Protein AF-A0AAN8MQL4-F1 (afdb_monomer_lite)

pLDDT: mean 73.84, std 21.94, range [23.8, 98.5]

Structure (mmCIF, N/CA/C/O backbone):
data_AF-A0AAN8MQL4-F1
#
_entry.id   AF-A0AAN8MQL4-F1
#
loop_
_atom_site.group_PDB
_atom_site.id
_atom_site.type_symbol
_atom_site.label_atom_id
_atom_site.label_alt_id
_atom_site.label_comp_id
_atom_site.label_asym_id
_atom_site.label_entity_id
_atom_site.label_seq_id
_atom_site.pdbx_PDB_ins_code
_atom_site.Cartn_x
_atom_site.Cartn_y
_atom_site.Cartn_z
_atom_site.occupancy
_atom_site.B_iso_or_equiv
_atom_site.auth_seq_id
_atom_site.auth_comp_id
_atom_site.auth_asym_id
_atom_site.auth_atom_id
_atom_site.pdbx_PDB_model_num
ATOM 1 N N . MET A 1 1 ? 73.361 -9.084 11.004 1.00 35.88 1 MET A N 1
ATOM 2 C CA . MET A 1 1 ? 73.027 -7.832 11.707 1.00 35.88 1 MET A CA 1
ATOM 3 C C . MET A 1 1 ? 72.432 -6.901 10.669 1.00 35.88 1 MET A C 1
ATOM 5 O O . MET A 1 1 ? 73.049 -6.743 9.628 1.00 35.88 1 MET A O 1
ATOM 9 N N . ASP A 1 2 ? 71.231 -6.411 10.976 1.00 31.09 2 ASP A N 1
ATOM 10 C CA . ASP A 1 2 ? 70.377 -5.445 10.262 1.00 31.09 2 ASP A CA 1
ATOM 11 C C . ASP A 1 2 ? 69.780 -5.824 8.881 1.00 31.09 2 ASP A C 1
ATOM 13 O O . ASP A 1 2 ? 70.452 -5.699 7.857 1.00 31.09 2 ASP A O 1
ATOM 17 N N . PRO A 1 3 ? 68.496 -6.249 8.812 1.00 29.27 3 PRO A N 1
ATOM 18 C CA . PRO A 1 3 ? 67.722 -6.300 7.578 1.00 29.27 3 PRO A CA 1
ATOM 19 C C . PRO A 1 3 ? 66.801 -5.072 7.477 1.00 29.27 3 PRO A C 1
ATOM 21 O O . PRO A 1 3 ? 65.769 -4.977 8.141 1.00 29.27 3 PRO A O 1
ATOM 24 N N . GLY A 1 4 ? 67.170 -4.126 6.616 1.00 25.61 4 GLY A N 1
ATOM 25 C CA . GLY A 1 4 ? 66.350 -2.966 6.286 1.00 25.61 4 GLY A CA 1
ATOM 26 C C . GLY A 1 4 ? 65.360 -3.231 5.145 1.00 25.61 4 GLY A C 1
ATOM 27 O O . GLY A 1 4 ? 65.741 -3.749 4.100 1.00 25.61 4 GLY A O 1
ATOM 28 N N . ARG A 1 5 ? 64.131 -2.731 5.347 1.00 28.30 5 ARG A N 1
ATOM 29 C CA . ARG A 1 5 ? 63.099 -2.347 4.359 1.00 28.30 5 ARG A CA 1
ATOM 30 C C . ARG A 1 5 ? 62.321 -3.457 3.636 1.00 28.30 5 ARG A C 1
ATOM 32 O O . ARG A 1 5 ? 62.565 -3.755 2.474 1.00 28.30 5 ARG A O 1
ATOM 39 N N . PHE A 1 6 ? 61.238 -3.894 4.282 1.00 27.28 6 PHE A N 1
ATOM 40 C CA . PHE A 1 6 ? 59.987 -4.224 3.591 1.00 27.28 6 PHE A CA 1
ATOM 41 C C . PHE A 1 6 ? 59.123 -2.960 3.492 1.00 27.28 6 PHE A C 1
ATOM 43 O O . PHE A 1 6 ? 58.825 -2.323 4.502 1.00 27.28 6 PHE A O 1
ATOM 50 N N . VAL A 1 7 ? 58.750 -2.587 2.269 1.00 29.81 7 VAL A N 1
ATOM 51 C CA . VAL A 1 7 ? 57.704 -1.600 1.990 1.00 29.81 7 VAL A CA 1
ATOM 52 C C . VAL A 1 7 ? 56.364 -2.322 2.120 1.00 29.81 7 VAL A C 1
ATOM 54 O O . VAL A 1 7 ? 56.112 -3.286 1.403 1.00 29.81 7 VAL A O 1
ATOM 57 N N . GLN A 1 8 ? 55.531 -1.872 3.058 1.00 27.38 8 GLN A N 1
ATOM 58 C CA . GLN A 1 8 ? 54.116 -2.226 3.140 1.00 27.38 8 GLN A CA 1
ATOM 59 C C . GLN A 1 8 ? 53.386 -1.620 1.934 1.00 27.38 8 GLN A C 1
ATOM 61 O O . GLN A 1 8 ? 53.295 -0.398 1.824 1.00 27.38 8 GLN A O 1
ATOM 66 N N . GLN A 1 9 ? 52.847 -2.461 1.054 1.00 28.39 9 GLN A N 1
ATOM 67 C CA . GLN A 1 9 ? 51.678 -2.103 0.256 1.00 28.39 9 GLN A CA 1
ATOM 68 C C . GLN A 1 9 ? 50.460 -2.685 0.966 1.00 28.39 9 GLN A C 1
ATOM 70 O O . GLN A 1 9 ? 50.328 -3.896 1.117 1.00 28.39 9 GLN A O 1
ATOM 75 N N . ALA A 1 10 ? 49.622 -1.786 1.473 1.00 27.98 10 ALA A N 1
ATOM 76 C CA . ALA A 1 10 ? 48.293 -2.097 1.951 1.00 27.98 10 ALA A CA 1
ATOM 77 C C . ALA A 1 10 ? 47.413 -2.409 0.734 1.00 27.98 10 ALA A C 1
ATOM 79 O O . ALA A 1 10 ? 47.028 -1.501 0.000 1.00 27.98 10 ALA A O 1
ATOM 80 N N . GLU A 1 11 ? 47.105 -3.685 0.520 1.00 28.03 11 GLU A N 1
ATOM 81 C CA . GLU A 1 11 ? 45.918 -4.071 -0.235 1.00 28.03 11 GLU A CA 1
ATOM 82 C C . GLU A 1 11 ? 44.731 -3.946 0.720 1.00 28.03 11 GLU A C 1
ATOM 84 O O . GLU A 1 11 ? 44.544 -4.747 1.637 1.00 28.03 11 GLU A O 1
ATOM 89 N N . ALA A 1 12 ? 43.980 -2.859 0.555 1.00 28.02 12 ALA A N 1
ATOM 90 C CA . ALA A 1 12 ? 42.680 -2.700 1.174 1.00 28.02 12 ALA A CA 1
ATOM 91 C C . ALA A 1 12 ? 41.746 -3.759 0.576 1.00 28.02 12 ALA A C 1
ATOM 93 O O . ALA A 1 12 ? 41.445 -3.728 -0.618 1.00 28.02 12 ALA A O 1
ATOM 94 N N . ALA A 1 13 ? 41.315 -4.703 1.410 1.00 27.50 13 ALA A N 1
ATOM 95 C CA . ALA A 1 13 ? 40.183 -5.558 1.099 1.00 27.50 13 ALA A CA 1
ATOM 96 C C . ALA A 1 13 ? 38.958 -4.673 0.779 1.00 27.50 13 ALA A C 1
ATOM 98 O O . ALA A 1 13 ? 38.781 -3.641 1.438 1.00 27.50 13 ALA A O 1
ATOM 99 N N . PRO A 1 14 ? 38.123 -5.034 -0.212 1.00 33.50 14 PRO A N 1
ATOM 100 C CA . PRO A 1 14 ? 36.831 -4.386 -0.382 1.00 33.50 14 PRO A CA 1
ATOM 101 C C . PRO A 1 14 ? 36.049 -4.599 0.915 1.00 33.50 14 PRO A C 1
ATOM 103 O O . PRO A 1 14 ? 35.942 -5.726 1.394 1.00 33.50 14 PRO A O 1
ATOM 106 N N . GLY A 1 15 ? 35.602 -3.504 1.526 1.00 28.28 15 GLY A N 1
ATOM 107 C CA . GLY A 1 15 ? 34.807 -3.563 2.741 1.00 28.28 15 GLY A CA 1
ATOM 108 C C . GLY A 1 15 ? 33.553 -4.387 2.483 1.00 28.28 15 GLY A C 1
ATOM 109 O O . GLY A 1 15 ? 32.729 -4.008 1.653 1.00 28.28 15 GLY A O 1
ATOM 110 N N . ASP A 1 16 ? 33.437 -5.507 3.190 1.00 35.22 16 ASP A N 1
ATOM 111 C CA . ASP A 1 16 ? 32.150 -6.106 3.507 1.00 35.22 16 ASP A CA 1
ATOM 112 C C . ASP A 1 16 ? 31.360 -5.049 4.291 1.00 35.22 16 ASP A C 1
ATOM 114 O O . ASP A 1 16 ? 31.529 -4.894 5.503 1.00 35.22 16 ASP A O 1
ATOM 118 N N . ASP A 1 17 ? 30.522 -4.283 3.591 1.00 34.56 17 ASP A N 1
ATOM 119 C CA . ASP A 1 17 ? 29.369 -3.632 4.205 1.00 34.56 17 ASP A CA 1
ATOM 120 C C . ASP A 1 17 ? 28.418 -4.756 4.629 1.00 34.56 17 ASP A C 1
ATOM 122 O O . ASP A 1 17 ? 27.479 -5.125 3.921 1.00 34.56 17 ASP A O 1
ATOM 126 N N . ASP A 1 18 ? 28.721 -5.339 5.789 1.00 37.00 18 ASP A N 1
ATOM 127 C CA . ASP A 1 18 ? 27.894 -6.278 6.538 1.00 37.00 18 ASP A CA 1
ATOM 128 C C . ASP A 1 18 ? 26.634 -5.542 7.020 1.00 37.00 18 ASP A C 1
ATOM 130 O O . ASP A 1 18 ? 26.455 -5.203 8.190 1.00 37.00 18 ASP A O 1
ATOM 134 N N . ASN A 1 19 ? 25.764 -5.206 6.068 1.00 38.72 19 ASN A N 1
ATOM 135 C CA . ASN A 1 19 ? 24.458 -4.618 6.301 1.00 38.72 19 ASN A CA 1
ATOM 136 C C . ASN A 1 19 ? 23.484 -5.756 6.623 1.00 38.72 19 ASN A C 1
ATOM 138 O O . ASN A 1 19 ? 22.532 -6.023 5.890 1.00 38.72 19 ASN A O 1
ATOM 142 N N . THR A 1 20 ? 23.745 -6.460 7.725 1.00 40.53 20 THR A N 1
ATOM 143 C CA . THR A 1 20 ? 22.784 -7.370 8.352 1.00 40.53 20 THR A CA 1
ATOM 144 C C . THR A 1 20 ? 21.637 -6.532 8.919 1.00 40.53 20 THR A C 1
ATOM 146 O O . THR A 1 20 ? 21.569 -6.223 10.110 1.00 40.53 20 THR A O 1
ATOM 149 N N . GLN A 1 21 ? 20.735 -6.088 8.036 1.00 55.91 21 GLN A N 1
ATOM 150 C CA . GLN A 1 21 ? 19.548 -5.334 8.417 1.00 55.91 21 GLN A CA 1
ATOM 151 C C . GLN A 1 21 ? 18.743 -6.158 9.421 1.00 55.91 21 GLN A C 1
ATOM 153 O O . GLN A 1 21 ? 18.334 -7.290 9.157 1.00 55.91 21 GLN A O 1
ATOM 158 N N . ARG A 1 22 ? 18.539 -5.590 10.614 1.00 71.31 22 ARG A N 1
ATOM 159 C CA . ARG A 1 22 ? 17.717 -6.221 11.646 1.00 71.31 22 ARG A CA 1
ATOM 160 C C . ARG A 1 22 ? 16.316 -6.498 11.086 1.00 71.31 22 ARG A C 1
ATOM 162 O O . ARG A 1 22 ? 15.794 -5.645 10.367 1.00 71.31 22 ARG A O 1
ATOM 169 N N . PRO A 1 23 ? 15.662 -7.602 11.485 1.00 63.88 23 PRO A N 1
ATOM 170 C CA . PRO A 1 23 ? 14.275 -7.835 11.119 1.00 63.88 23 PRO A CA 1
ATOM 171 C C . PRO A 1 23 ? 13.423 -6.645 11.591 1.00 63.88 23 PRO A C 1
ATOM 173 O O . PRO A 1 23 ? 13.552 -6.230 12.758 1.00 63.88 23 PRO A O 1
ATOM 176 N N . PRO A 1 24 ? 12.593 -6.063 10.717 1.00 71.94 24 PRO A N 1
ATOM 177 C CA . PRO A 1 24 ? 11.790 -4.926 11.109 1.00 71.94 24 PRO A CA 1
ATOM 178 C C . PRO A 1 24 ? 10.672 -5.313 12.089 1.00 71.94 24 PRO A C 1
ATOM 180 O O . PRO A 1 24 ? 10.224 -6.461 12.183 1.00 71.94 24 PRO A O 1
ATOM 183 N N . LYS A 1 25 ? 10.311 -4.345 12.928 1.00 83.44 25 LYS A N 1
ATOM 184 C CA . LYS A 1 25 ? 9.539 -4.505 14.163 1.00 83.44 25 LYS A CA 1
ATOM 185 C C . LYS A 1 25 ? 8.197 -3.800 14.067 1.00 83.44 25 LYS A C 1
ATOM 187 O O . LYS A 1 25 ? 8.049 -2.826 13.336 1.00 83.44 25 LYS A O 1
ATOM 192 N N . ASN A 1 26 ? 7.263 -4.239 14.913 1.00 85.75 26 ASN A N 1
ATOM 193 C CA . ASN A 1 26 ? 6.017 -3.515 15.139 1.00 85.75 26 ASN A CA 1
ATOM 194 C C . ASN A 1 26 ? 5.863 -3.045 16.558 1.00 85.75 26 ASN A C 1
ATOM 196 O O . ASN A 1 26 ? 6.113 -3.777 17.519 1.00 85.75 26 ASN A O 1
ATOM 200 N N . TYR A 1 27 ? 5.320 -1.847 16.656 1.00 94.00 27 TYR A N 1
ATOM 201 C CA . TYR A 1 27 ? 4.940 -1.232 17.903 1.00 94.00 27 TYR A CA 1
ATOM 202 C C . TYR A 1 27 ? 3.437 -0.986 17.874 1.00 94.00 27 TYR A C 1
ATOM 204 O O . TYR A 1 27 ? 2.936 -0.273 17.010 1.00 94.00 27 TYR A O 1
ATOM 212 N N . HIS A 1 28 ? 2.710 -1.570 18.822 1.00 95.62 28 HIS A N 1
ATOM 213 C CA . HIS A 1 28 ? 1.267 -1.380 18.943 1.00 95.62 28 HIS A CA 1
ATOM 214 C C . HIS A 1 28 ? 0.949 -0.633 20.232 1.00 95.62 28 HIS A C 1
ATOM 216 O O . HIS A 1 28 ? 1.371 -1.054 21.309 1.00 95.62 28 HIS A O 1
ATOM 222 N N . LEU A 1 29 ? 0.161 0.433 20.120 1.00 97.94 29 LEU A N 1
ATOM 223 C CA . LEU A 1 29 ? -0.434 1.149 21.237 1.00 97.94 29 LEU A CA 1
ATOM 224 C C . LEU A 1 29 ? -1.955 1.111 21.105 1.00 97.94 29 LEU A C 1
ATOM 226 O O . LEU A 1 29 ? -2.514 1.548 20.101 1.00 97.94 29 LEU A O 1
ATOM 230 N N . VAL A 1 30 ? -2.631 0.637 22.149 1.00 98.06 30 VAL A N 1
ATOM 231 C CA . VAL A 1 30 ? -4.092 0.738 22.271 1.00 98.06 30 VAL A CA 1
ATOM 232 C C . VAL A 1 30 ? -4.396 1.587 23.487 1.00 98.06 30 VAL A C 1
ATOM 234 O O . VAL A 1 30 ? -3.955 1.260 24.588 1.00 98.06 30 VAL A O 1
ATOM 237 N N . LEU A 1 31 ? -5.138 2.674 23.294 1.00 98.38 31 LEU A N 1
ATOM 238 C CA . LEU A 1 31 ? -5.420 3.650 24.334 1.00 98.38 31 LEU A CA 1
ATOM 239 C C . LEU A 1 31 ? -6.923 3.891 24.489 1.00 98.38 31 LEU A C 1
ATOM 241 O O . LEU A 1 31 ? -7.606 4.256 23.534 1.00 98.38 31 LEU A O 1
ATOM 245 N N . CYS A 1 32 ? -7.432 3.742 25.713 1.00 98.31 32 CYS A N 1
ATOM 246 C CA . CYS A 1 32 ? -8.769 4.192 26.103 1.00 98.31 32 CYS A CA 1
ATOM 247 C C . CYS A 1 32 ? -8.666 5.482 26.923 1.00 98.31 32 CYS A C 1
ATOM 249 O O . CYS A 1 32 ? -8.303 5.441 28.099 1.00 98.31 32 CYS A O 1
ATOM 251 N N . GLY A 1 33 ? -8.983 6.613 26.286 1.00 97.31 33 GLY A N 1
ATOM 252 C CA . GLY A 1 33 ? -8.984 7.948 26.895 1.00 97.31 33 GLY A CA 1
ATOM 253 C C . GLY A 1 33 ? -10.311 8.323 27.560 1.00 97.31 33 GLY A C 1
ATOM 254 O O . GLY A 1 33 ? -10.375 9.297 28.304 1.00 97.31 33 GLY A O 1
ATOM 255 N N . ALA A 1 34 ? -11.371 7.552 27.314 1.00 95.94 34 ALA A N 1
ATOM 256 C CA . ALA A 1 34 ? -12.659 7.716 27.979 1.00 95.94 34 ALA A CA 1
ATOM 257 C C . ALA A 1 34 ? -12.634 7.102 29.393 1.00 95.94 34 ALA A C 1
ATOM 259 O O . ALA A 1 34 ? -12.009 6.058 29.602 1.00 95.94 34 ALA A O 1
ATOM 260 N N . PHE A 1 35 ? -13.305 7.731 30.364 1.00 95.38 35 PHE A N 1
ATOM 261 C CA . PHE A 1 35 ? -13.219 7.336 31.780 1.00 95.38 35 PHE A CA 1
ATOM 262 C C . PHE A 1 35 ? -14.498 7.549 32.610 1.00 95.38 35 PHE A C 1
ATOM 264 O O . PHE A 1 35 ? -14.520 7.151 33.774 1.00 95.38 35 PHE A O 1
ATOM 271 N N . ASP A 1 36 ? -15.576 8.123 32.056 1.00 92.88 36 ASP A N 1
ATOM 272 C CA . ASP A 1 36 ? -16.854 8.255 32.772 1.00 92.88 36 ASP A CA 1
ATOM 273 C C . ASP A 1 36 ? -17.535 6.879 32.851 1.00 92.88 36 ASP A C 1
ATOM 275 O O . ASP A 1 36 ? -18.113 6.394 31.875 1.00 92.88 36 ASP A O 1
ATOM 279 N N . VAL A 1 37 ? -17.501 6.243 34.026 1.00 90.50 37 VAL A N 1
ATOM 280 C CA . VAL A 1 37 ? -18.056 4.892 34.244 1.00 90.50 37 VAL A CA 1
ATOM 281 C C . VAL A 1 37 ? -19.525 4.756 33.846 1.00 90.50 37 VAL A C 1
ATOM 283 O O . VAL A 1 37 ? -19.961 3.665 33.474 1.00 90.50 37 VAL A O 1
ATOM 286 N N . THR A 1 38 ? -20.289 5.852 33.884 1.00 84.69 38 THR A N 1
ATOM 287 C CA . THR A 1 38 ? -21.727 5.844 33.593 1.00 84.69 38 THR A CA 1
ATOM 288 C C . THR A 1 38 ? -22.027 5.961 32.100 1.00 84.69 38 THR A C 1
ATOM 290 O O . THR A 1 38 ? -23.043 5.442 31.633 1.00 84.69 38 THR A O 1
ATOM 293 N N . LYS A 1 39 ? -21.148 6.611 31.328 1.00 86.06 39 LYS A N 1
ATOM 294 C CA . LYS A 1 39 ? -21.386 6.930 29.906 1.00 86.06 39 LYS A CA 1
ATOM 295 C C . LYS A 1 39 ? -20.477 6.177 28.945 1.00 86.06 39 LYS A C 1
ATOM 297 O O . LYS A 1 39 ? -20.878 5.928 27.803 1.00 86.06 39 LYS A O 1
ATOM 302 N N . ASP A 1 40 ? -19.305 5.761 29.411 1.00 90.69 40 ASP A N 1
ATOM 303 C CA . ASP A 1 40 ? -18.198 5.327 28.557 1.00 90.69 40 ASP A CA 1
ATOM 304 C C . ASP A 1 40 ? -17.976 3.810 28.589 1.00 90.69 40 ASP A C 1
ATOM 306 O O . ASP A 1 40 ? -17.034 3.297 27.990 1.00 90.69 40 ASP A O 1
ATOM 310 N N . GLY A 1 41 ? -18.883 3.051 29.216 1.00 85.88 41 GLY A N 1
ATOM 311 C CA . GLY A 1 41 ? -18.791 1.588 29.327 1.00 85.88 41 GLY A CA 1
ATOM 312 C C . GLY A 1 41 ? -18.693 0.825 27.991 1.00 85.88 41 GLY A C 1
ATOM 313 O O . GLY A 1 41 ? -18.314 -0.342 27.972 1.00 85.88 41 GLY A O 1
ATOM 314 N N . TRP A 1 42 ? -19.004 1.461 26.860 1.00 88.38 42 TRP A N 1
ATOM 315 C CA . TRP A 1 42 ? -18.826 0.885 25.523 1.00 88.38 42 TRP A CA 1
ATOM 316 C C . TRP A 1 42 ? -17.436 1.157 24.924 1.00 88.38 42 TRP A C 1
ATOM 318 O O . TRP A 1 42 ? -16.969 0.343 24.133 1.00 88.38 42 TRP A O 1
ATOM 328 N N . PHE A 1 43 ? -16.743 2.231 25.324 1.00 94.38 43 PHE A N 1
ATOM 329 C CA . PHE A 1 43 ? -15.348 2.466 24.927 1.00 94.38 43 PHE A CA 1
ATOM 330 C C . PHE A 1 43 ? -14.410 1.446 25.560 1.00 94.38 43 PHE A C 1
ATOM 332 O O . PHE A 1 43 ? -13.514 0.932 24.895 1.00 94.38 43 PHE A O 1
ATOM 339 N N . ILE A 1 44 ? -14.652 1.080 26.822 1.00 93.62 44 ILE A N 1
ATOM 340 C CA . ILE A 1 44 ? -13.886 -0.002 27.441 1.00 93.62 44 ILE A CA 1
ATOM 341 C C . ILE A 1 44 ? -14.178 -1.351 26.765 1.00 93.62 44 ILE A C 1
ATOM 343 O O . ILE A 1 44 ? -13.292 -2.193 26.661 1.00 93.62 44 ILE A O 1
ATOM 347 N N . GLY A 1 45 ? -15.385 -1.544 26.224 1.00 91.62 45 GLY A N 1
ATOM 348 C CA . GLY A 1 45 ? -15.699 -2.681 25.361 1.00 91.62 45 GLY A CA 1
ATOM 349 C C . GLY A 1 45 ? -14.884 -2.685 24.064 1.00 91.62 45 GLY A C 1
ATOM 350 O O . GLY A 1 45 ? -14.295 -3.716 23.738 1.00 91.62 45 GLY A O 1
ATOM 351 N N . ASP A 1 46 ? -14.788 -1.545 23.369 1.00 94.94 46 ASP A N 1
ATOM 352 C CA . ASP A 1 46 ? -13.908 -1.367 22.199 1.00 94.94 46 ASP A CA 1
ATOM 353 C C . ASP A 1 46 ? -12.451 -1.710 22.541 1.00 94.94 46 ASP A C 1
ATOM 355 O O . ASP A 1 46 ? -11.829 -2.526 21.861 1.00 94.94 46 ASP A O 1
ATOM 359 N N . PHE A 1 47 ? -11.933 -1.148 23.637 1.00 96.00 47 PHE A N 1
ATOM 360 C CA . PHE A 1 47 ? -10.563 -1.358 24.109 1.00 96.00 47 PHE A CA 1
ATOM 361 C C . PHE A 1 47 ? -10.264 -2.840 24.321 1.00 96.00 47 PHE A C 1
ATOM 363 O O . PHE A 1 47 ? -9.298 -3.385 23.784 1.00 96.00 47 PHE A O 1
ATOM 370 N N . MET A 1 48 ? -11.146 -3.510 25.059 1.00 91.88 48 MET A N 1
ATOM 371 C CA . MET A 1 48 ? -11.049 -4.931 25.357 1.00 91.88 48 MET A CA 1
ATOM 372 C C . MET A 1 48 ? -11.125 -5.794 24.091 1.00 91.88 48 MET A C 1
ATOM 374 O O . MET A 1 48 ? -10.373 -6.763 23.966 1.00 91.88 48 MET A O 1
ATOM 378 N N . GLY A 1 49 ? -12.002 -5.443 23.145 1.00 89.62 49 GLY A N 1
ATOM 379 C CA . GLY A 1 49 ? -12.140 -6.136 21.865 1.00 89.62 49 GLY A CA 1
ATOM 380 C C . GLY A 1 49 ? -10.863 -6.075 21.034 1.00 89.62 49 GLY A C 1
ATOM 381 O O . GLY A 1 49 ? -10.344 -7.110 20.621 1.00 89.62 49 GLY A O 1
ATOM 382 N N . ILE A 1 50 ? -10.312 -4.875 20.860 1.00 91.75 50 ILE A N 1
ATOM 383 C CA . ILE A 1 50 ? -9.088 -4.653 20.088 1.00 91.75 50 ILE A CA 1
ATOM 384 C C . ILE A 1 50 ? -7.881 -5.359 20.726 1.00 91.75 50 ILE A C 1
ATOM 386 O O . ILE A 1 50 ? -7.169 -6.097 20.043 1.00 91.75 50 ILE A O 1
ATOM 390 N N . CYS A 1 51 ? -7.680 -5.204 22.041 1.00 91.38 51 CYS A N 1
ATOM 391 C CA . CYS A 1 51 ? -6.585 -5.874 22.753 1.00 91.38 51 CYS A CA 1
ATOM 392 C C . CYS A 1 51 ? -6.676 -7.402 22.639 1.00 91.38 51 CYS A C 1
ATOM 394 O O . CYS A 1 51 ? -5.660 -8.088 22.552 1.00 91.38 51 CYS A O 1
ATOM 396 N N . SER A 1 52 ? -7.895 -7.946 22.653 1.00 85.44 52 SER A N 1
ATOM 397 C CA . SER A 1 52 ? -8.110 -9.388 22.518 1.00 85.44 52 SER A CA 1
ATOM 398 C C . SER A 1 52 ? -7.787 -9.875 21.112 1.00 85.44 52 SER A C 1
ATOM 400 O O . SER A 1 52 ? -7.154 -10.914 20.979 1.00 85.44 52 SER A O 1
ATOM 402 N N . ILE A 1 53 ? -8.136 -9.109 20.074 1.00 84.00 53 ILE A N 1
ATOM 403 C CA . ILE A 1 53 ? -7.792 -9.448 18.687 1.00 84.00 53 ILE A CA 1
ATOM 404 C C . ILE A 1 53 ? -6.277 -9.468 18.496 1.00 84.00 53 ILE A C 1
ATOM 406 O O . ILE A 1 53 ? -5.771 -10.428 17.923 1.00 84.00 53 ILE A O 1
ATOM 410 N N . LEU A 1 54 ? -5.553 -8.466 19.005 1.00 84.06 54 LEU A N 1
ATOM 411 C CA . LEU A 1 54 ? -4.088 -8.466 18.952 1.00 84.06 54 LEU A CA 1
ATOM 412 C C . LEU A 1 54 ? -3.509 -9.740 19.576 1.00 84.06 54 LEU A C 1
ATOM 414 O O . LEU A 1 54 ? -2.774 -10.480 18.927 1.00 84.06 54 LEU A O 1
ATOM 418 N N . LYS A 1 55 ? -3.930 -10.058 20.802 1.00 80.88 55 LYS A N 1
ATOM 419 C CA . LYS A 1 55 ? -3.451 -11.243 21.522 1.00 80.88 55 LYS A CA 1
ATOM 420 C C . LYS A 1 55 ? -3.817 -12.561 20.857 1.00 80.88 55 LYS A C 1
ATOM 422 O O . LYS A 1 55 ? -2.995 -13.470 20.847 1.00 80.88 55 LYS A O 1
ATOM 427 N N . GLU A 1 56 ? -5.032 -12.683 20.326 1.00 75.50 56 GLU A N 1
ATOM 428 C CA . GLU A 1 56 ? -5.473 -13.873 19.585 1.00 75.50 56 GLU A CA 1
ATOM 429 C C . GLU A 1 56 ? -4.615 -14.117 18.336 1.00 75.50 56 GLU A C 1
ATOM 431 O O . GLU A 1 56 ? -4.475 -15.262 17.920 1.00 75.50 56 GLU A O 1
ATOM 436 N N . ASN A 1 57 ? -4.015 -13.066 17.767 1.00 69.88 57 ASN A N 1
ATOM 437 C CA . ASN A 1 57 ? -3.079 -13.160 16.645 1.00 69.88 57 ASN A CA 1
ATOM 438 C C . ASN A 1 57 ? -1.605 -13.223 17.098 1.00 69.88 57 ASN A C 1
ATOM 440 O O . ASN A 1 57 ? -0.715 -13.102 16.266 1.00 69.88 57 ASN A O 1
ATOM 444 N N . GLY A 1 58 ? -1.329 -13.405 18.396 1.00 73.31 58 GLY A N 1
ATOM 445 C CA . GLY A 1 58 ? 0.037 -13.478 18.931 1.00 73.31 58 GLY A CA 1
ATOM 446 C C . GLY A 1 58 ? 0.772 -12.136 18.995 1.00 73.31 58 GLY A C 1
ATOM 447 O O . GLY A 1 58 ? 1.972 -12.112 19.249 1.00 73.31 58 GLY A O 1
ATOM 448 N N . ILE A 1 59 ? 0.068 -11.020 18.797 1.00 79.75 59 ILE A N 1
ATOM 449 C CA . ILE A 1 59 ? 0.661 -9.686 18.707 1.00 79.75 59 ILE A CA 1
ATOM 450 C C . ILE A 1 59 ? 0.659 -9.025 20.088 1.00 79.75 59 ILE A C 1
ATOM 452 O O . ILE A 1 59 ? -0.381 -8.887 20.744 1.00 79.75 59 ILE A O 1
ATOM 456 N N . GLY A 1 60 ? 1.847 -8.617 20.535 1.00 81.75 60 GLY A N 1
ATOM 457 C CA . GLY A 1 60 ? 2.031 -7.819 21.744 1.00 81.75 60 GLY A CA 1
ATOM 458 C C . GLY A 1 60 ? 1.689 -6.343 21.529 1.00 81.75 60 GLY A C 1
ATOM 459 O O . GLY A 1 60 ? 1.555 -5.868 20.406 1.00 81.75 60 GLY A O 1
ATOM 460 N N . GLY A 1 61 ? 1.563 -5.593 22.617 1.00 90.31 61 GLY A N 1
ATOM 461 C CA . GLY A 1 61 ? 1.357 -4.153 22.538 1.00 90.31 61 GLY A CA 1
ATOM 462 C C . GLY A 1 61 ? 1.341 -3.495 23.906 1.00 90.31 61 GLY A C 1
ATOM 463 O O . GLY A 1 61 ? 1.160 -4.152 24.934 1.00 90.31 61 GLY A O 1
ATOM 464 N N . ASP A 1 62 ? 1.516 -2.183 23.895 1.00 96.56 62 ASP A N 1
ATOM 465 C CA . ASP A 1 62 ? 1.311 -1.333 25.050 1.00 96.56 62 ASP A CA 1
ATOM 466 C C . ASP A 1 62 ? -0.178 -0.983 25.132 1.00 96.56 62 ASP A C 1
ATOM 468 O O . ASP A 1 62 ? -0.752 -0.354 24.243 1.00 96.56 62 ASP A O 1
ATOM 472 N N . PHE A 1 63 ? -0.840 -1.436 26.195 1.00 97.44 63 PHE A N 1
ATOM 473 C CA . PHE A 1 63 ? -2.276 -1.233 26.389 1.00 97.44 63 PHE A CA 1
ATOM 474 C C . PHE A 1 63 ? -2.492 -0.271 27.553 1.00 97.44 63 PHE A C 1
ATOM 476 O O . PHE A 1 63 ? -2.195 -0.611 28.701 1.00 97.44 63 PHE A O 1
ATOM 483 N N . LEU A 1 64 ? -2.998 0.928 27.265 1.00 97.88 64 LEU A N 1
ATOM 484 C CA . LEU A 1 64 ? -3.194 2.004 28.237 1.00 97.88 64 LEU A CA 1
ATOM 485 C C . LEU A 1 64 ? -4.681 2.330 28.382 1.00 97.88 64 LEU A C 1
ATOM 487 O O . LEU A 1 64 ? -5.401 2.470 27.397 1.00 97.88 64 LEU A O 1
ATOM 491 N N . SER A 1 65 ? -5.159 2.486 29.610 1.00 97.62 65 SER A N 1
ATOM 492 C CA . SER A 1 65 ? -6.541 2.904 29.857 1.00 97.62 65 SER A CA 1
ATOM 493 C C . SER A 1 65 ? -6.622 3.781 31.094 1.00 97.62 65 SER A C 1
ATOM 495 O O . SER A 1 65 ? -6.024 3.450 32.116 1.00 97.62 65 SER A O 1
ATOM 497 N N . CYS A 1 66 ? -7.389 4.866 31.021 1.00 97.31 66 CYS A N 1
ATOM 498 C CA . CYS A 1 66 ? -7.779 5.642 32.200 1.00 97.31 66 CYS A CA 1
ATOM 499 C C . CYS A 1 66 ? -9.185 5.305 32.701 1.00 97.31 66 CYS A C 1
ATOM 501 O O . CYS A 1 66 ? -9.695 5.972 33.596 1.00 97.31 66 CYS A O 1
ATOM 503 N N . PHE A 1 67 ? -9.826 4.277 32.140 1.00 96.25 67 PHE A N 1
ATOM 504 C CA . PHE A 1 67 ? -11.155 3.854 32.562 1.00 96.25 67 PHE A CA 1
ATOM 505 C C . PHE A 1 67 ? -11.077 3.083 33.896 1.00 96.25 67 PHE A C 1
ATOM 507 O O . PHE A 1 67 ? -10.400 2.048 33.958 1.00 96.25 67 PHE A O 1
ATOM 514 N N . PRO A 1 68 ? -11.757 3.535 34.966 1.00 94.62 68 PRO A N 1
ATOM 515 C CA . PRO A 1 68 ? -11.625 2.933 36.290 1.00 94.62 68 PRO A CA 1
ATOM 516 C C . PRO A 1 68 ? -12.516 1.684 36.413 1.00 94.62 68 PRO A C 1
ATOM 518 O O . PRO A 1 68 ? -13.687 1.761 36.784 1.00 94.62 68 PRO A O 1
ATOM 521 N N . LEU A 1 69 ? -11.961 0.511 36.079 1.00 92.44 69 LEU A N 1
ATOM 522 C CA . LEU A 1 69 ? -12.701 -0.761 36.067 1.00 92.44 69 LEU A CA 1
ATOM 523 C C . LEU A 1 69 ? -13.276 -1.156 37.430 1.00 92.44 69 LEU A C 1
ATOM 525 O O . LEU A 1 69 ? -14.416 -1.614 37.476 1.00 92.44 69 LEU A O 1
ATOM 529 N N . ASP A 1 70 ? -12.525 -0.954 38.514 1.00 91.56 70 ASP A N 1
ATOM 530 C CA . ASP A 1 70 ? -12.999 -1.245 39.871 1.00 91.56 70 ASP A CA 1
ATOM 531 C C . ASP A 1 70 ? -14.286 -0.475 40.174 1.00 91.56 70 ASP A C 1
ATOM 533 O O . ASP A 1 70 ? -15.299 -1.059 40.562 1.00 91.56 70 ASP A O 1
ATOM 537 N N . GLN A 1 71 ? -14.269 0.833 39.901 1.00 93.06 71 GLN A N 1
ATOM 538 C CA . GLN A 1 71 ? -15.430 1.695 40.072 1.00 93.06 71 GLN A CA 1
ATOM 539 C C . GLN A 1 71 ? -16.570 1.282 39.136 1.00 93.06 71 GLN A C 1
ATOM 541 O O . GLN A 1 71 ? -17.721 1.245 39.549 1.00 93.06 71 GLN A O 1
ATOM 546 N N . TYR A 1 72 ? -16.278 0.914 37.887 1.00 91.62 72 TYR A N 1
ATOM 547 C CA . TYR A 1 72 ? -17.307 0.442 36.964 1.00 91.62 72 TYR A CA 1
ATOM 548 C C . TYR A 1 72 ? -18.029 -0.808 37.479 1.00 91.62 72 TYR A C 1
ATOM 550 O O . TYR A 1 72 ? -19.259 -0.844 37.447 1.00 91.62 72 TYR A O 1
ATOM 558 N N . PHE A 1 73 ? -17.308 -1.825 37.960 1.00 90.75 73 PHE A N 1
ATOM 559 C CA . PHE A 1 73 ? -17.930 -3.046 38.484 1.00 90.75 73 PHE A CA 1
ATOM 560 C C . PHE A 1 73 ? -18.732 -2.785 39.769 1.00 90.75 73 PHE A C 1
ATOM 562 O O . PHE A 1 73 ? -19.777 -3.404 39.968 1.00 90.75 73 PHE A O 1
ATOM 569 N N . GLN A 1 74 ? -18.299 -1.829 40.595 1.00 89.94 74 GLN A N 1
ATOM 570 C CA . GLN A 1 74 ? -19.015 -1.411 41.803 1.00 89.94 74 GLN A CA 1
ATOM 571 C C . GLN A 1 74 ? -20.280 -0.594 41.483 1.00 89.94 74 GLN A C 1
ATOM 573 O O . GLN A 1 74 ? -21.365 -0.930 41.958 1.00 89.94 74 GLN A O 1
ATOM 578 N N . ASP A 1 75 ? -20.161 0.435 40.642 1.00 87.81 75 ASP A N 1
ATOM 579 C CA . ASP A 1 75 ? -21.201 1.451 40.439 1.00 87.81 75 ASP A CA 1
ATOM 580 C C . ASP A 1 75 ? -22.260 1.030 39.411 1.00 87.81 75 ASP A C 1
ATOM 582 O O . ASP A 1 75 ? -23.429 1.398 39.524 1.00 87.81 75 ASP A O 1
ATOM 586 N N . SER A 1 76 ? -21.882 0.258 38.384 1.00 82.56 76 SER A N 1
ATOM 587 C CA . SER A 1 76 ? -22.811 -0.107 37.300 1.00 82.56 76 SER A CA 1
ATOM 588 C C . SER A 1 76 ? -23.697 -1.318 37.624 1.00 82.56 76 SER A C 1
ATOM 590 O O . SER A 1 76 ? -24.662 -1.596 36.904 1.00 82.56 76 SER A O 1
ATOM 592 N N . GLY A 1 77 ? -23.359 -2.089 38.667 1.00 79.81 77 GLY A N 1
ATOM 593 C CA . GLY A 1 77 ? -24.000 -3.375 38.976 1.00 79.81 77 GLY A CA 1
ATOM 594 C C . GLY A 1 77 ? -23.827 -4.419 37.865 1.00 79.81 77 GLY A C 1
ATOM 595 O O . GLY A 1 77 ? -24.628 -5.346 37.726 1.00 79.81 77 GLY A O 1
ATOM 596 N N . HIS A 1 78 ? -22.844 -4.228 36.986 1.00 83.88 78 HIS A N 1
ATOM 597 C CA . HIS A 1 78 ? -22.538 -5.132 35.891 1.00 83.88 78 HIS A CA 1
ATOM 598 C C . HIS A 1 78 ? -21.426 -6.089 36.304 1.00 83.88 78 HIS A C 1
ATOM 600 O O . HIS A 1 78 ? -20.443 -5.664 36.876 1.00 83.88 78 HIS A O 1
ATOM 606 N N . ASP A 1 79 ? -21.545 -7.370 35.966 1.00 84.75 79 ASP A N 1
ATOM 607 C CA . ASP A 1 79 ? -20.545 -8.407 36.270 1.00 84.75 79 ASP A CA 1
ATOM 608 C C . ASP A 1 79 ? -19.531 -8.629 35.132 1.00 84.75 79 ASP A C 1
ATOM 610 O O . ASP A 1 79 ? -18.632 -9.470 35.222 1.00 84.75 79 ASP A O 1
ATOM 614 N N . SER A 1 80 ? -19.728 -7.949 33.999 1.00 86.81 80 SER A N 1
ATOM 615 C CA . SER A 1 80 ? -19.003 -8.215 32.761 1.00 86.81 80 SER A CA 1
ATOM 616 C C . SER A 1 80 ? -19.080 -7.079 31.739 1.00 86.81 80 SER A C 1
ATOM 618 O O . SER A 1 80 ? -20.123 -6.443 31.554 1.00 86.81 80 SER A O 1
ATOM 620 N N . ILE A 1 81 ? -17.974 -6.915 31.013 1.00 87.50 81 ILE A N 1
ATOM 621 C CA . ILE A 1 81 ? -17.781 -6.088 29.818 1.00 87.50 81 ILE A CA 1
ATOM 622 C C . ILE A 1 81 ? -17.803 -7.011 28.601 1.00 87.50 81 ILE A C 1
ATOM 624 O O . ILE A 1 81 ? -17.238 -8.105 28.624 1.00 87.50 81 ILE A O 1
ATOM 628 N N . LYS A 1 82 ? -18.484 -6.597 27.533 1.00 84.38 82 LYS A N 1
ATOM 629 C CA . LYS A 1 82 ? -18.720 -7.429 26.347 1.00 84.38 82 LYS A CA 1
ATOM 630 C C . LYS A 1 82 ? -18.429 -6.642 25.080 1.00 84.38 82 LYS A C 1
ATOM 632 O O . LYS A 1 82 ? -18.869 -5.507 24.975 1.00 84.38 82 LYS A O 1
ATOM 637 N N . PHE A 1 83 ? -17.798 -7.291 24.110 1.00 86.88 83 PHE A N 1
ATOM 638 C CA . PHE A 1 83 ? -17.547 -6.780 22.760 1.00 86.88 83 PHE A CA 1
ATOM 639 C C . PHE A 1 83 ? -18.109 -7.771 21.734 1.00 86.88 83 PHE A C 1
ATOM 641 O O . PHE A 1 83 ? -17.981 -8.979 21.942 1.00 86.88 83 PHE A O 1
ATOM 648 N N . GLY A 1 84 ? -18.729 -7.325 20.638 1.00 77.69 84 GLY A N 1
ATOM 649 C CA . GLY A 1 84 ? -19.171 -8.234 19.571 1.00 77.69 84 GLY A CA 1
ATOM 650 C C . GLY A 1 84 ? -20.680 -8.411 19.382 1.00 77.69 84 GLY A C 1
ATOM 651 O O . GLY A 1 84 ? -21.511 -7.842 20.095 1.00 77.69 84 GLY A O 1
ATOM 652 N N . THR A 1 85 ? -21.004 -9.276 18.411 1.00 65.50 85 THR A N 1
ATOM 653 C CA . THR A 1 85 ? -22.313 -9.473 17.762 1.00 65.50 85 THR A CA 1
ATOM 654 C C . THR A 1 85 ? -23.543 -9.573 18.671 1.00 65.50 85 THR A C 1
ATOM 656 O O . THR A 1 85 ? -23.518 -10.061 19.803 1.00 65.50 85 THR A O 1
ATOM 659 N N . PHE A 1 86 ? -24.666 -9.147 18.083 1.00 58.94 86 PHE A N 1
ATOM 660 C CA . PHE A 1 86 ? -26.002 -9.042 18.679 1.00 58.94 86 PHE A CA 1
ATOM 661 C C . PHE A 1 86 ? -26.933 -10.214 18.312 1.00 58.94 86 PHE A C 1
ATOM 663 O O . PHE A 1 86 ? -28.124 -10.168 18.609 1.00 58.94 86 PHE A O 1
ATOM 670 N N . THR A 1 87 ? -26.424 -11.254 17.645 1.00 46.16 87 THR A N 1
ATOM 671 C CA . THR A 1 87 ? -27.225 -12.360 17.097 1.00 46.16 87 THR A CA 1
ATOM 672 C C . THR A 1 87 ? -27.082 -13.638 17.929 1.00 46.16 87 THR A C 1
ATOM 674 O O . THR A 1 87 ? -25.988 -14.184 18.026 1.00 46.16 87 THR A O 1
ATOM 677 N N . GLY A 1 88 ? -28.197 -14.145 18.469 1.00 45.34 88 GLY A N 1
ATOM 678 C CA . GLY A 1 88 ? -28.294 -15.469 19.106 1.00 45.34 88 GLY A CA 1
ATOM 679 C C . GLY A 1 88 ? -28.191 -15.484 20.640 1.00 45.34 88 GLY A C 1
ATOM 680 O O . GLY A 1 88 ? -27.727 -14.533 21.263 1.00 45.34 88 GLY A O 1
ATOM 681 N N . LYS A 1 89 ? -28.646 -16.589 21.258 1.00 38.56 89 LYS A N 1
ATOM 682 C CA . LYS A 1 89 ? -28.696 -16.800 22.725 1.00 38.56 89 LYS A CA 1
ATOM 683 C C . LYS A 1 89 ? -27.307 -16.899 23.406 1.00 38.56 89 LYS A C 1
ATOM 685 O O . LYS A 1 89 ? -27.240 -16.885 24.629 1.00 38.56 89 LYS A O 1
ATOM 690 N N . SER A 1 90 ? -26.212 -16.936 22.644 1.00 45.56 90 SER A N 1
ATOM 691 C CA . SER A 1 90 ? -24.804 -16.925 23.092 1.00 45.56 90 SER A CA 1
ATOM 692 C C . SER A 1 90 ? -23.921 -16.544 21.891 1.00 45.56 90 SER A C 1
ATOM 694 O O . SER A 1 90 ? -24.150 -17.078 20.817 1.00 45.56 90 SER A O 1
ATOM 696 N N . GLY A 1 91 ? -22.914 -15.680 21.923 1.00 59.47 91 GLY A N 1
ATOM 697 C CA . GLY A 1 91 ? -22.319 -14.890 22.983 1.00 59.47 91 GLY A CA 1
ATOM 698 C C . GLY A 1 91 ? -21.594 -13.691 22.360 1.00 59.47 91 GLY A C 1
ATOM 699 O O . GLY A 1 91 ? -21.521 -13.544 21.140 1.00 59.47 91 GLY A O 1
ATOM 700 N N . ALA A 1 92 ? -21.113 -12.789 23.210 1.00 68.38 92 ALA A N 1
ATOM 701 C CA . ALA A 1 92 ? -20.232 -11.717 22.770 1.00 68.38 92 ALA A CA 1
ATOM 702 C C . ALA A 1 92 ? -18.966 -12.318 22.127 1.00 68.38 92 ALA A C 1
ATOM 704 O O . ALA A 1 92 ? -18.524 -13.387 22.544 1.00 68.38 92 ALA A O 1
ATOM 705 N N . MET A 1 93 ? -18.386 -11.630 21.140 1.00 72.50 93 MET A N 1
ATOM 706 C CA . MET A 1 93 ? -17.101 -12.011 20.536 1.00 72.50 93 MET A CA 1
ATOM 707 C C . MET A 1 93 ? -16.007 -12.087 21.601 1.00 72.50 93 MET A C 1
ATOM 709 O O . MET A 1 93 ? -15.156 -12.966 21.553 1.00 72.50 93 MET A O 1
ATOM 713 N N . PHE A 1 94 ? -16.086 -11.199 22.591 1.00 79.12 94 PHE A N 1
ATOM 714 C CA . PHE A 1 94 ? -15.247 -11.218 23.773 1.00 79.12 94 PHE A CA 1
ATOM 715 C C . PHE A 1 94 ? -16.058 -10.836 25.017 1.00 79.12 94 PHE A C 1
ATOM 717 O O . PHE A 1 94 ? -16.952 -9.986 24.957 1.00 79.12 94 PHE A O 1
ATOM 724 N N . THR A 1 95 ? -15.759 -11.476 26.150 1.00 83.56 95 THR A N 1
ATOM 725 C CA . THR A 1 95 ? -16.337 -11.153 27.462 1.00 83.56 95 THR A CA 1
ATOM 726 C C . THR A 1 95 ? -15.225 -11.073 28.502 1.00 83.56 95 THR A C 1
ATOM 728 O O . THR A 1 95 ? -14.501 -12.048 28.699 1.00 83.56 95 THR A O 1
ATOM 731 N N . TYR A 1 96 ? -15.140 -9.937 29.192 1.00 83.88 96 TYR A N 1
ATOM 732 C CA . TYR A 1 96 ? -14.273 -9.723 30.347 1.00 83.88 96 TYR A CA 1
ATOM 733 C C . TYR A 1 96 ? -15.126 -9.574 31.602 1.00 83.88 96 TYR A C 1
ATOM 735 O O . TYR A 1 96 ? -15.960 -8.681 31.690 1.00 83.88 96 TYR A O 1
ATOM 743 N N . THR A 1 97 ? -14.964 -10.481 32.553 1.00 85.88 97 THR A N 1
ATOM 744 C CA . THR A 1 97 ? -15.788 -10.561 33.767 1.00 85.88 97 THR A CA 1
ATOM 745 C C . THR A 1 97 ? -15.106 -9.889 34.952 1.00 85.88 97 THR A C 1
ATOM 747 O O . THR A 1 97 ? -13.879 -9.870 35.028 1.00 85.88 97 THR A O 1
ATOM 750 N N . GLN A 1 98 ? -15.895 -9.428 35.920 1.00 87.25 98 GLN A N 1
ATOM 751 C CA . GLN A 1 98 ? -15.402 -8.926 37.203 1.00 87.25 98 GLN A CA 1
ATOM 752 C C . GLN A 1 98 ? -14.484 -9.950 37.881 1.00 87.25 98 GLN A C 1
ATOM 754 O O . GLN A 1 98 ? -13.375 -9.631 38.287 1.00 87.25 98 GLN A O 1
ATOM 759 N N . ARG A 1 99 ? -14.874 -11.230 37.882 1.00 81.62 99 ARG A N 1
ATOM 760 C CA . ARG A 1 99 ? -14.034 -12.307 38.422 1.00 81.62 99 ARG A CA 1
ATOM 761 C C . ARG A 1 99 ? -12.674 -12.402 37.723 1.00 81.62 99 ARG A C 1
ATOM 763 O O . ARG A 1 99 ? -11.675 -12.697 38.367 1.00 81.62 99 ARG A O 1
ATOM 770 N N . GLN A 1 100 ? -12.607 -12.203 36.404 1.00 82.38 100 GLN A N 1
ATOM 771 C CA . GLN A 1 100 ? -11.320 -12.177 35.698 1.00 82.38 100 GLN A CA 1
ATOM 772 C C . GLN A 1 100 ? -10.485 -10.958 36.083 1.00 82.38 100 GLN A C 1
ATOM 774 O O . GLN A 1 100 ? -9.266 -11.080 36.101 1.00 82.38 100 GLN A O 1
ATOM 779 N N . HIS A 1 101 ? -11.122 -9.825 36.372 1.00 85.50 101 HIS A N 1
ATOM 780 C CA . HIS A 1 101 ? -10.457 -8.624 36.864 1.00 85.50 101 HIS A CA 1
ATOM 781 C C . HIS A 1 101 ? -9.845 -8.836 38.250 1.00 85.50 101 HIS A C 1
ATOM 783 O O . HIS A 1 101 ? -8.666 -8.573 38.441 1.00 85.50 101 HIS A O 1
ATOM 789 N N . GLU A 1 102 ? -10.611 -9.418 39.170 1.00 82.44 102 GLU A N 1
ATOM 790 C CA . GLU A 1 102 ? -10.181 -9.685 40.546 1.00 82.44 102 GLU A CA 1
ATOM 791 C C . GLU A 1 102 ? -9.087 -10.763 40.630 1.00 82.44 102 GLU A C 1
ATOM 793 O O . GLU A 1 102 ? -8.210 -10.707 41.487 1.00 82.44 102 GLU A O 1
ATOM 798 N N . MET A 1 103 ? -9.135 -11.766 39.747 1.00 75.94 103 MET A N 1
ATOM 799 C CA . MET A 1 103 ? -8.271 -12.951 39.835 1.00 75.94 103 MET A CA 1
ATOM 800 C C . MET A 1 103 ? -7.008 -12.885 38.971 1.00 75.94 103 MET A C 1
ATOM 802 O O . MET A 1 103 ? -6.158 -13.770 39.085 1.00 75.94 103 MET A O 1
ATOM 806 N N . ARG A 1 104 ? -6.891 -11.928 38.044 1.00 76.44 104 ARG A N 1
ATOM 807 C CA . ARG A 1 104 ? -5.769 -11.865 37.093 1.00 76.44 104 ARG A CA 1
ATOM 808 C C . ARG A 1 104 ? -5.053 -10.536 37.211 1.00 76.44 104 ARG A C 1
ATOM 810 O O . ARG A 1 104 ? -5.688 -9.498 37.343 1.00 76.44 104 ARG A O 1
ATOM 817 N N . MET A 1 105 ? -3.731 -10.564 37.043 1.00 73.81 105 MET A N 1
ATOM 818 C CA . MET A 1 105 ? -2.997 -9.326 36.801 1.00 73.81 105 MET A CA 1
ATOM 819 C C . MET A 1 105 ? -3.573 -8.633 35.556 1.00 73.81 105 MET A C 1
ATOM 821 O O . MET A 1 105 ? -3.755 -9.303 34.526 1.00 73.81 105 MET A O 1
ATOM 825 N N . PRO A 1 106 ? -3.879 -7.325 35.628 1.00 79.44 106 PRO A N 1
ATOM 826 C CA . PRO A 1 106 ? -4.325 -6.569 34.473 1.00 79.44 106 PRO A CA 1
ATOM 827 C C . PRO A 1 106 ? -3.311 -6.708 33.346 1.00 79.44 106 PRO A C 1
ATOM 829 O O . PRO A 1 106 ? -2.109 -6.546 33.531 1.00 79.44 106 PRO A O 1
ATOM 832 N N . PHE A 1 107 ? -3.805 -7.022 32.156 1.00 84.38 107 PHE A N 1
ATOM 833 C CA . PHE A 1 107 ? -2.957 -7.117 30.974 1.00 84.38 107 PHE A CA 1
ATOM 834 C C . PHE A 1 107 ? -2.697 -5.764 30.310 1.00 84.38 107 PHE A C 1
ATOM 836 O O . PHE A 1 107 ? -2.080 -5.709 29.253 1.00 84.38 107 PHE A O 1
ATOM 843 N N . TYR A 1 108 ? -3.251 -4.708 30.888 1.00 92.62 108 TYR A N 1
ATOM 844 C CA . TYR A 1 108 ? -3.126 -3.330 30.467 1.00 92.62 108 TYR A CA 1
ATOM 845 C C . TYR A 1 108 ? -2.692 -2.509 31.681 1.00 92.62 108 TYR A C 1
ATOM 847 O O . TYR A 1 108 ? -2.894 -2.922 32.826 1.00 92.62 108 TYR A O 1
ATOM 855 N N . ARG A 1 109 ? -2.120 -1.335 31.437 1.00 95.44 109 ARG A N 1
ATOM 856 C CA . ARG A 1 109 ? -1.735 -0.400 32.489 1.00 95.44 109 ARG A CA 1
ATOM 857 C C . ARG A 1 109 ? -2.842 0.626 32.692 1.00 95.44 109 ARG A C 1
ATOM 859 O O . ARG A 1 109 ? -3.217 1.331 31.753 1.00 95.44 109 ARG A O 1
ATOM 866 N N . TYR A 1 110 ? -3.346 0.716 33.921 1.00 95.88 110 TYR A N 1
ATOM 867 C CA . TYR A 1 110 ? -4.186 1.839 34.319 1.00 95.88 110 TYR A CA 1
ATOM 868 C C . TYR A 1 110 ? -3.327 3.100 34.462 1.00 95.88 110 TYR A C 1
ATOM 870 O O . TYR A 1 110 ? -2.270 3.064 35.096 1.00 95.88 110 TYR A O 1
ATOM 878 N N . VAL A 1 111 ? -3.779 4.203 33.875 1.00 97.31 111 VAL A N 1
ATOM 879 C CA . VAL A 1 111 ? -3.141 5.522 33.961 1.00 97.31 111 VAL A CA 1
ATOM 880 C C . VAL A 1 111 ? -4.188 6.516 34.441 1.00 97.31 111 VAL A C 1
ATOM 882 O O . VAL A 1 111 ? -5.329 6.457 33.992 1.00 97.31 111 VAL A O 1
ATOM 885 N N . SER A 1 112 ? -3.843 7.426 35.353 1.00 97.38 112 SER A N 1
ATOM 886 C CA . SER A 1 112 ? -4.827 8.413 35.808 1.00 97.38 112 SER A CA 1
ATOM 887 C C . SER A 1 112 ? -5.287 9.317 34.647 1.00 97.38 112 SER A C 1
ATOM 889 O O . SER A 1 112 ? -4.502 9.580 33.727 1.00 97.38 112 SER A O 1
ATOM 891 N N . PRO A 1 113 ? -6.530 9.837 34.687 1.00 97.75 113 PRO A N 1
ATOM 892 C CA . PRO A 1 113 ? -7.045 10.730 33.647 1.00 97.75 113 PRO A CA 1
ATOM 893 C C . PRO A 1 113 ? -6.185 11.979 33.388 1.00 97.75 113 PRO A C 1
ATOM 895 O O . PRO A 1 113 ? -6.181 12.483 32.271 1.00 97.75 113 PRO A O 1
ATOM 898 N N . ASP A 1 114 ? -5.438 12.466 34.381 1.00 98.06 114 ASP A N 1
ATOM 899 C CA . ASP A 1 114 ? -4.557 13.635 34.224 1.00 98.06 114 ASP A CA 1
ATOM 900 C C . ASP A 1 114 ? -3.227 13.310 33.525 1.00 98.06 114 ASP A C 1
ATOM 902 O O . ASP A 1 114 ? -2.590 14.196 32.963 1.00 98.06 114 ASP A O 1
ATOM 906 N N . MET A 1 115 ? -2.784 12.049 33.560 1.00 97.94 115 MET A N 1
ATOM 907 C CA . MET A 1 115 ? -1.469 11.645 33.042 1.00 97.94 115 MET A CA 1
ATOM 908 C C . MET A 1 115 ? -1.539 10.955 31.679 1.00 97.94 115 MET A C 1
ATOM 910 O O . MET A 1 115 ? -0.535 10.896 30.972 1.00 97.94 115 MET A O 1
ATOM 914 N N . ILE A 1 116 ? -2.702 10.428 31.286 1.00 98.25 116 ILE A N 1
ATOM 915 C CA . ILE A 1 116 ? -2.812 9.542 30.120 1.00 98.25 116 ILE A CA 1
ATOM 916 C C . ILE A 1 116 ? -2.418 10.204 28.790 1.00 98.25 116 ILE A C 1
ATOM 918 O O . ILE A 1 116 ? -1.818 9.540 27.945 1.00 98.25 116 ILE A O 1
ATOM 922 N N . LEU A 1 117 ? -2.672 11.505 28.613 1.00 98.31 117 LEU A N 1
ATOM 923 C CA . LEU A 1 117 ? -2.207 12.231 27.427 1.00 98.31 117 LEU A CA 1
ATOM 924 C C . LEU A 1 117 ? -0.674 12.351 27.401 1.00 98.31 117 LEU A C 1
ATOM 926 O O . LEU A 1 117 ? -0.053 12.119 26.366 1.00 98.31 117 LEU A O 1
ATOM 930 N N . GLY A 1 118 ? -0.057 12.660 28.544 1.00 98.06 118 GLY A N 1
ATOM 931 C CA . GLY A 1 118 ? 1.402 12.707 28.668 1.00 98.06 118 GLY A CA 1
ATOM 932 C C . GLY A 1 118 ? 2.044 11.345 28.402 1.00 98.06 118 GLY A C 1
ATOM 933 O O . GLY A 1 118 ? 3.063 11.264 27.720 1.00 98.06 118 GLY A O 1
ATOM 934 N N . ASP A 1 119 ? 1.410 10.265 28.859 1.00 98.00 119 ASP A N 1
ATOM 935 C CA . ASP A 1 119 ? 1.867 8.900 28.602 1.00 98.00 119 ASP A CA 1
ATOM 936 C C . ASP A 1 119 ? 1.737 8.493 27.128 1.00 98.00 119 ASP A C 1
ATOM 938 O O . ASP A 1 119 ? 2.618 7.793 26.626 1.00 98.00 119 ASP A O 1
ATOM 942 N N . LEU A 1 120 ? 0.689 8.946 26.428 1.00 98.25 120 LEU A N 1
ATOM 943 C CA . LEU A 1 120 ? 0.532 8.771 24.980 1.00 98.25 120 LEU A CA 1
ATOM 944 C C . LEU A 1 120 ? 1.672 9.454 24.216 1.00 98.25 120 LEU A C 1
ATOM 946 O O . LEU A 1 120 ? 2.393 8.794 23.470 1.00 98.25 120 LEU A O 1
ATOM 950 N N . LEU A 1 121 ? 1.861 10.758 24.424 1.00 98.38 121 LEU A N 1
ATOM 951 C CA . LEU A 1 121 ? 2.889 11.530 23.716 1.00 98.38 121 LEU A CA 1
ATOM 952 C C . LEU A 1 121 ? 4.297 11.049 24.084 1.00 98.38 121 LEU A C 1
ATOM 954 O O . LEU A 1 121 ? 5.160 10.891 23.224 1.00 98.38 121 LEU A O 1
ATOM 958 N N . GLY A 1 122 ? 4.515 10.723 25.358 1.00 98.12 122 GLY A N 1
ATOM 959 C CA . GLY A 1 122 ? 5.758 10.129 25.830 1.00 98.12 122 GLY A CA 1
ATOM 960 C C . GLY A 1 122 ? 6.025 8.751 25.224 1.00 98.12 122 GLY A C 1
ATOM 961 O O . GLY A 1 122 ? 7.182 8.414 24.985 1.00 98.12 122 GLY A O 1
ATOM 962 N N . TRP A 1 123 ? 4.990 7.946 24.964 1.00 98.44 123 TRP A N 1
ATOM 963 C CA . TRP A 1 123 ? 5.140 6.682 24.245 1.00 98.44 123 TRP A CA 1
ATOM 964 C C . TRP A 1 123 ? 5.548 6.913 22.791 1.00 98.44 123 TRP A C 1
ATOM 966 O O . TRP A 1 123 ? 6.521 6.303 22.355 1.00 98.44 123 TRP A O 1
ATOM 976 N N . ILE A 1 124 ? 4.878 7.832 22.088 1.00 98.50 124 ILE A N 1
ATOM 977 C CA . ILE A 1 124 ? 5.186 8.180 20.691 1.00 98.50 124 ILE A CA 1
ATOM 978 C C . ILE A 1 124 ? 6.645 8.634 20.565 1.00 98.50 124 ILE A C 1
ATOM 980 O O . ILE A 1 124 ? 7.400 8.020 19.823 1.00 98.50 124 ILE A O 1
ATOM 984 N N . ASN A 1 125 ? 7.077 9.595 21.383 1.00 98.06 125 ASN A N 1
ATOM 985 C CA . ASN A 1 125 ? 8.455 10.107 21.407 1.00 98.06 125 ASN A CA 1
ATOM 986 C C . ASN A 1 125 ? 9.508 9.050 21.810 1.00 98.06 125 ASN A C 1
ATOM 988 O O . ASN A 1 125 ? 10.679 9.136 21.445 1.00 98.06 125 ASN A O 1
ATOM 992 N N . ARG A 1 126 ? 9.144 8.029 22.599 1.00 98.12 126 ARG A N 1
ATOM 993 C CA . ARG A 1 126 ? 10.058 6.896 22.835 1.00 98.12 126 ARG A CA 1
ATOM 994 C C . ARG A 1 126 ? 10.146 6.005 21.604 1.00 98.12 126 ARG A C 1
ATOM 996 O O . ARG A 1 126 ? 11.245 5.623 21.220 1.00 98.12 126 ARG A O 1
ATOM 1003 N N . LYS A 1 127 ? 9.008 5.681 20.984 1.00 97.88 127 LYS A N 1
ATOM 1004 C CA . LYS A 1 127 ? 8.977 4.809 19.807 1.00 97.88 127 LYS A CA 1
ATOM 1005 C C . LYS A 1 127 ? 9.563 5.464 18.566 1.00 97.88 127 LYS A C 1
ATOM 1007 O O . LYS A 1 127 ? 10.201 4.746 17.811 1.00 97.88 127 LYS A O 1
ATOM 1012 N N . SER A 1 128 ? 9.470 6.782 18.404 1.00 97.06 128 SER A N 1
ATOM 1013 C CA . SER A 1 128 ? 10.148 7.515 17.324 1.00 97.06 128 SER A CA 1
ATOM 1014 C C . SER A 1 128 ? 11.665 7.339 17.357 1.00 97.06 128 SER A C 1
ATOM 1016 O O . SER A 1 128 ? 12.296 7.239 16.312 1.00 97.06 128 SER A O 1
ATOM 1018 N N . LYS A 1 129 ? 12.242 7.195 18.555 1.00 96.56 129 LYS A N 1
ATOM 1019 C CA . LYS A 1 129 ? 13.680 6.952 18.760 1.00 96.56 129 LYS A CA 1
ATOM 1020 C C . LYS A 1 129 ? 14.084 5.485 18.624 1.00 96.56 129 LYS A C 1
ATOM 1022 O O . LYS A 1 129 ? 15.254 5.196 18.393 1.00 96.56 129 LYS A O 1
ATOM 1027 N N . GLU A 1 130 ? 13.151 4.560 18.835 1.00 95.19 130 GLU A N 1
ATOM 1028 C CA . GLU A 1 130 ? 13.398 3.117 18.717 1.00 95.19 130 GLU A CA 1
ATOM 1029 C C . GLU A 1 130 ? 13.188 2.604 17.285 1.00 95.19 130 GLU A C 1
ATOM 1031 O O . GLU A 1 130 ? 13.928 1.726 16.829 1.00 95.19 130 GLU A O 1
ATOM 1036 N N . ALA A 1 131 ? 12.169 3.128 16.601 1.00 92.12 131 ALA A N 1
ATOM 1037 C CA . ALA A 1 131 ? 11.767 2.699 15.273 1.00 92.12 131 ALA A CA 1
ATOM 1038 C C . ALA A 1 131 ? 12.810 3.092 14.218 1.00 92.12 131 ALA A C 1
ATOM 1040 O O . ALA A 1 131 ? 13.490 4.111 14.329 1.00 92.12 131 ALA A O 1
ATOM 1041 N N . GLN A 1 132 ? 12.953 2.251 13.202 1.00 87.12 132 GLN A N 1
ATOM 1042 C CA . GLN A 1 132 ? 13.845 2.447 12.060 1.00 87.12 132 GLN A CA 1
ATOM 1043 C C . GLN A 1 132 ? 13.053 2.276 10.759 1.00 87.12 132 GLN A C 1
ATOM 1045 O O . GLN A 1 132 ? 11.994 1.646 10.795 1.00 87.12 132 GLN A O 1
ATOM 1050 N N . PRO A 1 133 ? 13.547 2.796 9.621 1.00 82.50 133 PRO A N 1
ATOM 1051 C CA . PRO A 1 133 ? 12.894 2.596 8.329 1.00 82.50 133 PRO A CA 1
ATOM 1052 C C . PRO A 1 133 ? 12.565 1.115 8.085 1.00 82.50 133 PRO A C 1
ATOM 1054 O O . PRO A 1 133 ? 13.395 0.241 8.344 1.00 82.50 133 PRO A O 1
ATOM 1057 N N . GLY A 1 134 ? 11.341 0.837 7.637 1.00 71.88 134 GLY A N 1
ATOM 1058 C CA . GLY A 1 134 ? 10.788 -0.512 7.509 1.00 71.88 134 GLY A CA 1
ATOM 1059 C C . GLY A 1 134 ? 10.030 -1.033 8.732 1.00 71.88 134 GLY A C 1
ATOM 1060 O O . GLY A 1 134 ? 9.345 -2.041 8.612 1.00 71.88 134 GLY A O 1
ATOM 1061 N N . ASP A 1 135 ? 10.102 -0.380 9.895 1.00 83.56 135 ASP A N 1
ATOM 1062 C CA . ASP A 1 135 ? 9.241 -0.715 11.035 1.00 83.56 135 ASP A CA 1
ATOM 1063 C C . ASP A 1 135 ? 7.808 -0.175 10.847 1.00 83.56 135 ASP A C 1
ATOM 1065 O O . ASP A 1 135 ? 7.572 0.796 10.122 1.00 83.56 135 ASP A O 1
ATOM 1069 N N . ALA A 1 136 ? 6.852 -0.753 11.586 1.00 88.62 136 ALA A N 1
ATOM 1070 C CA . ALA A 1 136 ? 5.485 -0.240 11.691 1.00 88.62 136 ALA A CA 1
ATOM 1071 C C . ALA A 1 136 ? 5.121 0.192 13.116 1.00 88.62 136 ALA A C 1
ATOM 1073 O O . ALA A 1 136 ? 5.458 -0.446 14.117 1.00 88.62 136 ALA A O 1
ATOM 1074 N N . VAL A 1 137 ? 4.332 1.255 13.212 1.00 94.38 137 VAL A N 1
ATOM 1075 C CA . VAL A 1 137 ? 3.789 1.781 14.462 1.00 94.38 137 VAL A CA 1
ATOM 1076 C C . VAL A 1 137 ? 2.287 1.923 14.304 1.00 94.38 137 VAL A C 1
ATOM 1078 O O . VAL A 1 137 ? 1.814 2.677 13.466 1.00 94.38 137 VAL A O 1
ATOM 1081 N N . SER A 1 138 ? 1.513 1.197 15.106 1.00 96.25 138 SER A N 1
ATOM 1082 C CA . SER A 1 138 ? 0.051 1.249 15.079 1.00 96.25 138 SER A CA 1
ATOM 1083 C C . SER A 1 138 ? -0.497 1.823 16.378 1.00 96.25 138 SER A C 1
ATOM 1085 O O . SER A 1 138 ? -0.279 1.259 17.449 1.00 96.25 138 SER A O 1
ATOM 1087 N N . ILE A 1 139 ? -1.231 2.928 16.283 1.00 98.12 139 ILE A N 1
ATOM 1088 C CA . ILE A 1 139 ? -1.786 3.676 17.412 1.00 98.12 139 ILE A CA 1
ATOM 1089 C C . ILE A 1 139 ? -3.309 3.697 17.290 1.00 98.12 139 ILE A C 1
ATOM 1091 O O . ILE A 1 139 ? -3.865 4.238 16.335 1.00 98.12 139 ILE A O 1
ATOM 1095 N N . TRP A 1 140 ? -4.012 3.149 18.275 1.00 98.06 140 TRP A N 1
ATOM 1096 C CA . TRP A 1 140 ? -5.474 3.175 18.313 1.00 98.06 140 TRP A CA 1
ATOM 1097 C C . TRP A 1 140 ? -5.970 3.934 19.532 1.00 98.06 140 TRP A C 1
ATOM 1099 O O . TRP A 1 140 ? -5.668 3.565 20.667 1.00 98.06 140 TRP A O 1
ATOM 1109 N N . ILE A 1 141 ? -6.759 4.980 19.296 1.00 98.25 141 ILE A N 1
ATOM 1110 C CA . ILE A 1 141 ? -7.252 5.884 20.335 1.00 98.25 141 ILE A CA 1
ATOM 1111 C C . ILE A 1 141 ? -8.778 5.817 20.398 1.00 98.25 141 ILE A C 1
ATOM 1113 O O . ILE A 1 141 ? -9.488 6.085 19.425 1.00 98.25 141 ILE A O 1
ATOM 1117 N N . LEU A 1 142 ? -9.285 5.468 21.578 1.00 97.94 142 LEU A N 1
ATOM 1118 C CA . LEU A 1 142 ? -10.703 5.297 21.877 1.00 97.94 142 LEU A CA 1
ATOM 1119 C C . LEU A 1 142 ? -11.137 6.386 22.857 1.00 97.94 142 LEU A C 1
ATOM 1121 O O . LEU A 1 142 ? -10.691 6.403 24.007 1.00 97.94 142 LEU A O 1
ATOM 1125 N N . SER A 1 143 ? -11.947 7.332 22.388 1.00 97.00 143 SER A N 1
ATOM 1126 C CA . SER A 1 143 ? -12.165 8.596 23.090 1.00 97.00 143 SER A CA 1
ATOM 1127 C C . SER A 1 143 ? -13.416 9.324 22.600 1.00 97.00 143 SER A C 1
ATOM 1129 O O . SER A 1 143 ? -13.872 9.146 21.476 1.00 97.00 143 SER A O 1
ATOM 1131 N N . HIS A 1 144 ? -13.936 10.258 23.394 1.00 96.69 144 HIS A N 1
ATOM 1132 C CA . HIS A 1 144 ? -14.813 11.289 22.834 1.00 96.69 144 HIS A CA 1
ATOM 1133 C C . HIS A 1 144 ? -14.019 12.256 21.953 1.00 96.69 144 HIS A C 1
ATOM 1135 O O . HIS A 1 144 ? -12.800 12.376 22.077 1.00 96.69 144 HIS A O 1
ATOM 1141 N N . GLY A 1 145 ? -14.708 12.966 21.067 1.00 95.75 145 GLY A N 1
ATOM 1142 C CA . GLY A 1 145 ? -14.075 13.952 20.200 1.00 95.75 145 GLY A CA 1
ATOM 1143 C C . GLY A 1 145 ? -15.009 15.100 19.865 1.00 95.75 145 GLY A C 1
ATOM 1144 O O . GLY A 1 145 ? -16.233 14.993 19.978 1.00 95.75 145 GLY A O 1
ATOM 1145 N N . SER A 1 146 ? -14.422 16.225 19.481 1.00 93.62 146 SER A N 1
ATOM 1146 C CA . SER A 1 146 ? -15.157 17.384 18.992 1.00 93.62 146 SER A CA 1
ATOM 1147 C C . SER A 1 146 ? -14.307 18.175 18.010 1.00 93.62 146 SER A C 1
ATOM 1149 O O . SER A 1 146 ? -13.083 18.185 18.108 1.00 93.62 146 SER A O 1
ATOM 1151 N N . ARG A 1 147 ? -14.966 18.904 17.107 1.00 90.44 147 ARG A N 1
ATOM 1152 C CA . ARG A 1 147 ? -14.278 19.693 16.081 1.00 90.44 147 ARG A CA 1
ATOM 1153 C C . ARG A 1 147 ? -13.342 20.757 16.666 1.00 90.44 147 ARG A C 1
ATOM 1155 O O . ARG A 1 147 ? -12.292 21.008 16.098 1.00 90.44 147 ARG A O 1
ATOM 1162 N N . SER A 1 148 ? -13.716 21.389 17.781 1.00 88.88 148 SER A N 1
ATOM 1163 C CA . SER A 1 148 ? -12.954 22.504 18.365 1.00 88.88 148 SER A CA 1
ATOM 1164 C C . SER A 1 148 ? -11.926 22.095 19.417 1.00 88.88 148 SER A C 1
ATOM 1166 O O . SER A 1 148 ? -11.023 22.877 19.691 1.00 88.88 148 SER A O 1
ATOM 1168 N N . LYS A 1 149 ? -12.065 20.914 20.033 1.00 89.69 149 LYS A N 1
ATOM 1169 C CA . LYS A 1 149 ? -11.177 20.465 21.120 1.00 89.69 149 LYS A CA 1
ATOM 1170 C C . LYS A 1 149 ? -10.356 19.221 20.782 1.00 89.69 149 LYS A C 1
ATOM 1172 O O . LYS A 1 149 ? -9.639 18.746 21.646 1.00 89.69 149 LYS A O 1
ATOM 1177 N N . GLY A 1 150 ? -10.477 18.654 19.582 1.00 95.12 150 GLY A N 1
ATOM 1178 C CA . GLY A 1 150 ? -9.795 17.400 19.262 1.00 95.12 150 GLY A CA 1
ATOM 1179 C C . GLY A 1 150 ? -10.364 16.207 20.038 1.00 95.12 150 GLY A C 1
ATOM 1180 O O . GLY A 1 150 ? -11.581 16.123 20.247 1.00 95.12 150 GLY A O 1
ATOM 1181 N N . LEU A 1 151 ? -9.494 15.278 20.445 1.00 97.56 151 LEU A N 1
ATOM 1182 C CA . LEU A 1 151 ? -9.863 14.083 21.217 1.00 97.56 151 LEU A CA 1
ATOM 1183 C C . LEU A 1 151 ? -9.754 14.347 22.719 1.00 97.56 151 LEU A C 1
ATOM 1185 O O . LEU A 1 151 ? -8.736 14.846 23.186 1.00 97.56 151 LEU A O 1
ATOM 1189 N N . GLN A 1 152 ? -10.771 13.964 23.487 1.00 97.62 152 GLN A N 1
ATOM 1190 C CA . GLN A 1 152 ? -10.769 14.075 24.948 1.00 97.62 152 GLN A CA 1
ATOM 1191 C C . GLN A 1 152 ? -10.063 12.870 25.595 1.00 97.62 152 GLN A C 1
ATOM 1193 O O . GLN A 1 152 ? -10.681 11.838 25.855 1.00 97.62 152 GLN A O 1
ATOM 1198 N N . ILE A 1 153 ? -8.773 13.013 25.888 1.00 97.69 153 ILE A N 1
ATOM 1199 C CA . ILE A 1 153 ? -7.930 11.963 26.465 1.00 97.69 153 ILE A CA 1
ATOM 1200 C C . ILE A 1 153 ? -7.784 12.200 27.968 1.00 97.69 153 ILE A C 1
ATOM 1202 O O . ILE A 1 153 ? -7.006 13.049 28.406 1.00 97.69 153 ILE A O 1
ATOM 1206 N N . GLY A 1 154 ? -8.565 11.465 28.763 1.00 96.81 154 GLY A N 1
ATOM 1207 C CA . GLY A 1 154 ? -8.698 11.723 30.191 1.00 96.81 154 GLY A CA 1
ATOM 1208 C C . GLY A 1 154 ? -9.244 13.131 30.434 1.00 96.81 154 GLY A C 1
ATOM 1209 O O . GLY A 1 154 ? -10.221 13.545 29.807 1.00 96.81 154 GLY A O 1
ATOM 1210 N N . ASN A 1 155 ? -8.593 13.900 31.302 1.00 97.12 155 ASN A N 1
ATOM 1211 C CA . ASN A 1 155 ? -8.982 15.286 31.586 1.00 97.12 155 ASN A CA 1
ATOM 1212 C C . ASN A 1 155 ? -8.439 16.303 30.567 1.00 97.12 155 ASN A C 1
ATOM 1214 O O . ASN A 1 155 ? -8.757 17.490 30.651 1.00 97.12 155 ASN A O 1
ATOM 1218 N N . SER A 1 156 ? -7.652 15.859 29.586 1.00 97.31 156 SER A N 1
ATOM 1219 C CA . SER A 1 156 ? -6.993 16.723 28.606 1.00 97.31 156 SER A CA 1
ATOM 1220 C C . SER A 1 156 ? -7.535 16.529 27.189 1.00 97.31 156 SER A C 1
ATOM 1222 O O . SER A 1 156 ? -8.306 15.615 26.904 1.00 97.31 156 SER A O 1
ATOM 1224 N N . ALA A 1 157 ? -7.128 17.422 26.293 1.00 97.25 157 ALA A N 1
ATOM 1225 C CA . ALA A 1 157 ? -7.470 17.395 24.881 1.00 97.25 157 ALA A CA 1
ATOM 1226 C C . ALA A 1 157 ? -6.204 17.151 24.052 1.00 97.25 157 ALA A C 1
ATOM 1228 O O . ALA A 1 157 ? -5.214 17.848 24.252 1.00 97.25 157 ALA A O 1
ATOM 1229 N N . LEU A 1 158 ? -6.242 16.184 23.136 1.00 98.19 158 LEU A N 1
ATOM 1230 C CA . LEU A 1 158 ? -5.230 16.007 22.096 1.00 98.19 158 LEU A CA 1
ATOM 1231 C C . LEU A 1 158 ? -5.701 16.733 20.837 1.00 98.19 158 LEU A C 1
ATOM 1233 O O . LEU A 1 158 ? -6.745 16.368 20.284 1.00 98.19 158 LEU A O 1
ATOM 1237 N N . LEU A 1 159 ? -4.949 17.734 20.380 1.00 97.94 159 LEU A N 1
ATOM 1238 C CA . LEU A 1 159 ? -5.243 18.425 19.127 1.00 97.94 159 LEU A CA 1
ATOM 1239 C C . LEU A 1 159 ? -4.589 17.705 17.936 1.00 97.94 159 LEU A C 1
ATOM 1241 O O . LEU A 1 159 ? -3.572 17.032 18.112 1.00 97.94 159 LEU A O 1
ATOM 1245 N N . PRO A 1 160 ? -5.133 17.860 16.713 1.00 97.69 160 PRO A N 1
ATOM 1246 C CA . PRO A 1 160 ? -4.540 17.274 15.509 1.00 97.69 160 PRO A CA 1
ATOM 1247 C C . PRO A 1 160 ? -3.079 17.681 15.297 1.00 97.69 160 PRO A C 1
ATOM 1249 O O . PRO A 1 160 ? -2.248 16.822 15.030 1.00 97.69 160 PRO A O 1
ATOM 1252 N N . VAL A 1 161 ? -2.763 18.961 15.510 1.00 97.12 161 VAL A N 1
ATOM 1253 C CA . VAL A 1 161 ? -1.403 19.511 15.371 1.00 97.12 161 VAL A CA 1
ATOM 1254 C C . VAL A 1 161 ? -0.408 18.911 16.364 1.00 97.12 161 VAL A C 1
ATOM 1256 O O . VAL A 1 161 ? 0.744 18.692 16.014 1.00 97.12 161 VAL A O 1
ATOM 1259 N N . ASP A 1 162 ? -0.846 18.596 17.586 1.00 97.62 162 ASP A N 1
ATOM 1260 C CA . ASP A 1 162 ? 0.035 18.011 18.601 1.00 97.62 162 ASP A CA 1
ATOM 1261 C C . ASP A 1 162 ? 0.396 16.569 18.232 1.00 97.62 162 ASP A C 1
ATOM 1263 O O . ASP A 1 162 ? 1.528 16.129 18.432 1.00 97.62 162 ASP A O 1
ATOM 1267 N N . LEU A 1 163 ? -0.577 15.825 17.694 1.00 97.75 163 LEU A N 1
ATOM 1268 C CA . LEU A 1 163 ? -0.347 14.457 17.249 1.00 97.75 163 LEU A CA 1
ATOM 1269 C C . LEU A 1 163 ? 0.511 14.421 15.985 1.00 97.75 163 LEU A C 1
ATOM 1271 O O . LEU A 1 163 ? 1.438 13.621 15.933 1.00 97.75 163 LEU A O 1
ATOM 1275 N N . GLU A 1 164 ? 0.219 15.286 15.010 1.00 97.69 164 GLU A N 1
ATOM 1276 C CA . GLU A 1 164 ? 1.000 15.421 13.778 1.00 97.69 164 GLU A CA 1
ATOM 1277 C C . GLU A 1 164 ? 2.465 15.720 14.104 1.00 97.69 164 GLU A C 1
ATOM 1279 O O . GLU A 1 164 ? 3.336 14.955 13.685 1.00 97.69 164 GLU A O 1
ATOM 1284 N N . ALA A 1 165 ? 2.730 16.709 14.964 1.00 97.69 165 ALA A N 1
ATOM 1285 C CA . ALA A 1 165 ? 4.081 17.043 15.401 1.00 97.69 165 ALA A CA 1
ATOM 1286 C C . ALA A 1 165 ? 4.773 15.863 16.103 1.00 97.69 165 ALA A C 1
ATOM 1288 O O . ALA A 1 165 ? 5.920 15.545 15.793 1.00 97.69 165 ALA A O 1
ATOM 1289 N N . ALA A 1 166 ? 4.076 15.168 17.011 1.00 97.81 166 ALA A N 1
ATOM 1290 C CA . ALA A 1 166 ? 4.640 14.020 17.722 1.00 97.81 166 ALA A CA 1
ATOM 1291 C C . ALA A 1 166 ? 4.976 12.850 16.781 1.00 97.81 166 ALA A C 1
ATOM 1293 O O . ALA A 1 166 ? 5.997 12.188 16.955 1.00 97.81 166 ALA A O 1
ATOM 1294 N N . THR A 1 167 ? 4.140 12.583 15.774 1.00 97.50 167 THR A N 1
ATOM 1295 C CA . THR A 1 167 ? 4.419 11.546 14.768 1.00 97.50 167 THR A CA 1
ATOM 1296 C C . THR A 1 167 ? 5.406 12.000 13.691 1.00 97.50 167 THR A C 1
ATOM 1298 O O . THR A 1 167 ? 5.983 11.160 13.008 1.00 97.50 167 THR A O 1
ATOM 1301 N N . GLY A 1 168 ? 5.654 13.303 13.557 1.00 96.06 168 GLY A N 1
ATOM 1302 C CA . GLY A 1 168 ? 6.687 13.846 12.671 1.00 96.06 168 GLY A CA 1
ATOM 1303 C C . GLY A 1 168 ? 8.109 13.515 13.121 1.00 96.06 168 GLY A C 1
ATOM 1304 O O . GLY A 1 168 ? 9.041 13.629 12.334 1.00 96.06 168 GLY A O 1
ATOM 1305 N N . GLU A 1 169 ? 8.287 13.060 14.365 1.00 96.69 169 GLU A N 1
ATOM 1306 C CA . GLU A 1 169 ? 9.585 12.618 14.882 1.00 96.69 169 GLU A CA 1
ATOM 1307 C C . GLU A 1 169 ? 10.017 11.233 14.373 1.00 96.69 169 GLU A C 1
ATOM 1309 O O . GLU A 1 169 ? 11.177 10.858 14.552 1.00 96.69 169 GLU A O 1
ATOM 1314 N N . PHE A 1 170 ? 9.111 10.440 13.789 1.00 95.19 170 PHE A N 1
ATOM 1315 C CA . PHE A 1 170 ? 9.488 9.161 13.185 1.00 95.19 170 PHE A CA 1
ATOM 1316 C C . PHE A 1 170 ? 10.351 9.391 11.942 1.00 95.19 170 PHE A C 1
ATOM 1318 O O . PHE A 1 170 ? 10.063 10.268 11.131 1.00 95.19 170 PHE A O 1
ATOM 1325 N N . LEU A 1 171 ? 11.390 8.567 11.780 1.00 87.31 171 LEU A N 1
ATOM 1326 C CA . LEU A 1 171 ? 12.229 8.581 10.583 1.00 87.31 171 LEU A CA 1
ATOM 1327 C C . LEU A 1 171 ? 11.403 8.271 9.327 1.00 87.31 171 LEU A C 1
ATOM 1329 O O . LEU A 1 171 ? 10.431 7.512 9.380 1.00 87.31 171 LEU A O 1
ATOM 1333 N N . ASP A 1 172 ? 11.832 8.828 8.195 1.00 82.00 172 ASP A N 1
ATOM 1334 C CA . ASP A 1 172 ? 11.233 8.514 6.901 1.00 82.00 172 ASP A CA 1
ATOM 1335 C C . ASP A 1 172 ? 11.312 7.005 6.615 1.00 82.00 172 ASP A C 1
ATOM 1337 O O . ASP A 1 172 ? 12.295 6.332 6.934 1.00 82.00 172 ASP A O 1
ATOM 1341 N N . GLY A 1 173 ? 10.234 6.462 6.056 1.00 73.56 173 GLY A N 1
ATOM 1342 C CA . GLY A 1 173 ? 10.054 5.031 5.838 1.00 73.56 173 GLY A CA 1
ATOM 1343 C C . GLY A 1 173 ? 9.600 4.198 7.041 1.00 73.56 173 GLY A C 1
ATOM 1344 O O . GLY A 1 173 ? 9.534 2.975 6.930 1.00 73.56 173 GLY A O 1
ATOM 1345 N N . VAL A 1 174 ? 9.266 4.813 8.179 1.00 83.75 174 VAL A N 1
ATOM 1346 C CA . VAL A 1 174 ? 8.476 4.151 9.234 1.00 83.75 174 VAL A CA 1
ATOM 1347 C C . VAL A 1 174 ? 6.988 4.278 8.902 1.00 83.75 174 VAL A C 1
ATOM 1349 O O . VAL A 1 174 ? 6.468 5.392 8.806 1.00 83.75 174 VAL A O 1
ATOM 1352 N N . GLN A 1 175 ? 6.279 3.151 8.796 1.00 87.69 175 GLN A N 1
ATOM 1353 C CA . GLN A 1 175 ? 4.830 3.147 8.578 1.00 87.69 175 GLN A CA 1
ATOM 1354 C C . GLN A 1 175 ? 4.094 3.479 9.879 1.00 87.69 175 GLN A C 1
ATOM 1356 O O . GLN A 1 175 ? 4.178 2.727 10.851 1.00 87.69 175 GLN A O 1
ATOM 1361 N N . VAL A 1 176 ? 3.306 4.556 9.898 1.00 93.88 176 VAL A N 1
ATOM 1362 C CA . VAL A 1 176 ? 2.498 4.944 11.064 1.00 93.88 176 VAL A CA 1
ATOM 1363 C C . VAL A 1 176 ? 1.009 4.793 10.752 1.00 93.88 176 VAL A C 1
ATOM 1365 O O . VAL A 1 176 ? 0.416 5.565 9.998 1.00 93.88 176 VAL A O 1
ATOM 1368 N N . ASN A 1 177 ? 0.385 3.795 11.374 1.00 96.06 177 ASN A N 1
ATOM 1369 C CA . ASN A 1 177 ? -1.043 3.521 11.282 1.00 96.06 177 ASN A CA 1
ATOM 1370 C C . ASN A 1 177 ? -1.771 4.105 12.495 1.00 96.06 177 ASN A C 1
ATOM 1372 O O . ASN A 1 177 ? -1.434 3.805 13.639 1.00 96.06 177 ASN A O 1
ATOM 1376 N N . MET A 1 178 ? -2.824 4.877 12.273 1.00 97.56 178 MET A N 1
ATOM 1377 C CA . MET A 1 178 ? -3.621 5.497 13.324 1.00 97.56 178 MET A CA 1
ATOM 1378 C C . MET A 1 178 ? -5.099 5.178 13.133 1.00 97.56 178 MET A C 1
ATOM 1380 O O . MET A 1 178 ? -5.621 5.272 12.027 1.00 97.56 178 MET A O 1
ATOM 1384 N N . ALA A 1 179 ? -5.795 4.819 14.212 1.00 97.75 179 ALA A N 1
ATOM 1385 C CA . ALA A 1 179 ? -7.249 4.675 14.189 1.00 97.75 179 ALA A CA 1
ATOM 1386 C C . ALA A 1 179 ? -7.908 5.394 15.367 1.00 97.75 179 ALA A C 1
ATOM 1388 O O . ALA A 1 179 ? -7.508 5.225 16.522 1.00 97.75 179 ALA A O 1
ATOM 1389 N N . PHE A 1 180 ? -8.961 6.153 15.076 1.00 97.69 180 PHE A N 1
ATOM 1390 C CA . PHE A 1 180 ? -9.657 6.996 16.040 1.00 97.69 180 PHE A CA 1
ATOM 1391 C C . PHE A 1 180 ? -11.133 6.609 16.135 1.00 97.69 180 PHE A C 1
ATOM 1393 O O . PHE A 1 180 ? -11.915 6.837 15.210 1.00 97.69 180 PHE A O 1
ATOM 1400 N N . SER A 1 181 ? -11.548 6.086 17.291 1.00 96.44 181 SER A N 1
ATOM 1401 C CA . SER A 1 181 ? -12.969 5.955 17.628 1.00 96.44 181 SER A CA 1
ATOM 1402 C C . SER A 1 181 ? -13.409 7.199 18.381 1.00 96.44 181 SER A C 1
ATOM 1404 O O . SER A 1 181 ? -13.282 7.236 19.599 1.00 96.44 181 SER A O 1
ATOM 1406 N N . ALA A 1 182 ? -13.870 8.224 17.656 1.00 96.62 182 ALA A N 1
ATOM 1407 C CA . ALA A 1 182 ? -14.363 9.473 18.236 1.00 96.62 182 ALA A CA 1
ATOM 1408 C C . ALA A 1 182 ? -15.281 10.250 17.278 1.00 96.62 182 ALA A C 1
ATOM 1410 O O . ALA A 1 182 ? -15.192 10.109 16.054 1.00 96.62 182 ALA A O 1
ATOM 1411 N N . CYS A 1 183 ? -16.149 11.101 17.833 1.00 96.25 183 CYS A N 1
ATOM 1412 C CA . CYS A 1 183 ? -16.902 12.088 17.055 1.00 96.25 183 CYS A CA 1
ATOM 1413 C C . CYS A 1 183 ? -15.948 13.116 16.434 1.00 96.25 183 CYS A C 1
ATOM 1415 O O . CYS A 1 183 ? -14.989 13.530 17.080 1.00 96.25 183 CYS A O 1
ATOM 1417 N N . GLN A 1 184 ? -16.250 13.562 15.214 1.00 96.31 184 GLN A N 1
ATOM 1418 C CA . GLN A 1 184 ? -15.489 14.574 14.478 1.00 96.31 184 GLN A CA 1
ATOM 1419 C C . GLN A 1 184 ? -14.006 14.196 14.312 1.00 96.31 184 GLN A C 1
ATOM 1421 O O . GLN A 1 184 ? -13.159 15.073 14.211 1.00 96.31 184 GLN A O 1
ATOM 1426 N N . SER A 1 185 ? -13.681 12.900 14.279 1.00 97.50 185 SER A N 1
ATOM 1427 C CA . SER A 1 185 ? -12.298 12.409 14.194 1.00 97.50 185 SER A CA 1
ATOM 1428 C C . SER A 1 185 ? -11.634 12.691 12.844 1.00 97.50 185 SER A C 1
ATOM 1430 O O . SER A 1 185 ? -10.410 12.692 12.776 1.00 97.50 185 SER A O 1
ATOM 1432 N N . HIS A 1 186 ? -12.402 12.977 11.785 1.00 97.31 186 HIS A N 1
ATOM 1433 C CA . HIS A 1 186 ? -11.863 13.328 10.460 1.00 97.31 186 HIS A CA 1
ATOM 1434 C C . HIS A 1 186 ? -10.822 14.457 10.473 1.00 97.31 186 HIS A C 1
ATOM 1436 O O . HIS A 1 186 ? -9.898 14.399 9.677 1.00 97.31 186 HIS A O 1
ATOM 1442 N N . ILE A 1 187 ? -10.893 15.398 11.423 1.00 97.19 187 ILE A N 1
ATOM 1443 C CA . ILE A 1 187 ? -9.912 16.490 11.554 1.00 97.19 187 ILE A CA 1
ATOM 1444 C C . ILE A 1 187 ? -8.464 15.989 11.714 1.00 97.19 187 ILE A C 1
ATOM 1446 O O . ILE A 1 187 ? -7.526 16.721 11.420 1.00 97.19 187 ILE A O 1
ATOM 1450 N N . PHE A 1 188 ? -8.272 14.748 12.180 1.00 97.50 188 PHE A N 1
ATOM 1451 C CA . PHE A 1 188 ? -6.959 14.105 12.227 1.00 97.50 188 PHE A CA 1
ATOM 1452 C C . PHE A 1 188 ? -6.534 13.576 10.855 1.00 97.50 188 PHE A C 1
ATOM 1454 O O . PHE A 1 188 ? -5.377 13.702 10.495 1.00 97.50 188 PHE A O 1
ATOM 1461 N N . ALA A 1 189 ? -7.447 13.031 10.051 1.00 96.81 189 ALA A N 1
ATOM 1462 C CA . ALA A 1 189 ? -7.126 12.687 8.666 1.00 96.81 189 ALA A CA 1
ATOM 1463 C C . ALA A 1 189 ? -6.816 13.948 7.840 1.00 96.81 189 ALA A C 1
ATOM 1465 O O . ALA A 1 189 ? -5.933 13.917 6.992 1.00 96.81 189 ALA A O 1
ATOM 1466 N N . ASP A 1 190 ? -7.510 15.056 8.115 1.00 96.19 190 ASP A N 1
ATOM 1467 C CA . ASP A 1 190 ? -7.307 16.326 7.415 1.00 96.19 190 ASP A CA 1
ATOM 1468 C C . ASP A 1 190 ? -5.921 16.920 7.685 1.00 96.19 190 ASP A C 1
ATOM 1470 O O . ASP A 1 190 ? -5.233 17.264 6.729 1.00 96.19 190 ASP A O 1
ATOM 1474 N N . ILE A 1 191 ? -5.466 16.957 8.947 1.00 96.62 191 ILE A N 1
ATOM 1475 C CA . ILE A 1 191 ? -4.128 17.492 9.254 1.00 96.62 191 ILE A CA 1
ATOM 1476 C C . ILE A 1 191 ? -3.012 16.663 8.605 1.00 96.62 191 ILE A C 1
ATOM 1478 O O . ILE A 1 191 ? -2.035 17.227 8.131 1.00 96.62 191 ILE A O 1
ATOM 1482 N N . PHE A 1 192 ? -3.160 15.334 8.535 1.00 94.06 192 PHE A N 1
ATOM 1483 C CA . PHE A 1 192 ? -2.165 14.482 7.879 1.00 94.06 192 PHE A CA 1
ATOM 1484 C C . PHE A 1 192 ? -2.216 14.588 6.354 1.00 94.06 192 PHE A C 1
ATOM 1486 O O . PHE A 1 192 ? -1.183 14.431 5.719 1.00 94.06 192 PHE A O 1
ATOM 1493 N N . ARG A 1 193 ? -3.374 14.921 5.771 1.00 91.62 193 ARG A N 1
ATOM 1494 C CA . ARG A 1 193 ? -3.490 15.215 4.336 1.00 91.62 193 ARG A CA 1
ATOM 1495 C C . ARG A 1 193 ? -2.752 16.494 3.937 1.00 91.62 193 ARG A C 1
ATOM 1497 O O . ARG A 1 193 ? -2.303 16.603 2.806 1.00 91.62 193 ARG A O 1
ATOM 1504 N N . GLU A 1 194 ? -2.661 17.455 4.851 1.00 89.81 194 GLU A N 1
ATOM 1505 C CA . GLU A 1 194 ? -1.935 18.719 4.664 1.00 89.81 194 GLU A CA 1
ATOM 1506 C C . GLU A 1 194 ? -0.462 18.633 5.105 1.00 89.81 194 GLU A C 1
ATOM 1508 O O . GLU A 1 194 ? 0.302 19.577 4.908 1.00 89.81 194 GLU A O 1
ATOM 1513 N N . SER A 1 195 ? -0.061 17.519 5.720 1.00 90.19 195 SER A N 1
ATOM 1514 C CA . SER A 1 195 ? 1.294 17.299 6.221 1.00 90.19 195 SER A CA 1
ATOM 1515 C C . SER A 1 195 ? 2.213 16.783 5.112 1.00 90.19 195 SER A C 1
ATOM 1517 O O . SER A 1 195 ? 1.785 16.067 4.213 1.00 90.19 195 SER A O 1
ATOM 1519 N N . SER A 1 196 ? 3.507 17.094 5.209 1.00 86.88 196 SER A N 1
ATOM 1520 C CA . SER A 1 196 ? 4.547 16.511 4.350 1.00 86.88 196 SER A CA 1
ATOM 1521 C C . SER A 1 196 ? 5.021 15.134 4.832 1.00 86.88 196 SER A C 1
ATOM 1523 O O . SER A 1 196 ? 6.003 14.604 4.317 1.00 86.88 196 SER A O 1
ATOM 1525 N N . GLN A 1 197 ? 4.413 14.591 5.890 1.00 86.12 197 GLN A N 1
ATOM 1526 C CA . GLN A 1 197 ? 4.765 13.280 6.421 1.00 86.12 197 GLN A CA 1
ATOM 1527 C C . GLN A 1 197 ? 4.264 12.164 5.506 1.00 86.12 197 GLN A C 1
ATOM 1529 O O . GLN A 1 197 ? 3.078 12.100 5.188 1.00 86.12 197 GLN A O 1
ATOM 1534 N N . THR A 1 198 ? 5.156 11.237 5.178 1.00 82.69 198 THR A N 1
ATOM 1535 C CA . THR A 1 198 ? 4.871 10.079 4.329 1.00 82.69 198 THR A CA 1
ATOM 1536 C C . THR A 1 198 ? 4.522 8.828 5.144 1.00 82.69 198 THR A C 1
ATOM 1538 O O . THR A 1 198 ? 4.705 8.798 6.363 1.00 82.69 198 THR A O 1
ATOM 1541 N N . PHE A 1 199 ? 4.023 7.765 4.510 1.00 82.88 199 PHE A N 1
ATOM 1542 C CA . PHE A 1 199 ? 3.750 6.461 5.144 1.00 82.88 199 PHE A CA 1
ATOM 1543 C C . PHE A 1 199 ? 2.788 6.559 6.335 1.00 82.88 199 PHE A C 1
ATOM 1545 O O . PHE A 1 199 ? 3.025 6.036 7.431 1.00 82.88 199 PHE A O 1
ATOM 1552 N N . ARG A 1 200 ? 1.695 7.297 6.137 1.00 91.38 200 ARG A N 1
ATOM 1553 C CA . ARG A 1 200 ? 0.650 7.525 7.137 1.00 91.38 200 ARG A CA 1
ATOM 1554 C C . ARG A 1 200 ? -0.630 6.848 6.688 1.00 91.38 200 ARG A C 1
ATOM 1556 O O . ARG A 1 200 ? -1.128 7.115 5.603 1.00 91.38 200 ARG A O 1
ATOM 1563 N N . TYR A 1 201 ? -1.203 6.007 7.542 1.00 94.62 201 TYR A N 1
ATOM 1564 C CA . TYR A 1 201 ? -2.536 5.454 7.312 1.00 94.62 201 TYR A CA 1
ATOM 1565 C C . TYR A 1 201 ? -3.453 5.786 8.477 1.00 94.62 201 TYR A C 1
ATOM 1567 O O . TYR A 1 201 ? -3.254 5.315 9.593 1.00 94.62 201 TYR A O 1
ATOM 1575 N N . VAL A 1 202 ? -4.461 6.612 8.223 1.00 97.06 202 VAL A N 1
ATOM 1576 C CA . VAL A 1 202 ? -5.330 7.195 9.240 1.00 97.06 202 VAL A CA 1
ATOM 1577 C C . VAL A 1 202 ? -6.770 6.767 9.012 1.00 97.06 202 VAL A C 1
ATOM 1579 O O . VAL A 1 202 ? -7.337 6.986 7.946 1.00 97.06 202 VAL A O 1
ATOM 1582 N N . GLN A 1 203 ? -7.383 6.197 10.046 1.00 97.81 203 GLN A N 1
ATOM 1583 C CA . GLN A 1 203 ? -8.759 5.713 10.031 1.00 97.81 203 GLN A CA 1
ATOM 1584 C C . GLN A 1 203 ? -9.587 6.460 11.076 1.00 97.81 203 GLN A C 1
ATOM 1586 O O . GLN A 1 203 ? -9.373 6.328 12.282 1.00 97.81 203 GLN A O 1
ATOM 1591 N N . CYS A 1 204 ? -10.577 7.219 10.632 1.00 98.00 204 CYS A N 1
ATOM 1592 C CA . CYS A 1 204 ? -11.426 8.029 11.495 1.00 98.00 204 CYS A CA 1
ATOM 1593 C C . CYS A 1 204 ? -12.852 7.486 11.508 1.00 98.00 204 CYS A C 1
ATOM 1595 O O . CYS A 1 204 ? -13.458 7.258 10.463 1.00 98.00 204 CYS A O 1
ATOM 1597 N N . ALA A 1 205 ? -13.429 7.337 12.701 1.00 96.62 205 ALA A N 1
ATOM 1598 C CA . ALA A 1 205 ? -14.773 6.793 12.850 1.00 96.62 205 ALA A CA 1
ATOM 1599 C C . ALA A 1 205 ? -15.880 7.640 12.210 1.00 96.62 205 ALA A C 1
ATOM 1601 O O . ALA A 1 205 ? -16.927 7.086 11.871 1.00 96.62 205 ALA A O 1
ATOM 1602 N N . SER A 1 206 ? -15.704 8.965 12.114 1.00 94.00 206 SER A N 1
ATOM 1603 C CA . SER A 1 206 ? -16.734 9.840 11.545 1.00 94.00 206 SER A CA 1
ATOM 1604 C C . SER A 1 206 ? -16.231 11.236 11.155 1.00 94.00 206 SER A C 1
ATOM 1606 O O . SER A 1 206 ? -15.498 11.877 11.919 1.00 94.00 206 SER A O 1
ATOM 1608 N N . SER A 1 207 ? -16.737 11.759 10.034 1.00 92.69 207 SER A N 1
ATOM 1609 C CA . SER A 1 207 ? -16.761 13.197 9.714 1.00 92.69 207 SER A CA 1
ATOM 1610 C C . SER A 1 207 ? -17.724 13.994 10.612 1.00 92.69 207 SER A C 1
ATOM 1612 O O . SER A 1 207 ? -17.556 15.190 10.832 1.00 92.69 207 SER A O 1
ATOM 1614 N N . GLY A 1 208 ? -18.708 13.317 11.212 1.00 91.75 208 GLY A N 1
ATOM 1615 C CA . GLY A 1 208 ? -19.743 13.890 12.068 1.00 91.75 208 GLY A CA 1
ATOM 1616 C C . GLY A 1 208 ? -19.773 13.269 13.465 1.00 91.75 208 GLY A C 1
ATOM 1617 O O . GLY A 1 208 ? -18.797 13.287 14.214 1.00 91.75 208 GLY A O 1
ATOM 1618 N N . PHE A 1 209 ? -20.923 12.717 13.845 1.00 91.38 209 PHE A N 1
ATOM 1619 C CA . PHE A 1 209 ? -21.057 11.936 15.077 1.00 91.38 209 PHE A CA 1
ATOM 1620 C C . PHE A 1 209 ? -20.599 10.493 14.857 1.00 91.38 209 PHE A C 1
ATOM 1622 O O . PHE A 1 209 ? -20.882 9.903 13.815 1.00 91.38 209 PHE A O 1
ATOM 1629 N N . SER A 1 210 ? -19.907 9.924 15.843 1.00 91.06 210 SER A N 1
ATOM 1630 C CA . SER A 1 210 ? -19.621 8.489 15.913 1.00 91.06 210 SER A CA 1
ATOM 1631 C C . SER A 1 210 ? -20.617 7.820 16.857 1.00 91.06 210 SER A C 1
ATOM 1633 O O . SER A 1 210 ? -21.025 8.410 17.861 1.00 91.06 210 SER A O 1
ATOM 1635 N N . TRP A 1 211 ? -21.027 6.592 16.536 1.00 88.62 211 TRP A N 1
ATOM 1636 C CA . TRP A 1 211 ? -22.133 5.929 17.220 1.00 88.62 211 TRP A CA 1
ATOM 1637 C C . TRP A 1 211 ? -21.729 4.603 17.856 1.00 88.62 211 TRP A C 1
ATOM 1639 O O . TRP A 1 211 ? -21.169 3.699 17.225 1.00 88.62 211 TRP A O 1
ATOM 1649 N N . ALA A 1 212 ? -22.130 4.456 19.115 1.00 87.81 212 ALA A N 1
ATOM 1650 C CA . ALA A 1 212 ? -22.235 3.163 19.762 1.00 87.81 212 ALA A CA 1
ATOM 1651 C C . ALA A 1 212 ? -23.341 2.310 19.120 1.00 87.81 212 ALA A C 1
ATOM 1653 O O . ALA A 1 212 ? -24.302 2.824 18.541 1.00 87.81 212 ALA A O 1
ATOM 1654 N N . HIS A 1 213 ? -23.250 0.988 19.252 1.00 81.62 213 HIS A N 1
ATOM 1655 C CA . HIS A 1 213 ? -24.392 0.135 18.932 1.00 81.62 213 HIS A CA 1
ATOM 1656 C C . HIS A 1 213 ? -25.601 0.436 19.833 1.00 81.62 213 HIS A C 1
ATOM 1658 O O . HIS A 1 213 ? -25.477 1.004 20.922 1.00 81.62 213 HIS A O 1
ATOM 1664 N N . HIS A 1 214 ? -26.788 0.020 19.378 1.00 75.44 214 HIS A N 1
ATOM 1665 C CA . HIS A 1 214 ? -28.002 0.129 20.178 1.00 75.44 214 HIS A CA 1
ATOM 1666 C C . HIS A 1 214 ? -27.844 -0.580 21.522 1.00 75.44 214 HIS A C 1
ATOM 1668 O O . HIS A 1 214 ? -27.126 -1.574 21.666 1.00 75.44 214 HIS A O 1
ATOM 1674 N N . VAL A 1 215 ? -28.556 -0.041 22.503 1.00 70.69 215 VAL A N 1
ATOM 1675 C CA . VAL A 1 215 ? -28.640 -0.617 23.834 1.00 70.69 215 VAL A CA 1
ATOM 1676 C C . VAL A 1 215 ? -29.221 -2.032 23.725 1.00 70.69 215 VAL A C 1
ATOM 1678 O O . VAL A 1 215 ? -30.222 -2.262 23.050 1.00 70.69 215 VAL A O 1
ATOM 1681 N N . THR A 1 216 ? -28.561 -2.996 24.356 1.00 66.88 216 THR A N 1
ATOM 1682 C CA . THR A 1 216 ? -29.002 -4.397 24.391 1.00 66.88 216 THR A CA 1
ATOM 1683 C C . THR A 1 216 ? -30.137 -4.607 25.394 1.00 66.88 216 THR A C 1
ATOM 1685 O O . THR A 1 216 ? -30.396 -3.748 26.230 1.00 66.88 216 THR A O 1
ATOM 1688 N N . GLY A 1 217 ? -30.772 -5.787 25.389 1.00 57.56 217 GLY A N 1
ATOM 1689 C CA . GLY A 1 217 ? -31.792 -6.149 26.387 1.00 57.56 217 GLY A CA 1
ATOM 1690 C C . GLY A 1 217 ? -31.312 -6.078 27.847 1.00 57.56 217 GLY A C 1
ATOM 1691 O O . GLY A 1 217 ? -32.133 -5.980 28.749 1.00 57.56 217 GLY A O 1
ATOM 1692 N N . THR A 1 218 ? -29.995 -6.057 28.090 1.00 59.50 218 THR A N 1
ATOM 1693 C CA . THR A 1 218 ? -29.406 -5.813 29.418 1.00 59.50 218 THR A CA 1
ATOM 1694 C C . THR A 1 218 ? -29.176 -4.326 29.712 1.00 59.50 218 THR A C 1
ATOM 1696 O O . THR A 1 218 ? -28.383 -4.005 30.588 1.00 59.50 218 THR A O 1
ATOM 1699 N N . GLN A 1 219 ? -29.790 -3.422 28.943 1.00 64.19 219 GLN A N 1
ATOM 1700 C CA . GLN A 1 219 ? -29.627 -1.965 29.020 1.00 64.19 219 GLN A CA 1
ATOM 1701 C C . GLN A 1 219 ? -28.178 -1.463 28.842 1.00 64.19 219 GLN A C 1
ATOM 1703 O O . GLN A 1 219 ? -27.840 -0.345 29.217 1.00 64.19 219 GLN A O 1
ATOM 1708 N N . ARG A 1 220 ? -27.311 -2.265 28.204 1.00 71.19 220 ARG A N 1
ATOM 1709 C CA . ARG A 1 220 ? -25.893 -1.932 27.970 1.00 71.19 220 ARG A CA 1
ATOM 1710 C C . ARG A 1 220 ? -25.599 -1.683 26.501 1.00 71.19 220 ARG A C 1
ATOM 1712 O O . ARG A 1 220 ? -26.064 -2.444 25.646 1.00 71.19 220 ARG A O 1
ATOM 1719 N N . ARG A 1 221 ? -24.750 -0.695 26.220 1.00 81.00 221 ARG A N 1
ATOM 1720 C CA . ARG A 1 221 ? -24.018 -0.583 24.950 1.00 81.00 221 ARG A CA 1
ATOM 1721 C C . ARG A 1 221 ? -22.713 -1.359 25.088 1.00 81.00 221 ARG A C 1
ATOM 1723 O O . ARG A 1 221 ? -22.024 -1.206 26.088 1.00 81.00 221 ARG A O 1
ATOM 1730 N N . ARG A 1 222 ? -22.415 -2.224 24.120 1.00 82.44 222 ARG A N 1
ATOM 1731 C CA . ARG A 1 222 ? -21.243 -3.111 24.178 1.00 82.44 222 ARG A CA 1
ATOM 1732 C C . ARG A 1 222 ? -19.989 -2.450 23.626 1.00 82.44 222 ARG A C 1
ATOM 1734 O O . ARG A 1 222 ? -18.939 -2.547 24.236 1.00 82.44 222 ARG A O 1
ATOM 1741 N N . ASN A 1 223 ? -20.117 -1.787 22.484 1.00 90.12 223 ASN A N 1
ATOM 1742 C CA . ASN A 1 223 ? -18.991 -1.290 21.705 1.00 90.12 223 ASN A CA 1
ATOM 1743 C C . ASN A 1 223 ? -19.486 -0.314 20.619 1.00 90.12 223 ASN A C 1
ATOM 1745 O O . ASN A 1 223 ? -20.703 -0.186 20.394 1.00 90.12 223 ASN A O 1
ATOM 1749 N N . SER A 1 224 ? -18.562 0.375 19.953 1.00 91.88 224 SER A N 1
ATOM 1750 C CA . SER A 1 224 ? -18.859 1.239 18.811 1.00 91.88 224 SER A CA 1
ATOM 1751 C C . SER A 1 224 ? -19.061 0.455 17.525 1.00 91.88 224 SER A C 1
ATOM 1753 O O . SER A 1 224 ? -18.519 -0.638 17.341 1.00 91.88 224 SER A O 1
ATOM 1755 N N . ARG A 1 225 ? -19.868 1.021 16.620 1.00 90.12 225 ARG A N 1
ATOM 1756 C CA . ARG A 1 225 ? -20.107 0.429 15.297 1.00 90.12 225 ARG A CA 1
ATOM 1757 C C . ARG A 1 225 ? -18.836 0.399 14.460 1.00 90.12 225 ARG A C 1
ATOM 1759 O O . ARG A 1 225 ? -18.558 -0.605 13.813 1.00 90.12 225 ARG A O 1
ATOM 1766 N N . PHE A 1 226 ? -18.065 1.483 14.517 1.00 93.94 226 PHE A N 1
ATOM 1767 C CA . PHE A 1 226 ? -16.802 1.611 13.802 1.00 93.94 226 PHE A CA 1
ATOM 1768 C C . PHE A 1 226 ? -15.794 0.550 14.254 1.00 93.94 226 PHE A C 1
ATOM 1770 O O . PHE A 1 226 ? -15.339 -0.239 13.429 1.00 93.94 226 PHE A O 1
ATOM 1777 N N . ILE A 1 227 ? -15.525 0.438 15.561 1.00 93.88 227 ILE A N 1
ATOM 1778 C CA . ILE A 1 227 ? -14.571 -0.559 16.062 1.00 93.88 227 ILE A CA 1
ATOM 1779 C C . ILE A 1 227 ? -15.087 -1.984 15.856 1.00 93.88 227 ILE A C 1
ATOM 1781 O O . ILE A 1 227 ? -14.288 -2.860 15.540 1.00 93.88 227 ILE A O 1
ATOM 1785 N N . GLN A 1 228 ? -16.399 -2.241 15.943 1.00 89.12 228 GLN A N 1
ATOM 1786 C CA . GLN A 1 228 ? -16.944 -3.556 15.580 1.00 89.12 228 GLN A CA 1
ATOM 1787 C C . GLN A 1 228 ? -16.629 -3.928 14.134 1.00 89.12 228 GLN A C 1
ATOM 1789 O O . GLN A 1 228 ? -16.238 -5.063 13.858 1.00 89.12 228 GLN A O 1
ATOM 1794 N N . ALA A 1 229 ? -16.871 -2.997 13.211 1.00 89.81 229 ALA A N 1
ATOM 1795 C CA . ALA A 1 229 ? -16.658 -3.216 11.794 1.00 89.81 229 ALA A CA 1
ATOM 1796 C C . ALA A 1 229 ? -15.170 -3.422 11.506 1.00 89.81 229 ALA A C 1
ATOM 1798 O O . ALA A 1 229 ? -14.807 -4.408 10.870 1.00 89.81 229 ALA A O 1
ATOM 1799 N N . MET A 1 230 ? -14.313 -2.568 12.065 1.00 91.19 230 MET A N 1
ATOM 1800 C CA . MET A 1 230 ? -12.861 -2.686 11.965 1.00 91.19 230 MET A CA 1
ATOM 1801 C C . MET A 1 230 ? -12.374 -4.038 12.510 1.00 91.19 230 MET A C 1
ATOM 1803 O O . MET A 1 230 ? -11.702 -4.785 11.806 1.00 91.19 230 MET A O 1
ATOM 1807 N N . ALA A 1 231 ? -12.801 -4.423 13.713 1.00 86.94 231 ALA A N 1
ATOM 1808 C CA . ALA A 1 231 ? -12.481 -5.708 14.333 1.00 86.94 231 ALA A CA 1
ATOM 1809 C C . ALA A 1 231 ? -12.932 -6.921 13.505 1.00 86.94 231 ALA A C 1
ATOM 1811 O O . ALA A 1 231 ? -12.184 -7.889 13.354 1.00 86.94 231 ALA A O 1
ATOM 1812 N N . ASN A 1 232 ? -14.153 -6.896 12.967 1.00 83.62 232 ASN A N 1
ATOM 1813 C CA . ASN A 1 232 ? -14.669 -7.978 12.124 1.00 83.62 232 ASN A CA 1
ATOM 1814 C C . ASN A 1 232 ? -13.882 -8.081 10.813 1.00 83.62 232 ASN A C 1
ATOM 1816 O O . ASN A 1 232 ? -13.501 -9.177 10.415 1.00 83.62 232 ASN A O 1
ATOM 1820 N N . SER A 1 233 ? -13.602 -6.933 10.192 1.00 85.31 233 SER A N 1
ATOM 1821 C CA . SER A 1 233 ? -12.806 -6.828 8.970 1.00 85.31 233 SER A CA 1
ATOM 1822 C C . SER A 1 233 ? -11.420 -7.439 9.164 1.00 85.31 233 SER A C 1
ATOM 1824 O O . SER A 1 233 ? -10.977 -8.284 8.400 1.00 85.31 233 SER A O 1
ATOM 1826 N N . ILE A 1 234 ? -10.764 -7.086 10.264 1.00 81.50 234 ILE A N 1
ATOM 1827 C CA . ILE A 1 234 ? -9.415 -7.543 10.573 1.00 81.50 234 ILE A CA 1
ATOM 1828 C C . ILE A 1 234 ? -9.374 -9.025 10.978 1.00 81.50 234 ILE A C 1
ATOM 1830 O O . ILE A 1 234 ? -8.477 -9.762 10.577 1.00 81.50 234 ILE A O 1
ATOM 1834 N N . SER A 1 235 ? -10.330 -9.488 11.784 1.00 74.25 235 SER A N 1
ATOM 1835 C CA . SER A 1 235 ? -10.343 -10.874 12.277 1.00 74.25 235 SER A CA 1
ATOM 1836 C C . SER A 1 235 ? -10.854 -11.892 11.253 1.00 74.25 235 SER A C 1
ATOM 1838 O O . SER A 1 235 ? -10.726 -13.092 11.488 1.00 74.25 235 SER A O 1
ATOM 1840 N N .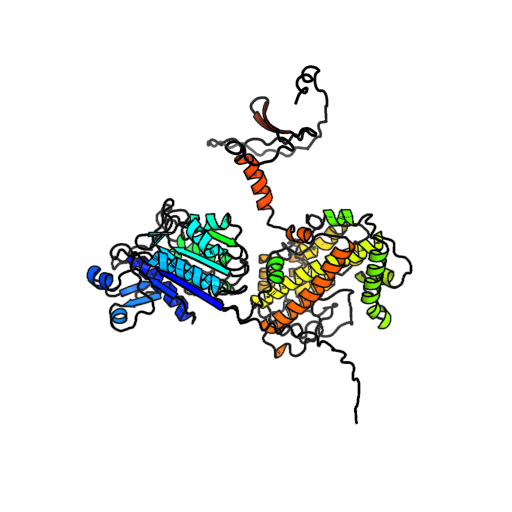 GLY A 1 236 ? -11.472 -11.445 10.156 1.00 67.00 236 GLY A N 1
ATOM 1841 C CA . GLY A 1 236 ? -12.176 -12.303 9.198 1.00 67.00 236 GLY A CA 1
ATOM 1842 C C . GLY A 1 236 ? -13.476 -12.918 9.745 1.00 67.00 236 GLY A C 1
ATOM 1843 O O . GLY A 1 236 ? -14.204 -13.607 9.028 1.00 67.00 236 GLY A O 1
ATOM 1844 N N . LYS A 1 237 ? -13.809 -12.676 11.021 1.00 61.75 237 LYS A N 1
ATOM 1845 C CA . LYS A 1 237 ? -15.009 -13.211 11.673 1.00 61.75 237 LYS A CA 1
ATOM 1846 C C . LYS A 1 237 ? -16.242 -12.449 11.160 1.00 61.75 237 LYS A C 1
ATOM 1848 O O . LYS A 1 237 ? -16.291 -11.224 11.195 1.00 61.75 237 LYS A O 1
ATOM 1853 N N . ASN A 1 238 ? -17.277 -13.187 10.751 1.00 55.84 238 ASN A N 1
ATOM 1854 C CA . ASN A 1 238 ? -18.551 -12.670 10.219 1.00 55.84 238 ASN A CA 1
ATOM 1855 C C . ASN A 1 238 ? -18.495 -11.978 8.840 1.00 55.84 238 ASN A C 1
ATOM 1857 O O . ASN A 1 238 ? -19.459 -11.310 8.470 1.00 55.84 238 ASN A O 1
ATOM 1861 N N . LEU A 1 239 ? -17.463 -12.225 8.026 1.00 59.19 239 LEU A N 1
ATOM 1862 C CA . LEU A 1 239 ? -17.429 -11.814 6.611 1.00 59.19 239 LEU A CA 1
ATOM 1863 C C . LEU A 1 239 ? -18.384 -12.618 5.699 1.00 59.19 239 LEU A C 1
ATOM 1865 O O . LEU A 1 239 ? -18.345 -12.479 4.482 1.00 59.19 239 LEU A O 1
ATOM 1869 N N . ASN A 1 240 ? -19.299 -13.416 6.270 1.00 49.62 240 ASN A N 1
ATOM 1870 C CA . ASN A 1 240 ? -20.300 -14.254 5.585 1.00 49.62 240 ASN A CA 1
ATOM 1871 C C . ASN A 1 240 ? -21.388 -13.460 4.822 1.00 49.62 240 ASN A C 1
ATOM 1873 O O . ASN A 1 240 ? -22.518 -13.920 4.661 1.00 49.62 240 ASN A O 1
ATOM 1877 N N . ILE A 1 241 ? -21.071 -12.259 4.352 1.00 57.22 241 ILE A N 1
ATOM 1878 C CA . ILE A 1 241 ? -21.855 -11.520 3.371 1.00 57.22 241 ILE A CA 1
ATOM 1879 C C . ILE A 1 241 ? -21.307 -11.935 1.997 1.00 57.22 241 ILE A C 1
ATOM 1881 O O . ILE A 1 241 ? -20.119 -11.739 1.763 1.00 57.22 241 ILE A O 1
ATOM 1885 N N . PRO A 1 242 ? -22.127 -12.463 1.068 1.00 49.78 242 PRO A N 1
ATOM 1886 C CA . PRO A 1 242 ? -21.658 -12.952 -0.235 1.00 49.78 242 PRO A CA 1
ATOM 1887 C C . PRO A 1 242 ? -20.777 -11.964 -1.016 1.00 49.78 242 PRO A C 1
ATOM 1889 O O . PRO A 1 242 ? -19.843 -12.384 -1.681 1.00 49.78 242 PRO A O 1
ATOM 1892 N N . ARG A 1 243 ? -21.026 -10.653 -0.872 1.00 57.34 243 ARG A N 1
ATOM 1893 C CA . ARG A 1 243 ? -20.242 -9.569 -1.496 1.00 57.34 243 ARG A CA 1
ATOM 1894 C C . ARG A 1 243 ? -18.792 -9.462 -0.991 1.00 57.34 243 ARG A C 1
ATOM 1896 O O . ARG A 1 243 ? -17.974 -8.850 -1.659 1.00 57.34 243 ARG A O 1
ATOM 1903 N N . TYR A 1 244 ? -18.493 -10.018 0.180 1.00 56.09 244 TYR A N 1
ATOM 1904 C CA . TYR A 1 244 ? -17.201 -9.916 0.866 1.00 56.09 244 TYR A CA 1
ATOM 1905 C C . TYR A 1 244 ? -16.530 -11.289 1.064 1.00 56.09 244 TYR A C 1
ATOM 1907 O O . TYR A 1 244 ? -15.570 -11.402 1.820 1.00 56.09 244 TYR A O 1
ATOM 1915 N N . LYS A 1 245 ? -17.010 -12.334 0.371 1.00 53.72 245 LYS A N 1
ATOM 1916 C CA . LYS A 1 245 ? -16.300 -13.613 0.225 1.00 53.72 245 LYS A CA 1
ATOM 1917 C C . LYS A 1 245 ? -15.231 -13.474 -0.865 1.00 53.72 245 LYS A C 1
ATOM 1919 O O . LYS A 1 245 ? -15.443 -13.907 -1.989 1.00 53.72 245 LYS A O 1
ATOM 1924 N N . SER A 1 246 ? -14.139 -12.795 -0.542 1.00 51.62 246 SER A N 1
ATOM 1925 C CA . SER A 1 246 ? -12.924 -12.751 -1.361 1.00 51.62 246 SER A CA 1
ATOM 1926 C C . SER A 1 246 ? -11.825 -13.491 -0.607 1.00 51.62 246 SER A C 1
ATOM 1928 O O . SER A 1 246 ? -11.699 -13.291 0.603 1.00 51.62 246 SER A O 1
ATOM 1930 N N . ASP A 1 247 ? -11.042 -14.314 -1.306 1.00 53.25 247 ASP A N 1
ATOM 1931 C CA . ASP A 1 247 ? -9.916 -15.053 -0.719 1.00 53.25 247 ASP A CA 1
ATOM 1932 C C . ASP A 1 247 ? -8.776 -14.114 -0.284 1.00 53.25 247 ASP A C 1
ATOM 1934 O O . ASP A 1 247 ? -8.028 -14.426 0.642 1.00 53.25 247 ASP A O 1
ATOM 1938 N N . THR A 1 248 ? -8.710 -12.900 -0.849 1.00 61.00 248 THR A N 1
ATOM 1939 C CA . THR A 1 248 ? -7.787 -11.842 -0.413 1.00 61.00 248 THR A CA 1
ATOM 1940 C C . THR A 1 248 ? -8.526 -10.657 0.208 1.00 61.00 248 THR A C 1
ATOM 1942 O O . THR A 1 248 ? -9.377 -10.035 -0.437 1.00 61.00 248 THR A O 1
ATOM 1945 N N . TRP A 1 249 ? -8.189 -10.329 1.461 1.00 74.81 249 TRP A N 1
ATOM 1946 C CA . TRP A 1 249 ? -8.760 -9.212 2.222 1.00 74.81 249 TRP A CA 1
ATOM 1947 C C . TRP A 1 249 ? -7.790 -8.026 2.259 1.00 74.81 249 TRP A C 1
ATOM 1949 O O . TRP A 1 249 ? -6.850 -8.016 3.057 1.00 74.81 249 TRP A O 1
ATOM 1959 N N . ASN A 1 250 ? -7.999 -7.050 1.372 1.00 78.50 250 ASN A N 1
ATOM 1960 C CA . ASN A 1 250 ? -7.115 -5.894 1.190 1.00 78.50 250 ASN A CA 1
ATOM 1961 C C . ASN A 1 250 ? -7.638 -4.599 1.837 1.00 78.50 250 ASN A C 1
ATOM 1963 O O . ASN A 1 250 ? -8.781 -4.549 2.295 1.00 78.50 250 ASN A O 1
ATOM 1967 N N . ILE A 1 251 ? -6.809 -3.548 1.895 1.00 82.06 251 ILE A N 1
ATOM 1968 C CA . ILE A 1 251 ? -7.169 -2.251 2.501 1.00 82.06 251 ILE A CA 1
ATOM 1969 C C . ILE A 1 251 ? -8.434 -1.661 1.876 1.00 82.06 251 ILE A C 1
ATOM 1971 O O . ILE A 1 251 ? -9.354 -1.319 2.616 1.00 82.06 251 ILE A O 1
ATOM 1975 N N . ALA A 1 252 ? -8.566 -1.663 0.547 1.00 83.31 252 ALA A N 1
ATOM 1976 C CA . ALA A 1 252 ? -9.791 -1.191 -0.104 1.00 83.31 252 ALA A CA 1
ATOM 1977 C C . ALA A 1 252 ? -11.040 -1.970 0.352 1.00 83.31 252 ALA A C 1
ATOM 1979 O O . ALA A 1 252 ? -12.091 -1.385 0.626 1.00 83.31 252 ALA A O 1
ATOM 1980 N N . SER A 1 253 ? -10.946 -3.297 0.463 1.00 84.38 253 SER A N 1
ATOM 1981 C CA . SER A 1 253 ? -12.042 -4.144 0.953 1.00 84.38 253 SER A CA 1
ATOM 1982 C C . SER A 1 253 ? -12.348 -3.861 2.419 1.00 84.38 253 SER A C 1
ATOM 1984 O O . SER A 1 253 ? -13.517 -3.801 2.801 1.00 84.38 253 SER A O 1
ATOM 1986 N N . HIS A 1 254 ? -11.315 -3.633 3.228 1.00 88.69 254 HIS A N 1
ATOM 1987 C CA . HIS A 1 254 ? -11.437 -3.287 4.635 1.00 88.69 254 HIS A CA 1
ATOM 1988 C C . HIS A 1 254 ? -12.160 -1.955 4.844 1.00 88.69 254 HIS A C 1
ATOM 1990 O O . HIS A 1 254 ? -13.130 -1.919 5.604 1.00 88.69 254 HIS A O 1
ATOM 1996 N N . GLU A 1 255 ? -11.753 -0.895 4.146 1.00 92.88 255 GLU A N 1
ATOM 1997 C CA . GLU A 1 255 ? -12.400 0.415 4.228 1.00 92.88 255 GLU A CA 1
ATOM 1998 C C . GLU A 1 255 ? -13.855 0.354 3.763 1.00 92.88 255 GLU A C 1
ATOM 2000 O O . GLU A 1 255 ? -14.765 0.809 4.462 1.00 92.88 255 GLU A O 1
ATOM 2005 N N . ASN A 1 256 ? -14.094 -0.266 2.603 1.00 89.94 256 ASN A N 1
ATOM 2006 C CA . ASN A 1 256 ? -15.433 -0.409 2.045 1.00 89.94 256 ASN A CA 1
ATOM 2007 C C . ASN A 1 256 ? -16.341 -1.224 2.963 1.00 89.94 256 ASN A C 1
ATOM 2009 O O . ASN A 1 256 ? -17.508 -0.875 3.138 1.00 89.94 256 ASN A O 1
ATOM 2013 N N . TYR A 1 257 ? -15.817 -2.285 3.576 1.00 89.69 257 TYR A N 1
ATOM 2014 C CA . TYR A 1 257 ? -16.546 -3.056 4.572 1.00 89.69 257 TYR A CA 1
ATOM 2015 C C . TYR A 1 257 ? -16.885 -2.206 5.800 1.00 89.69 257 TYR A C 1
ATOM 2017 O O . TYR A 1 257 ? -18.013 -2.270 6.281 1.00 89.69 257 TYR A O 1
ATOM 2025 N N . ILE A 1 258 ? -15.961 -1.382 6.306 1.00 92.06 258 ILE A N 1
ATOM 2026 C CA . ILE A 1 258 ? -16.242 -0.505 7.450 1.00 92.06 258 ILE A CA 1
ATOM 2027 C C . ILE A 1 258 ? -17.338 0.507 7.107 1.00 92.06 258 ILE A C 1
ATOM 2029 O O . ILE A 1 258 ? -18.326 0.590 7.842 1.00 92.06 258 ILE A O 1
ATOM 2033 N N . LYS A 1 259 ? -17.212 1.226 5.983 1.00 92.38 259 LYS A N 1
ATOM 2034 C CA . LYS A 1 259 ? -18.223 2.190 5.506 1.00 92.38 259 LYS A CA 1
ATOM 2035 C C . LYS A 1 259 ? -19.599 1.532 5.385 1.00 92.38 259 LYS A C 1
ATOM 2037 O O . LYS A 1 259 ? -20.608 2.049 5.869 1.00 92.38 259 LYS A O 1
ATOM 2042 N N . ASP A 1 260 ? -19.634 0.341 4.802 1.00 88.62 260 ASP A N 1
ATOM 2043 C CA . ASP A 1 260 ? -20.844 -0.450 4.627 1.00 88.62 260 ASP A CA 1
ATOM 2044 C C . ASP A 1 260 ? -21.445 -0.922 5.965 1.00 88.62 260 ASP A C 1
ATOM 2046 O O . ASP A 1 260 ? -22.636 -0.752 6.209 1.00 88.62 260 ASP A O 1
ATOM 2050 N N . GLN A 1 261 ? -20.651 -1.463 6.889 1.00 86.50 261 GLN A N 1
ATOM 2051 C CA . GLN A 1 261 ? -21.172 -1.941 8.174 1.00 86.50 261 GLN A CA 1
ATOM 2052 C C . GLN A 1 261 ? -21.649 -0.814 9.091 1.00 86.50 261 GLN A C 1
ATOM 2054 O O . GLN A 1 261 ? -22.617 -0.998 9.830 1.00 86.50 261 GLN A O 1
ATOM 2059 N N . VAL A 1 262 ? -20.990 0.344 9.055 1.00 87.88 262 VAL A N 1
ATOM 2060 C CA . VAL A 1 262 ? -21.357 1.500 9.883 1.00 87.88 262 VAL A CA 1
ATOM 2061 C C . VAL A 1 262 ? -22.657 2.154 9.389 1.00 87.88 262 VAL A C 1
ATOM 2063 O O . VAL A 1 262 ? -23.453 2.621 10.210 1.00 87.88 262 VAL A O 1
ATOM 2066 N N . SER A 1 263 ? -22.908 2.117 8.075 1.00 83.94 263 SER A N 1
ATOM 2067 C CA . SER A 1 263 ? -24.130 2.628 7.433 1.00 83.94 263 SER A CA 1
ATOM 2068 C C . SER A 1 263 ? -25.286 1.618 7.384 1.00 83.94 263 SER A C 1
ATOM 2070 O O . SER A 1 263 ? -26.453 2.000 7.272 1.00 83.94 263 SER A O 1
ATOM 2072 N N . ARG A 1 264 ? -25.014 0.315 7.507 1.00 76.00 264 ARG A N 1
ATOM 2073 C CA . ARG A 1 264 ? -26.055 -0.720 7.498 1.00 76.00 264 ARG A CA 1
ATOM 2074 C C . ARG A 1 264 ? -26.914 -0.704 8.762 1.00 76.00 264 ARG A C 1
ATOM 2076 O O . ARG A 1 264 ? -26.433 -0.582 9.886 1.00 76.00 264 ARG A O 1
ATOM 2083 N N . LYS A 1 265 ? -28.213 -0.967 8.572 1.00 65.50 265 LYS A N 1
ATOM 2084 C CA . LYS A 1 265 ? -29.207 -1.170 9.648 1.00 65.50 265 LYS A CA 1
ATOM 2085 C C . LYS A 1 265 ? -29.330 0.020 10.610 1.00 65.50 265 LYS A C 1
ATOM 2087 O O . LYS A 1 265 ? -29.628 -0.163 11.791 1.00 65.50 265 LYS A O 1
ATOM 2092 N N . VAL A 1 266 ? -29.126 1.238 10.111 1.00 71.12 266 VAL A N 1
ATOM 2093 C CA . VAL A 1 266 ? -29.482 2.460 10.837 1.00 71.12 266 VAL A CA 1
ATOM 2094 C C . VAL A 1 266 ? -30.922 2.820 10.486 1.00 71.12 266 VAL A C 1
ATOM 2096 O O . VAL A 1 266 ? -31.242 3.000 9.318 1.00 71.12 266 VAL A O 1
ATOM 2099 N N . SER A 1 267 ? -31.803 2.886 11.484 1.00 69.88 267 SER A N 1
ATOM 2100 C CA . SER A 1 267 ? -33.211 3.252 11.275 1.00 69.88 267 SER A CA 1
ATOM 2101 C C . SER A 1 267 ? -33.402 4.738 10.958 1.00 69.88 267 SER A C 1
ATOM 2103 O O . SER A 1 267 ? -34.364 5.094 10.289 1.00 69.88 267 SER A O 1
ATOM 2105 N N . ASP A 1 268 ? -32.498 5.592 11.440 1.00 75.75 268 ASP A N 1
ATOM 2106 C CA . ASP A 1 268 ? -32.480 7.030 11.168 1.00 75.75 268 ASP A CA 1
ATOM 2107 C C . ASP A 1 268 ? -31.242 7.379 10.324 1.00 75.75 268 ASP A C 1
ATOM 2109 O O . ASP A 1 268 ? -30.121 7.228 10.820 1.00 75.75 268 ASP A O 1
ATOM 2113 N N . PRO A 1 269 ? -31.404 7.872 9.082 1.00 77.88 269 PRO A N 1
ATOM 2114 C CA . PRO A 1 269 ? -30.289 8.313 8.247 1.00 77.88 269 PRO A CA 1
ATOM 2115 C C . PRO A 1 269 ? -29.368 9.340 8.921 1.00 77.88 269 PRO A C 1
ATOM 2117 O O . PRO A 1 269 ? -28.175 9.365 8.640 1.00 77.88 269 PRO A O 1
ATOM 2120 N N . LYS A 1 270 ? -29.876 10.150 9.863 1.00 77.88 270 LYS A N 1
ATOM 2121 C CA . LYS A 1 270 ? -29.070 11.132 10.613 1.00 77.88 270 LYS A CA 1
ATOM 2122 C C . LYS A 1 270 ? -28.099 10.493 11.610 1.00 77.88 270 LYS A C 1
ATOM 2124 O O . LYS A 1 270 ? -27.203 11.167 12.111 1.00 77.88 270 LYS A O 1
ATOM 2129 N N . MET A 1 271 ? -28.281 9.209 11.917 1.00 75.62 271 MET A N 1
ATOM 2130 C CA . MET A 1 271 ? -27.392 8.418 12.772 1.00 75.62 271 MET A CA 1
ATOM 2131 C C . MET A 1 271 ? -26.401 7.568 11.964 1.00 75.62 271 MET A C 1
ATOM 2133 O O . MET A 1 271 ? -25.733 6.696 12.524 1.00 75.62 271 MET A O 1
ATOM 2137 N N . ILE A 1 272 ? -26.312 7.773 10.648 1.00 83.12 272 ILE A N 1
ATOM 2138 C CA . ILE A 1 272 ? -25.242 7.188 9.842 1.00 83.12 272 ILE A CA 1
ATOM 2139 C C . ILE A 1 272 ? -23.960 7.955 10.179 1.00 83.12 272 ILE A C 1
ATOM 2141 O O . ILE A 1 272 ? -23.903 9.175 10.046 1.00 83.12 272 ILE A O 1
ATOM 2145 N N . ALA A 1 273 ? -22.954 7.240 10.680 1.00 87.81 273 ALA A N 1
ATOM 2146 C CA . ALA A 1 273 ? -21.598 7.772 10.734 1.00 87.81 273 ALA A CA 1
ATOM 2147 C C . ALA A 1 273 ? -20.940 7.569 9.368 1.00 87.81 273 ALA A C 1
ATOM 2149 O O . ALA A 1 273 ? -21.217 6.577 8.692 1.00 87.81 273 ALA A O 1
ATOM 2150 N N . ASP A 1 274 ? -20.076 8.505 9.001 1.00 92.38 274 ASP A N 1
ATOM 2151 C CA . ASP A 1 274 ? -19.356 8.528 7.732 1.00 92.38 274 ASP A CA 1
ATOM 2152 C C . ASP A 1 274 ? -17.851 8.420 8.017 1.00 92.38 274 ASP A C 1
ATOM 2154 O O . ASP A 1 274 ? -17.216 9.429 8.342 1.00 92.38 274 ASP A O 1
ATOM 2158 N N . PRO A 1 275 ? -17.295 7.193 8.040 1.00 95.88 275 PRO A N 1
ATOM 2159 C CA . PRO A 1 275 ? -15.887 6.977 8.337 1.00 95.88 275 PRO A CA 1
ATOM 2160 C C . PRO A 1 275 ? -14.988 7.598 7.264 1.00 95.88 275 PRO A C 1
ATOM 2162 O O . PRO A 1 275 ? -15.214 7.409 6.068 1.00 95.88 275 PRO A O 1
ATOM 2165 N N . VAL A 1 276 ? -13.937 8.285 7.705 1.00 96.31 276 VAL A N 1
ATOM 2166 C CA . VAL A 1 276 ? -12.975 8.978 6.837 1.00 96.31 276 VAL A CA 1
ATOM 2167 C C . VAL A 1 276 ? -11.634 8.265 6.912 1.00 96.31 276 VAL A C 1
ATOM 2169 O O . VAL A 1 276 ? -11.191 7.904 8.000 1.00 96.31 276 VAL A O 1
ATOM 2172 N N . PHE A 1 277 ? -10.992 8.084 5.763 1.00 95.56 277 PHE A N 1
ATOM 2173 C CA . PHE A 1 277 ? -9.691 7.437 5.645 1.00 95.56 277 PHE A CA 1
ATOM 2174 C C . PHE A 1 277 ? -8.719 8.388 4.949 1.00 95.56 277 PHE A C 1
ATOM 2176 O O . PHE A 1 277 ? -9.113 9.150 4.063 1.00 95.56 277 PHE A O 1
ATOM 2183 N N . PHE A 1 278 ? -7.465 8.367 5.379 1.00 92.75 278 PHE A N 1
ATOM 2184 C CA . PHE A 1 278 ? -6.350 9.009 4.697 1.00 92.75 278 PHE A CA 1
ATOM 2185 C C . PHE A 1 278 ? -5.207 8.007 4.608 1.00 92.75 278 PHE A C 1
ATOM 2187 O O . PHE A 1 278 ? -4.964 7.260 5.556 1.00 92.75 278 PHE A O 1
ATOM 2194 N N . GLN A 1 279 ? -4.529 7.990 3.471 1.00 87.81 279 GLN A N 1
ATOM 2195 C CA . GLN A 1 279 ? -3.431 7.082 3.213 1.00 87.81 279 GLN A CA 1
ATOM 2196 C C . GLN A 1 279 ? -2.367 7.795 2.390 1.00 87.81 279 GLN A C 1
ATOM 2198 O O . GLN A 1 279 ? -2.680 8.448 1.398 1.00 87.81 279 GLN A O 1
ATOM 2203 N N . ASP A 1 280 ? -1.127 7.614 2.806 1.00 78.25 280 ASP A N 1
ATOM 2204 C CA . ASP A 1 280 ? 0.072 7.938 2.058 1.00 78.25 280 ASP A CA 1
ATOM 2205 C C . ASP A 1 280 ? 1.029 6.742 2.159 1.00 78.25 280 ASP A C 1
ATOM 2207 O O . ASP A 1 280 ? 1.157 6.142 3.231 1.00 78.25 280 ASP A O 1
ATOM 2211 N N . GLY A 1 281 ? 1.636 6.340 1.041 1.00 64.00 281 GLY A N 1
ATOM 2212 C CA . GLY A 1 281 ? 2.576 5.211 0.988 1.00 64.00 281 GLY A CA 1
ATOM 2213 C C . GLY A 1 281 ? 1.972 3.813 1.216 1.00 64.00 281 GLY A C 1
ATOM 2214 O O . GLY A 1 281 ? 2.707 2.826 1.224 1.00 64.00 281 GLY A O 1
ATOM 2215 N N . VAL A 1 282 ? 0.647 3.690 1.373 1.00 66.25 282 VAL A N 1
ATOM 2216 C CA . VAL A 1 282 ? -0.054 2.403 1.540 1.00 66.25 282 VAL A CA 1
ATOM 2217 C C . VAL A 1 282 ? -0.786 2.014 0.260 1.00 66.25 282 VAL A C 1
ATOM 2219 O O . VAL A 1 282 ? -1.692 2.713 -0.189 1.00 66.25 282 VAL A O 1
ATOM 2222 N N . ASN A 1 283 ? -0.447 0.850 -0.301 1.00 64.38 283 ASN A N 1
ATOM 2223 C CA . ASN A 1 283 ? -1.156 0.302 -1.454 1.00 64.38 283 ASN A CA 1
ATOM 2224 C C . ASN A 1 283 ? -2.508 -0.299 -1.019 1.00 64.38 283 ASN A C 1
ATOM 2226 O O . ASN A 1 283 ? -2.557 -1.194 -0.172 1.00 64.38 283 ASN A O 1
ATOM 2230 N N . LEU A 1 284 ? -3.600 0.154 -1.640 1.00 67.00 284 LEU A N 1
ATOM 2231 C CA . LEU A 1 284 ? -4.969 -0.315 -1.400 1.00 67.00 284 LEU A CA 1
ATOM 2232 C C . LEU A 1 284 ? -5.186 -1.814 -1.644 1.00 67.00 284 LEU A C 1
ATOM 2234 O O . LEU A 1 284 ? -6.100 -2.405 -1.053 1.00 67.00 284 LEU A O 1
ATOM 2238 N N . THR A 1 285 ? -4.370 -2.433 -2.498 1.00 56.34 285 THR A N 1
ATOM 2239 C CA . THR A 1 285 ? -4.406 -3.876 -2.760 1.00 56.34 285 THR A CA 1
ATOM 2240 C C . THR A 1 285 ? -3.679 -4.686 -1.692 1.00 56.34 285 THR A C 1
ATOM 2242 O O . THR A 1 285 ? -3.927 -5.889 -1.602 1.00 56.34 285 THR A O 1
ATOM 2245 N N . SER A 1 286 ? -2.886 -4.035 -0.829 1.00 60.78 286 SER A N 1
ATOM 2246 C CA . SER A 1 286 ? -2.171 -4.692 0.266 1.00 60.78 286 SER A CA 1
ATOM 2247 C C . SER A 1 286 ? -3.145 -5.405 1.190 1.00 60.78 286 SER A C 1
ATOM 2249 O O . SER A 1 286 ? -4.182 -4.856 1.580 1.00 60.78 286 SER A O 1
ATOM 2251 N N . ILE A 1 287 ? -2.782 -6.613 1.611 1.00 65.94 287 ILE A N 1
ATOM 2252 C CA . ILE A 1 287 ? -3.549 -7.378 2.594 1.00 65.94 287 ILE A CA 1
ATOM 2253 C C . ILE A 1 287 ? -3.689 -6.555 3.886 1.00 65.94 287 ILE A C 1
ATOM 2255 O O . ILE A 1 287 ? -2.715 -6.087 4.465 1.00 65.94 287 ILE A O 1
ATOM 2259 N N . THR A 1 288 ? -4.908 -6.390 4.396 1.00 69.31 288 THR A N 1
ATOM 2260 C CA . THR A 1 288 ? -5.187 -5.505 5.543 1.00 69.31 288 THR A CA 1
ATOM 2261 C C . THR A 1 288 ? -4.378 -5.868 6.781 1.00 69.31 288 THR A C 1
ATOM 2263 O O . THR A 1 288 ? -3.838 -4.999 7.464 1.00 69.31 288 THR A O 1
ATOM 2266 N N . LYS A 1 289 ? -4.272 -7.169 7.076 1.00 65.88 289 LYS A N 1
ATOM 2267 C CA . LYS A 1 289 ? -3.451 -7.654 8.190 1.00 65.88 289 LYS A CA 1
ATOM 2268 C C . LYS A 1 289 ? -1.978 -7.299 7.984 1.00 65.88 289 LYS A C 1
ATOM 2270 O O . LYS A 1 289 ? -1.293 -7.001 8.952 1.00 65.88 289 LYS A O 1
ATOM 2275 N N . HIS A 1 290 ? -1.512 -7.271 6.737 1.00 66.50 290 HIS A N 1
ATOM 2276 C CA . HIS A 1 290 ? -0.142 -6.904 6.402 1.00 66.50 290 HIS A CA 1
ATOM 2277 C C . HIS A 1 290 ? 0.164 -5.419 6.641 1.00 66.50 290 HIS A C 1
ATOM 2279 O O . HIS A 1 290 ? 1.307 -5.061 6.879 1.00 66.50 290 HIS A O 1
ATOM 2285 N N . VAL A 1 291 ? -0.838 -4.547 6.625 1.00 65.38 291 VAL A N 1
ATOM 2286 C CA . VAL A 1 291 ? -0.630 -3.133 6.966 1.00 65.38 291 VAL A CA 1
ATOM 2287 C C . VAL A 1 291 ? -0.784 -2.915 8.469 1.00 65.38 291 VAL A C 1
ATOM 2289 O O . VAL A 1 291 ? 0.001 -2.196 9.073 1.00 65.38 291 VAL A O 1
ATOM 2292 N N . LEU A 1 292 ? -1.783 -3.550 9.094 1.00 71.31 292 LEU A N 1
ATOM 2293 C CA . LEU A 1 292 ? -2.173 -3.242 10.475 1.00 71.31 292 LEU A CA 1
ATOM 2294 C C . LEU A 1 292 ? -1.440 -4.047 11.552 1.00 71.31 292 LEU A C 1
ATOM 2296 O O . LEU A 1 292 ? -1.377 -3.584 12.688 1.00 71.31 292 LEU A O 1
ATOM 2300 N N . PHE A 1 293 ? -0.942 -5.246 11.236 1.00 67.06 293 PHE A N 1
ATOM 2301 C CA . PHE A 1 293 ? -0.449 -6.230 12.214 1.00 67.06 293 PHE A CA 1
ATOM 2302 C C . PHE A 1 293 ? 0.975 -6.753 11.953 1.00 67.06 293 PHE A C 1
ATOM 2304 O O . PHE A 1 293 ? 1.473 -7.557 12.737 1.00 67.06 293 PHE A O 1
ATOM 2311 N N . ARG A 1 294 ? 1.602 -6.400 10.829 1.00 59.62 294 ARG A N 1
ATOM 2312 C CA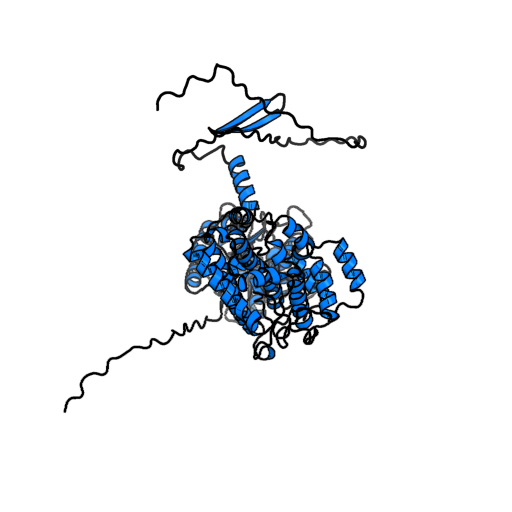 . ARG A 1 294 ? 2.619 -7.255 10.194 1.00 59.62 294 ARG A CA 1
ATOM 2313 C C . ARG A 1 294 ? 4.009 -7.114 10.768 1.00 59.62 294 ARG A C 1
ATOM 2315 O O . ARG A 1 294 ? 4.615 -6.068 10.615 1.00 59.62 294 ARG A O 1
ATOM 2322 N N . GLU A 1 295 ? 4.563 -8.191 11.339 1.00 40.47 295 GLU A N 1
ATOM 2323 C CA . GLU A 1 295 ? 6.018 -8.375 11.508 1.00 40.47 295 GLU A CA 1
ATOM 2324 C C . GLU A 1 295 ? 6.677 -8.235 10.140 1.00 40.47 295 GLU A C 1
ATOM 2326 O O . GLU A 1 295 ? 6.513 -9.082 9.271 1.00 40.47 295 GLU A O 1
ATOM 2331 N N . PHE A 1 296 ? 7.391 -7.137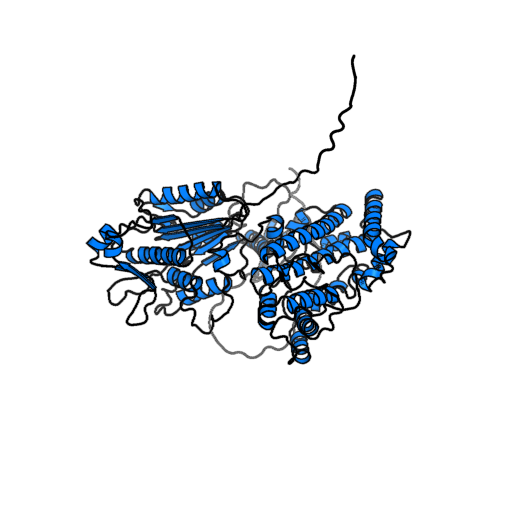 9.929 1.00 39.72 296 PHE A N 1
ATOM 2332 C CA . PHE A 1 296 ? 8.069 -6.826 8.677 1.00 39.72 296 PHE A CA 1
ATOM 2333 C C . PHE A 1 296 ? 9.315 -7.698 8.443 1.00 39.72 296 PHE A C 1
ATOM 2335 O O . PHE A 1 296 ? 10.193 -7.298 7.696 1.00 39.72 296 PHE A O 1
ATOM 2342 N N . LYS A 1 297 ? 9.415 -8.894 9.040 1.00 35.72 297 LYS A N 1
ATOM 2343 C CA . LYS A 1 297 ? 10.602 -9.764 8.948 1.00 35.72 297 LYS A CA 1
ATOM 2344 C C . LYS A 1 297 ? 11.086 -10.022 7.517 1.00 35.72 297 LYS A C 1
ATOM 2346 O O . LYS A 1 297 ? 12.282 -10.213 7.340 1.00 35.72 297 LYS A O 1
ATOM 2351 N N . ASP A 1 298 ? 10.194 -9.923 6.532 1.00 33.69 298 ASP A N 1
ATOM 2352 C CA . ASP A 1 298 ? 10.438 -10.447 5.191 1.00 33.69 298 ASP A CA 1
ATOM 2353 C C . ASP A 1 298 ? 10.243 -9.417 4.057 1.00 33.69 298 ASP A C 1
ATOM 2355 O O . ASP A 1 298 ? 10.177 -9.783 2.886 1.00 33.69 298 ASP A O 1
ATOM 2359 N N . ILE A 1 299 ? 10.140 -8.117 4.366 1.00 38.66 299 ILE A N 1
ATOM 2360 C CA . ILE A 1 299 ? 10.238 -7.064 3.340 1.00 38.66 299 ILE A CA 1
ATOM 2361 C C . ILE A 1 299 ? 11.459 -6.227 3.664 1.00 38.66 299 ILE A C 1
ATOM 2363 O O . ILE A 1 299 ? 11.441 -5.391 4.564 1.00 38.66 299 ILE A O 1
ATOM 2367 N N . SER A 1 300 ? 12.517 -6.430 2.891 1.00 38.88 300 SER A N 1
ATOM 2368 C CA . SER A 1 300 ? 13.633 -5.500 2.839 1.00 38.88 300 SER A CA 1
ATOM 2369 C C . SER A 1 300 ? 13.121 -4.109 2.470 1.00 38.88 300 SER A C 1
ATOM 2371 O O . SER A 1 300 ? 12.715 -3.854 1.328 1.00 38.88 300 SER A O 1
ATOM 2373 N N . TYR A 1 301 ? 13.103 -3.211 3.440 1.00 38.06 301 TYR A N 1
ATOM 2374 C CA . TYR A 1 301 ? 12.747 -1.831 3.192 1.00 38.06 301 TYR A CA 1
ATOM 2375 C C . TYR A 1 301 ? 13.970 -1.119 2.615 1.00 38.06 301 TYR A C 1
ATOM 2377 O O . TYR A 1 301 ? 14.847 -0.663 3.345 1.00 38.06 301 TYR A O 1
ATOM 2385 N N . ASP A 1 302 ? 14.052 -1.057 1.288 1.00 42.97 302 ASP A N 1
ATOM 2386 C CA . ASP A 1 302 ? 14.904 -0.087 0.608 1.00 42.97 302 ASP A CA 1
ATOM 2387 C C . ASP A 1 302 ? 14.028 1.138 0.287 1.00 42.97 302 ASP A C 1
ATOM 2389 O O . ASP A 1 302 ? 13.145 1.028 -0.568 1.00 42.97 302 ASP A O 1
ATOM 2393 N N . PRO A 1 303 ? 14.221 2.299 0.946 1.00 35.72 303 PRO A N 1
ATOM 2394 C CA . PRO A 1 303 ? 13.481 3.526 0.647 1.00 35.72 303 PRO A CA 1
ATOM 2395 C C . PRO A 1 303 ? 13.532 3.898 -0.840 1.00 35.72 303 PRO A C 1
ATOM 2397 O O . PRO A 1 303 ? 12.547 4.399 -1.382 1.00 35.72 303 PRO A O 1
ATOM 2400 N N . LYS A 1 304 ? 14.641 3.581 -1.529 1.00 44.78 304 LYS A N 1
ATOM 2401 C CA . LYS A 1 304 ? 14.756 3.765 -2.980 1.00 44.78 304 LYS A CA 1
ATOM 2402 C C . LYS A 1 304 ? 13.860 2.791 -3.736 1.00 44.78 304 LYS A C 1
ATOM 2404 O O . LYS A 1 304 ? 13.320 3.164 -4.761 1.00 44.78 304 LYS A O 1
ATOM 2409 N N . ALA A 1 305 ? 13.656 1.569 -3.253 1.00 43.75 305 ALA A N 1
ATOM 2410 C CA . ALA A 1 305 ? 12.712 0.631 -3.857 1.00 43.75 305 ALA A CA 1
ATOM 2411 C C . ALA A 1 305 ? 11.249 1.025 -3.586 1.00 43.75 305 ALA A C 1
ATOM 2413 O O . ALA A 1 305 ? 10.412 0.919 -4.476 1.00 43.75 305 ALA A O 1
ATOM 2414 N N . VAL A 1 306 ? 10.931 1.501 -2.379 1.00 38.81 306 VAL A N 1
ATOM 2415 C CA . VAL A 1 306 ? 9.551 1.819 -1.967 1.00 38.81 306 VAL A CA 1
ATOM 2416 C C . VAL A 1 306 ? 9.050 3.127 -2.583 1.00 38.81 306 VAL A C 1
ATOM 2418 O O . VAL A 1 306 ? 7.960 3.135 -3.147 1.00 38.81 306 VAL A O 1
ATOM 2421 N N . SER A 1 307 ? 9.858 4.197 -2.572 1.00 41.62 307 SER A N 1
ATOM 2422 C CA . SER A 1 307 ? 9.546 5.458 -3.271 1.00 41.62 307 SER A CA 1
ATOM 2423 C C . SER A 1 307 ? 9.303 5.234 -4.769 1.00 41.62 307 SER A C 1
ATOM 2425 O O . SER A 1 307 ? 8.420 5.850 -5.360 1.00 41.62 307 SER A O 1
ATOM 2427 N N . ARG A 1 308 ? 10.039 4.299 -5.381 1.00 54.00 308 ARG A N 1
ATOM 2428 C CA . ARG A 1 308 ? 9.895 3.964 -6.802 1.00 54.00 308 ARG A CA 1
ATOM 2429 C C . ARG A 1 308 ? 8.658 3.138 -7.123 1.00 54.00 308 ARG A C 1
ATOM 2431 O O . ARG A 1 308 ? 8.020 3.402 -8.130 1.00 54.00 308 ARG A O 1
ATOM 2438 N N . ARG A 1 309 ? 8.282 2.192 -6.261 1.00 53.50 309 ARG A N 1
ATOM 2439 C CA . ARG A 1 309 ? 7.085 1.345 -6.438 1.00 53.50 309 ARG A CA 1
ATOM 2440 C C . ARG A 1 309 ? 5.759 2.095 -6.334 1.00 53.50 309 ARG A C 1
ATOM 2442 O O . ARG A 1 309 ? 4.726 1.553 -6.715 1.00 53.50 309 ARG A O 1
ATOM 2449 N N . GLY A 1 310 ? 5.778 3.322 -5.814 1.00 46.72 310 GLY A N 1
ATOM 2450 C CA . GLY A 1 310 ? 4.643 4.243 -5.888 1.00 46.72 310 GLY A CA 1
ATOM 2451 C C . GLY A 1 310 ? 4.478 4.907 -7.260 1.00 46.72 310 GLY A C 1
ATOM 2452 O O . GLY A 1 310 ? 3.459 5.549 -7.498 1.00 46.72 310 GLY A O 1
ATOM 2453 N N . ARG A 1 311 ? 5.451 4.764 -8.171 1.00 60.22 311 ARG A N 1
ATOM 2454 C CA . ARG A 1 311 ? 5.446 5.400 -9.492 1.00 60.22 311 ARG A CA 1
ATOM 2455 C C . ARG A 1 311 ? 4.922 4.443 -10.549 1.00 60.22 311 ARG A C 1
ATOM 2457 O O . ARG A 1 311 ? 5.235 3.256 -10.559 1.00 60.22 311 ARG A O 1
ATOM 2464 N N . MET A 1 312 ? 4.178 4.983 -11.505 1.00 62.34 312 MET A N 1
ATOM 2465 C CA . MET A 1 312 ? 3.843 4.248 -12.718 1.00 62.34 312 MET A CA 1
ATOM 2466 C C . MET A 1 312 ? 5.054 4.289 -13.656 1.00 62.34 312 MET A C 1
ATOM 2468 O O . MET A 1 312 ? 5.277 5.272 -14.359 1.00 62.34 312 MET A O 1
ATOM 2472 N N . GLU A 1 313 ? 5.866 3.231 -13.638 1.00 69.12 313 GLU A N 1
ATOM 2473 C CA . GLU A 1 313 ? 7.093 3.164 -14.441 1.00 69.12 313 GLU A CA 1
ATOM 2474 C C . GLU A 1 313 ? 6.827 3.029 -15.945 1.00 69.12 313 GLU A C 1
ATOM 2476 O O . GLU A 1 313 ? 7.704 3.358 -16.741 1.00 69.12 313 GLU A O 1
ATOM 2481 N N . TRP A 1 314 ? 5.629 2.603 -16.356 1.00 79.38 314 TRP A N 1
ATOM 2482 C CA . TRP A 1 314 ? 5.347 2.362 -17.766 1.00 79.38 314 TRP A CA 1
ATOM 2483 C C . TRP A 1 314 ? 5.380 3.674 -18.564 1.00 79.38 314 TRP A C 1
ATOM 2485 O O . TRP A 1 314 ? 4.542 4.551 -18.322 1.00 79.38 314 TRP A O 1
ATOM 2495 N N . PRO A 1 315 ? 6.294 3.819 -19.537 1.00 74.62 315 PRO A N 1
ATOM 2496 C CA . PRO A 1 315 ? 6.449 5.064 -20.271 1.00 74.62 315 PRO A CA 1
ATOM 2497 C C . PRO A 1 315 ? 5.259 5.277 -21.209 1.00 74.62 315 PRO A C 1
ATOM 2499 O O . PRO A 1 315 ? 4.936 4.404 -22.013 1.00 74.62 315 PRO A O 1
ATOM 2502 N N . ALA A 1 316 ? 4.616 6.439 -21.108 1.00 70.94 316 ALA A N 1
ATOM 2503 C CA . ALA A 1 316 ? 3.571 6.878 -22.030 1.00 70.94 316 ALA A CA 1
ATOM 2504 C C . ALA A 1 316 ? 4.078 8.069 -22.866 1.00 70.94 316 ALA A C 1
ATOM 2506 O O . ALA A 1 316 ? 4.857 8.873 -22.348 1.00 70.94 316 ALA A O 1
ATOM 2507 N N . PRO A 1 317 ? 3.661 8.225 -24.134 1.00 64.69 317 PRO A N 1
ATOM 2508 C CA . PRO A 1 317 ? 4.010 9.393 -24.950 1.00 64.69 317 PRO A CA 1
ATOM 2509 C C . PRO A 1 317 ? 3.629 10.727 -24.289 1.00 64.69 317 PRO A C 1
ATOM 2511 O O . PRO A 1 317 ? 4.326 11.728 -24.467 1.00 64.69 317 PRO A O 1
ATOM 2514 N N . GLU A 1 318 ? 2.546 10.727 -23.508 1.00 65.38 318 GLU A N 1
ATOM 2515 C CA . GLU A 1 318 ? 2.029 11.871 -22.753 1.00 65.38 318 GLU A CA 1
ATOM 2516 C C . GLU A 1 318 ? 2.613 11.979 -21.336 1.00 65.38 318 GLU A C 1
ATOM 2518 O O . GLU A 1 318 ? 2.221 12.878 -20.591 1.00 65.38 318 GLU A O 1
ATOM 2523 N N . ASP A 1 319 ? 3.510 11.069 -20.929 1.00 64.94 319 ASP A N 1
ATOM 2524 C CA . ASP A 1 319 ? 4.179 11.147 -19.629 1.00 64.94 319 ASP A CA 1
ATOM 2525 C C . ASP A 1 319 ? 5.029 12.433 -19.597 1.00 64.94 319 ASP A C 1
ATOM 2527 O O . ASP A 1 319 ? 5.990 12.547 -20.361 1.00 64.94 319 ASP A O 1
ATOM 2531 N N . PRO A 1 320 ? 4.720 13.411 -18.726 1.00 57.16 320 PRO A N 1
ATOM 2532 C CA . PRO A 1 320 ? 5.449 14.675 -18.660 1.00 57.16 320 PRO A CA 1
ATOM 2533 C C . PRO A 1 320 ? 6.919 14.508 -18.242 1.00 57.16 320 PRO A C 1
ATOM 2535 O O . PRO A 1 320 ? 7.694 15.447 -18.410 1.00 57.16 320 PRO A O 1
ATOM 2538 N N . ALA A 1 321 ? 7.322 13.336 -17.736 1.00 59.19 321 ALA A N 1
ATOM 2539 C CA . ALA A 1 321 ? 8.717 12.968 -17.489 1.00 59.19 321 ALA A CA 1
ATOM 2540 C C . ALA A 1 321 ? 9.395 12.264 -18.684 1.00 59.19 321 ALA A C 1
ATOM 2542 O O . ALA A 1 321 ? 10.570 11.914 -18.599 1.00 59.19 321 ALA A O 1
ATOM 2543 N N . VAL A 1 322 ? 8.667 12.028 -19.778 1.00 65.12 322 VAL A N 1
ATOM 2544 C CA . VAL A 1 322 ? 9.159 11.413 -21.020 1.00 65.12 322 VAL A CA 1
ATOM 2545 C C . VAL A 1 322 ? 9.043 12.391 -22.188 1.00 65.12 322 VAL A C 1
ATOM 2547 O O . VAL A 1 322 ? 9.976 12.499 -22.979 1.00 65.12 322 VAL A O 1
ATOM 2550 N N . THR A 1 323 ? 7.941 13.138 -22.316 1.00 67.25 323 THR A N 1
ATOM 2551 C CA . THR A 1 323 ? 7.696 14.034 -23.458 1.00 67.25 323 THR A CA 1
ATOM 2552 C C . THR A 1 323 ? 8.770 15.125 -23.623 1.00 67.25 323 THR A C 1
ATOM 2554 O O . THR A 1 323 ? 9.268 15.287 -24.742 1.00 67.25 323 THR A O 1
ATOM 2557 N N . PRO A 1 324 ? 9.194 15.862 -22.572 1.00 66.62 324 PRO A N 1
ATOM 2558 C CA . PRO A 1 324 ? 10.286 16.835 -22.695 1.00 66.62 324 PRO A CA 1
ATOM 2559 C C . PRO A 1 324 ? 11.618 16.197 -23.116 1.00 66.62 324 PRO A C 1
ATOM 2561 O O . PRO A 1 324 ? 12.377 16.776 -23.888 1.00 66.62 324 PRO A O 1
ATOM 2564 N N . GLN A 1 325 ? 11.891 14.985 -22.644 1.00 71.12 325 GLN A N 1
ATOM 2565 C CA . GLN A 1 325 ? 13.107 14.222 -22.905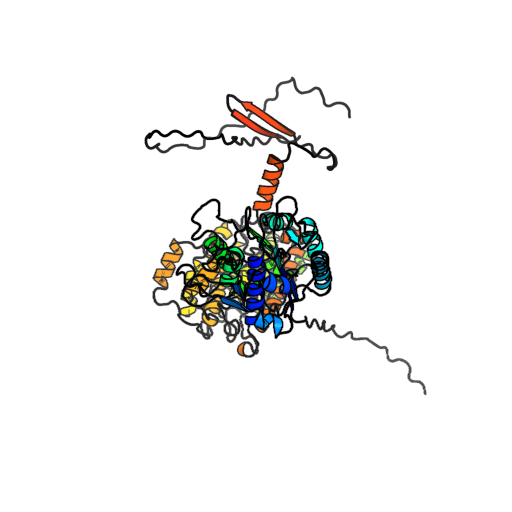 1.00 71.12 325 GLN A CA 1
ATOM 2566 C C . GLN A 1 325 ? 13.106 13.706 -24.344 1.00 71.12 325 GLN A C 1
ATOM 2568 O O . GLN A 1 325 ? 14.116 13.814 -25.032 1.00 71.12 325 GLN A O 1
ATOM 2573 N N . LEU A 1 326 ? 11.956 13.240 -24.843 1.00 68.75 326 LEU A N 1
ATOM 2574 C CA . LEU A 1 326 ? 11.762 12.857 -26.243 1.00 68.75 326 LEU A CA 1
ATOM 2575 C C . LEU A 1 326 ? 12.087 14.007 -27.204 1.00 68.75 326 LEU A C 1
ATOM 2577 O O . LEU A 1 326 ? 12.702 13.781 -28.247 1.00 68.75 326 LEU A O 1
ATOM 2581 N N . GLN A 1 327 ? 11.715 15.238 -26.842 1.00 69.75 327 GLN A N 1
ATOM 2582 C CA . GLN A 1 327 ? 12.072 16.435 -27.609 1.00 69.75 327 GLN A CA 1
ATOM 2583 C C . GLN A 1 327 ? 13.570 16.743 -27.524 1.00 69.75 327 GLN A C 1
ATOM 2585 O O . GLN A 1 327 ? 14.161 17.145 -28.523 1.00 69.75 327 GLN A O 1
ATOM 2590 N N . GLN A 1 328 ? 14.194 16.520 -26.364 1.00 70.31 328 GLN A N 1
ATOM 2591 C CA . GLN A 1 328 ? 15.629 16.739 -26.175 1.00 70.31 328 GLN A CA 1
ATOM 2592 C C . GLN A 1 328 ? 16.492 15.764 -26.983 1.00 70.31 328 GLN A C 1
ATOM 2594 O O . GLN A 1 328 ? 17.538 16.177 -27.459 1.00 70.31 328 GLN A O 1
ATOM 2599 N N . ILE A 1 329 ? 16.065 14.512 -27.196 1.00 77.94 329 ILE A N 1
ATOM 2600 C CA . ILE A 1 329 ? 16.809 13.512 -27.994 1.00 77.94 329 ILE A CA 1
ATOM 2601 C C . ILE A 1 329 ? 17.100 14.017 -29.410 1.00 77.94 329 ILE A C 1
ATOM 2603 O O . ILE A 1 329 ? 18.184 13.769 -29.950 1.00 77.94 329 ILE A O 1
ATOM 2607 N N . GLN A 1 330 ? 16.119 14.680 -30.031 1.00 73.44 330 GLN A N 1
ATOM 2608 C CA . GLN A 1 330 ? 16.234 15.170 -31.398 1.00 73.44 330 GLN A CA 1
ATOM 2609 C C . GLN A 1 330 ? 17.203 16.353 -31.444 1.00 73.44 330 GLN A C 1
ATOM 2611 O O . GLN A 1 330 ? 16.881 17.464 -31.034 1.00 73.44 330 GLN A O 1
ATOM 2616 N N . GLY A 1 331 ? 18.404 16.106 -31.967 1.00 75.00 331 GLY A N 1
ATOM 2617 C CA . GLY A 1 331 ? 19.451 17.125 -32.051 1.00 75.00 331 GLY A CA 1
ATOM 2618 C C . GLY A 1 331 ? 20.280 17.303 -30.776 1.00 75.00 331 GLY A C 1
ATOM 2619 O O . GLY A 1 331 ? 21.063 18.251 -30.716 1.00 75.00 331 GLY A O 1
ATOM 2620 N N . TYR A 1 332 ? 20.167 16.404 -29.789 1.00 85.56 332 TYR A N 1
ATOM 2621 C CA . TYR A 1 332 ? 21.115 16.376 -28.674 1.00 85.56 332 TYR A CA 1
ATOM 2622 C C . TYR A 1 332 ? 22.527 16.082 -29.185 1.00 85.56 332 TYR A C 1
ATOM 2624 O O . TYR A 1 332 ? 22.758 15.073 -29.856 1.00 85.56 332 TYR A O 1
ATOM 2632 N N . GLN A 1 333 ? 23.464 16.963 -28.845 1.00 86.75 333 GLN A N 1
ATOM 2633 C CA . GLN A 1 333 ? 24.881 16.819 -29.156 1.00 86.75 333 GLN A CA 1
ATOM 2634 C C . GLN A 1 333 ? 25.647 16.616 -27.855 1.00 86.75 333 GLN A C 1
ATOM 2636 O O . GLN A 1 333 ? 25.971 17.574 -27.151 1.00 86.75 333 GLN A O 1
ATOM 2641 N N . ALA A 1 334 ? 25.912 15.352 -27.537 1.00 86.00 334 ALA A N 1
ATOM 2642 C CA . ALA A 1 334 ? 26.770 15.003 -26.417 1.00 86.00 334 ALA A CA 1
ATOM 2643 C C . ALA A 1 334 ? 28.204 15.510 -26.669 1.00 86.00 334 ALA A C 1
ATOM 2645 O O . ALA A 1 334 ? 28.677 15.459 -27.812 1.00 86.00 334 ALA A O 1
ATOM 2646 N N . PRO A 1 335 ? 28.935 15.940 -25.624 1.00 91.12 335 PRO A N 1
ATOM 2647 C CA . PRO A 1 335 ? 30.380 16.124 -25.709 1.00 91.12 335 PRO A CA 1
ATOM 2648 C C . PRO A 1 335 ? 31.067 14.878 -26.291 1.00 91.12 335 PRO A C 1
ATOM 2650 O O . PRO A 1 335 ? 30.650 13.748 -26.032 1.00 91.12 335 PRO A O 1
ATOM 2653 N N . GLU A 1 336 ? 32.108 15.066 -27.106 1.00 87.69 336 GLU A N 1
ATOM 2654 C CA . GLU A 1 336 ? 32.735 13.976 -27.868 1.00 87.69 336 GLU A CA 1
ATOM 2655 C C . GLU A 1 336 ? 33.282 12.854 -26.968 1.00 87.69 336 GLU A C 1
ATOM 2657 O O . GLU A 1 336 ? 33.163 11.673 -27.293 1.00 87.69 336 GLU A O 1
ATOM 2662 N N . ASP A 1 337 ? 33.845 13.211 -25.817 1.00 89.38 337 ASP A N 1
ATOM 2663 C CA . ASP A 1 337 ? 34.324 12.284 -24.795 1.00 89.38 337 ASP A CA 1
ATOM 2664 C C . ASP A 1 337 ? 33.183 11.461 -24.180 1.00 89.38 337 ASP A C 1
ATOM 2666 O O . ASP A 1 337 ? 33.284 10.233 -24.120 1.00 89.38 337 ASP A O 1
ATOM 2670 N N . VAL A 1 338 ? 32.070 12.109 -23.818 1.00 88.56 338 VAL A N 1
ATOM 2671 C CA . VAL A 1 338 ? 30.856 11.453 -23.297 1.00 88.56 338 VAL A CA 1
ATOM 2672 C C . VAL A 1 338 ? 30.262 10.512 -24.345 1.00 88.56 338 VAL A C 1
ATOM 2674 O O . VAL A 1 338 ? 29.947 9.356 -24.054 1.00 88.56 338 VAL A O 1
ATOM 2677 N N . ARG A 1 339 ? 30.179 10.966 -25.599 1.00 87.38 339 ARG A N 1
ATOM 2678 C CA . ARG A 1 339 ? 29.705 10.166 -26.733 1.00 87.38 339 ARG A CA 1
ATOM 2679 C C . ARG A 1 339 ? 30.571 8.937 -26.977 1.00 87.38 339 ARG A C 1
ATOM 2681 O O . ARG A 1 339 ? 30.049 7.831 -27.108 1.00 87.38 339 ARG A O 1
ATOM 2688 N N . ASN A 1 340 ? 31.889 9.103 -27.017 1.00 87.25 340 ASN A N 1
ATOM 2689 C CA . ASN A 1 340 ? 32.821 7.999 -27.237 1.00 87.25 340 ASN A CA 1
ATOM 2690 C C . ASN A 1 340 ? 32.799 6.991 -26.078 1.00 87.25 340 ASN A C 1
ATOM 2692 O O . ASN A 1 340 ? 32.868 5.779 -26.316 1.00 87.25 340 ASN A O 1
ATOM 2696 N N . ALA A 1 341 ? 32.653 7.466 -24.838 1.00 88.25 341 ALA A N 1
ATOM 2697 C CA . ALA A 1 341 ? 32.458 6.609 -23.674 1.00 88.25 341 ALA A CA 1
ATOM 2698 C C . ALA A 1 341 ? 31.157 5.799 -23.792 1.00 88.25 341 ALA A C 1
ATOM 2700 O O . ALA A 1 341 ? 31.181 4.578 -23.639 1.00 88.25 341 ALA A O 1
ATOM 2701 N N . ALA A 1 342 ? 30.046 6.438 -24.164 1.00 88.19 342 ALA A N 1
ATOM 2702 C CA . ALA A 1 342 ? 28.764 5.762 -24.332 1.00 88.19 342 ALA A CA 1
ATOM 2703 C C . ALA A 1 342 ? 28.779 4.723 -25.463 1.00 88.19 342 ALA A C 1
ATOM 2705 O O . ALA A 1 342 ? 28.332 3.592 -25.266 1.00 88.19 342 ALA A O 1
ATOM 2706 N N . LEU A 1 343 ? 29.375 5.047 -26.615 1.00 86.06 343 LEU A N 1
ATOM 2707 C CA . LEU A 1 343 ? 29.577 4.090 -27.709 1.00 86.06 343 LEU A CA 1
ATOM 2708 C C . LEU A 1 343 ? 30.440 2.899 -27.276 1.00 86.06 343 LEU A C 1
ATOM 2710 O O . LEU A 1 343 ? 30.164 1.762 -27.661 1.00 86.06 343 LEU A O 1
ATOM 2714 N N . THR A 1 344 ? 31.468 3.141 -26.461 1.00 87.56 344 THR A N 1
ATOM 2715 C CA . THR A 1 344 ? 32.302 2.077 -25.889 1.00 87.56 344 THR A CA 1
ATOM 2716 C C . THR A 1 344 ? 31.484 1.185 -24.959 1.00 87.56 344 THR A C 1
ATOM 2718 O O . THR A 1 344 ? 31.571 -0.038 -25.063 1.00 87.56 344 THR A O 1
ATOM 2721 N N . THR A 1 345 ? 30.641 1.765 -24.103 1.00 87.69 345 THR A N 1
ATOM 2722 C CA . THR A 1 345 ? 29.725 1.023 -23.225 1.00 87.69 345 THR A CA 1
ATOM 2723 C C . THR A 1 345 ? 28.739 0.171 -24.020 1.00 87.69 345 THR A C 1
ATOM 2725 O O . THR A 1 345 ? 28.628 -1.023 -23.747 1.00 87.69 345 THR A O 1
ATOM 2728 N N . LEU A 1 346 ? 28.084 0.731 -25.044 1.00 85.75 346 LEU A N 1
ATOM 2729 C CA . LEU A 1 346 ? 27.169 -0.006 -25.926 1.00 85.75 346 LEU A CA 1
ATOM 2730 C C . LEU A 1 346 ? 27.882 -1.170 -26.630 1.00 85.75 346 LEU A C 1
ATOM 2732 O O . LEU A 1 346 ? 27.405 -2.302 -26.606 1.00 85.75 346 LEU A O 1
ATOM 2736 N N . LYS A 1 347 ? 29.077 -0.926 -27.185 1.00 83.25 347 LYS A N 1
ATOM 2737 C CA . LYS A 1 347 ? 29.902 -1.968 -27.817 1.00 83.25 347 LYS A CA 1
ATOM 2738 C C . LYS A 1 347 ? 30.303 -3.063 -26.835 1.00 83.25 347 LYS A C 1
ATOM 2740 O O . LYS A 1 347 ? 30.241 -4.238 -27.178 1.00 83.25 347 LYS A O 1
ATOM 2745 N N . ASN A 1 348 ? 30.710 -2.697 -25.621 1.00 85.00 348 ASN A N 1
ATOM 2746 C CA . ASN A 1 348 ? 31.085 -3.655 -24.582 1.00 85.00 348 ASN A CA 1
ATOM 2747 C C . ASN A 1 348 ? 29.890 -4.506 -24.139 1.00 85.00 348 ASN A C 1
ATOM 2749 O O . ASN A 1 348 ? 30.048 -5.712 -23.974 1.00 85.00 348 ASN A O 1
ATOM 2753 N N . LYS A 1 349 ? 28.707 -3.900 -23.983 1.00 82.31 349 LYS A N 1
ATOM 2754 C CA . LYS A 1 349 ? 27.471 -4.618 -23.650 1.00 82.31 349 LYS A CA 1
ATOM 2755 C C . LYS A 1 349 ? 27.039 -5.572 -24.767 1.00 82.31 349 LYS A C 1
ATOM 2757 O O . LYS A 1 349 ? 26.547 -6.654 -24.468 1.00 82.31 349 LYS A O 1
ATOM 2762 N N . TYR A 1 350 ? 27.220 -5.194 -26.036 1.00 80.06 350 TYR A N 1
ATOM 2763 C CA . TYR A 1 350 ? 26.808 -6.013 -27.185 1.00 80.06 350 TYR A CA 1
ATOM 2764 C C . TYR A 1 350 ? 27.845 -7.081 -27.570 1.00 80.06 350 TYR A C 1
ATOM 2766 O O . TYR A 1 350 ? 27.505 -8.101 -28.164 1.00 80.06 350 TYR A O 1
ATOM 2774 N N . ARG A 1 351 ? 29.118 -6.897 -27.196 1.00 80.94 351 ARG A N 1
ATOM 2775 C CA . ARG A 1 351 ? 30.228 -7.818 -27.502 1.00 80.94 351 ARG A CA 1
ATOM 2776 C C . ARG A 1 351 ? 29.915 -9.304 -27.255 1.00 80.94 351 ARG A C 1
ATOM 2778 O O . ARG A 1 351 ? 30.233 -10.089 -28.144 1.00 80.94 351 ARG A O 1
ATOM 2785 N N . PRO A 1 352 ? 29.268 -9.720 -26.148 1.00 77.38 352 PRO A N 1
ATOM 2786 C CA . PRO A 1 352 ? 28.945 -11.128 -25.931 1.00 77.38 352 PRO A CA 1
ATOM 2787 C C . PRO A 1 352 ? 28.037 -11.732 -27.010 1.00 77.38 352 PRO A C 1
ATOM 2789 O O . PRO A 1 352 ? 28.127 -12.929 -27.254 1.00 77.38 352 PRO A O 1
ATOM 2792 N N . PHE A 1 353 ? 27.183 -10.944 -27.669 1.00 74.38 353 PHE A N 1
ATOM 2793 C CA . PHE A 1 353 ? 26.335 -11.426 -28.766 1.00 74.38 353 PHE A CA 1
ATOM 2794 C C . PHE A 1 353 ? 27.167 -11.717 -30.019 1.00 74.38 353 PHE A C 1
ATOM 2796 O O . PHE A 1 353 ? 26.988 -12.755 -30.650 1.00 74.38 353 PHE A O 1
ATOM 2803 N N . LEU A 1 354 ? 28.146 -10.851 -30.307 1.00 73.12 354 LEU A N 1
ATOM 2804 C CA . LEU A 1 354 ? 29.091 -11.024 -31.414 1.00 73.12 354 LEU A CA 1
ATOM 2805 C C . LEU A 1 354 ? 30.036 -12.211 -31.186 1.00 73.12 354 LEU A C 1
ATOM 2807 O O . LEU A 1 354 ? 30.293 -12.982 -32.104 1.00 73.12 354 LEU A O 1
ATOM 2811 N N . GLU A 1 355 ? 30.564 -12.357 -29.969 1.00 79.75 355 GLU A N 1
ATOM 2812 C CA . GLU A 1 355 ? 31.549 -13.396 -29.637 1.00 79.75 355 GLU A CA 1
ATOM 2813 C C . GLU A 1 355 ? 30.937 -14.795 -29.512 1.00 79.75 355 GLU A C 1
ATOM 2815 O O . GLU A 1 355 ? 31.624 -15.781 -29.767 1.00 79.75 355 GLU A O 1
ATOM 2820 N N . ASN A 1 356 ? 29.662 -14.894 -29.125 1.00 71.94 356 ASN A N 1
ATOM 2821 C CA . ASN A 1 356 ? 28.965 -16.174 -28.976 1.00 71.94 356 ASN A CA 1
ATOM 2822 C C . ASN A 1 356 ? 28.157 -16.579 -30.221 1.00 71.94 356 ASN A C 1
ATOM 2824 O O . ASN A 1 356 ? 27.361 -17.513 -30.121 1.00 71.94 356 ASN A O 1
ATOM 2828 N N . GLU A 1 357 ? 28.331 -15.880 -31.353 1.00 68.56 357 GLU A N 1
ATOM 2829 C CA . GLU A 1 357 ? 27.580 -16.101 -32.603 1.00 68.56 357 GLU A CA 1
ATOM 2830 C C . GLU A 1 357 ? 26.057 -16.173 -32.369 1.00 68.56 357 GLU A C 1
ATOM 2832 O O . GLU A 1 357 ? 25.348 -16.990 -32.957 1.00 68.56 357 GLU A O 1
ATOM 2837 N N . ILE A 1 358 ? 25.545 -15.341 -31.456 1.00 72.94 358 ILE A N 1
ATOM 2838 C CA . ILE A 1 358 ? 24.113 -15.274 -31.164 1.00 72.94 358 ILE A CA 1
ATOM 2839 C C . ILE A 1 358 ? 23.482 -14.382 -32.228 1.00 72.94 358 ILE A C 1
ATOM 2841 O O . ILE A 1 358 ? 23.823 -13.203 -32.319 1.00 72.94 358 ILE A O 1
ATOM 2845 N N . GLU A 1 359 ? 22.563 -14.937 -33.019 1.00 69.94 359 GLU A N 1
ATOM 2846 C CA . GLU A 1 359 ? 21.822 -14.150 -34.003 1.00 69.94 359 GLU A CA 1
ATOM 2847 C C . GLU A 1 359 ? 21.026 -13.029 -33.300 1.00 69.94 359 GLU A C 1
ATOM 2849 O O . GLU A 1 359 ? 20.295 -13.308 -32.341 1.00 69.94 359 GLU A O 1
ATOM 2854 N N . PRO A 1 360 ? 21.161 -11.766 -33.747 1.00 70.44 360 PRO A N 1
ATOM 2855 C CA . PRO A 1 360 ? 20.384 -10.658 -33.213 1.00 70.44 360 PRO A CA 1
ATOM 2856 C C . PRO A 1 360 ? 18.897 -10.880 -33.457 1.00 70.44 360 PRO A C 1
ATOM 2858 O O . PRO A 1 360 ? 18.468 -11.239 -34.556 1.00 70.44 360 PRO A O 1
ATOM 2861 N N . HIS A 1 361 ? 18.089 -10.586 -32.443 1.00 78.62 361 HIS A N 1
ATOM 2862 C CA . HIS A 1 361 ? 16.646 -10.526 -32.618 1.00 78.62 361 HIS A CA 1
ATOM 2863 C C . HIS A 1 361 ? 16.213 -9.285 -33.393 1.00 78.62 361 HIS A C 1
ATOM 2865 O O . HIS A 1 361 ? 16.942 -8.300 -33.467 1.00 78.62 361 HIS A O 1
ATOM 2871 N N . ASN A 1 362 ? 14.988 -9.317 -33.932 1.00 77.56 362 ASN A N 1
ATOM 2872 C CA . ASN A 1 362 ? 14.384 -8.203 -34.674 1.00 77.56 362 ASN A CA 1
ATOM 2873 C C . ASN A 1 362 ? 14.531 -6.856 -33.938 1.00 77.56 362 ASN A C 1
ATOM 2875 O O . ASN A 1 362 ? 15.020 -5.896 -34.525 1.00 77.56 362 ASN A O 1
ATOM 2879 N N . CYS A 1 363 ? 14.247 -6.817 -32.631 1.00 79.00 363 CYS A N 1
ATOM 2880 C CA . CYS A 1 363 ? 14.424 -5.620 -31.803 1.00 79.00 363 CYS A CA 1
ATOM 2881 C C . CYS A 1 363 ? 15.886 -5.192 -31.579 1.00 79.00 363 CYS A C 1
ATOM 2883 O O . CYS A 1 363 ? 16.125 -4.091 -31.087 1.00 79.00 363 CYS A O 1
ATOM 2885 N N . ASP A 1 364 ? 16.865 -6.050 -31.863 1.00 83.56 364 ASP A N 1
ATOM 2886 C CA . ASP A 1 364 ? 18.279 -5.843 -31.541 1.00 83.56 364 ASP A CA 1
ATOM 2887 C C . ASP A 1 364 ? 19.152 -5.559 -32.770 1.00 83.56 364 ASP A C 1
ATOM 2889 O O . ASP A 1 364 ? 20.305 -5.167 -32.606 1.00 83.56 364 ASP A O 1
ATOM 2893 N N . TRP A 1 365 ? 18.615 -5.657 -33.992 1.00 80.44 365 TRP A N 1
ATOM 2894 C CA . TRP A 1 365 ? 19.351 -5.321 -35.222 1.00 80.44 365 TRP A CA 1
ATOM 2895 C C . TRP A 1 365 ? 19.897 -3.897 -35.223 1.00 80.44 365 TRP A C 1
ATOM 2897 O O . TRP A 1 365 ? 21.025 -3.659 -35.659 1.00 80.44 365 TRP A O 1
ATOM 2907 N N . ASP A 1 366 ? 19.124 -2.935 -34.719 1.00 79.69 366 ASP A N 1
ATOM 2908 C CA . ASP A 1 366 ? 19.607 -1.560 -34.620 1.00 79.69 366 ASP A CA 1
ATOM 2909 C C . ASP A 1 366 ? 20.757 -1.447 -33.599 1.00 79.69 366 ASP A C 1
ATOM 2911 O O . ASP A 1 366 ? 21.705 -0.699 -33.846 1.00 79.69 366 ASP A O 1
ATOM 2915 N N . PHE A 1 367 ? 20.760 -2.253 -32.525 1.00 81.19 367 PHE A N 1
ATOM 2916 C CA . PHE A 1 367 ? 21.888 -2.350 -31.585 1.00 81.19 367 PHE A CA 1
ATOM 2917 C C . PHE A 1 367 ? 23.110 -3.057 -32.187 1.00 81.19 367 PHE A C 1
ATOM 2919 O O . PHE A 1 367 ? 24.245 -2.618 -31.986 1.00 81.19 367 PHE A O 1
ATOM 2926 N N . GLU A 1 368 ? 22.912 -4.112 -32.974 1.00 78.25 368 GLU A N 1
ATOM 2927 C CA . GLU A 1 368 ? 23.995 -4.775 -33.703 1.00 78.25 368 GLU A CA 1
ATOM 2928 C C . GLU A 1 368 ? 24.671 -3.808 -34.675 1.00 78.25 368 GLU A C 1
ATOM 2930 O O . GLU A 1 368 ? 25.904 -3.714 -34.737 1.00 78.25 368 GLU A O 1
ATOM 2935 N N . ARG A 1 369 ? 23.861 -3.024 -35.396 1.00 73.94 369 ARG A N 1
ATOM 2936 C CA . ARG A 1 369 ? 24.349 -1.974 -36.286 1.00 73.94 369 ARG A CA 1
ATOM 2937 C C . ARG A 1 369 ? 25.167 -0.932 -35.508 1.00 73.94 369 ARG A C 1
ATOM 2939 O O . ARG A 1 369 ? 26.142 -0.419 -36.069 1.00 73.94 369 ARG A O 1
ATOM 2946 N N . CYS A 1 370 ? 24.856 -0.651 -34.228 1.00 69.06 370 CYS A N 1
ATOM 2947 C CA . CYS A 1 370 ? 25.734 0.128 -33.320 1.00 69.06 370 CYS A CA 1
ATOM 2948 C C . CYS A 1 370 ? 27.086 -0.519 -33.157 1.00 69.06 370 CYS A C 1
ATOM 2950 O O . CYS A 1 370 ? 28.129 0.126 -33.283 1.00 69.06 370 CYS A O 1
ATOM 2952 N N . ALA A 1 371 ? 27.049 -1.787 -32.774 1.00 68.50 371 ALA A N 1
ATOM 2953 C CA . ALA A 1 371 ? 28.209 -2.467 -32.253 1.00 68.50 371 ALA A CA 1
ATOM 2954 C C . ALA A 1 371 ? 29.247 -2.723 -33.348 1.00 68.50 371 ALA A C 1
ATOM 2956 O O . ALA A 1 371 ? 30.450 -2.663 -33.088 1.00 68.50 371 ALA A O 1
ATOM 2957 N N . THR A 1 372 ? 28.778 -2.954 -34.573 1.00 71.38 372 THR A N 1
ATOM 2958 C CA . THR A 1 372 ? 29.595 -3.399 -35.704 1.00 71.38 372 THR A CA 1
ATOM 2959 C C . THR A 1 372 ? 30.022 -2.280 -36.652 1.00 71.38 372 THR A C 1
ATOM 2961 O O . THR A 1 372 ? 31.000 -2.446 -37.383 1.00 71.38 372 THR A O 1
ATOM 2964 N N . SER A 1 373 ? 29.358 -1.119 -36.637 1.00 67.31 373 SER A N 1
ATOM 2965 C CA . SER A 1 373 ? 29.725 -0.006 -37.520 1.00 67.31 373 SER A CA 1
ATOM 2966 C C . SER A 1 373 ? 30.722 0.974 -36.879 1.00 67.31 373 SER A C 1
ATOM 2968 O O . SER A 1 373 ? 30.807 1.158 -35.660 1.00 67.31 373 SER A O 1
ATOM 2970 N N . ALA A 1 374 ? 31.531 1.611 -37.731 1.00 58.28 374 ALA A N 1
ATOM 2971 C CA . ALA A 1 374 ? 32.570 2.551 -37.307 1.00 58.28 374 ALA A CA 1
ATOM 2972 C C . ALA A 1 374 ? 32.044 3.975 -37.039 1.00 58.28 374 ALA A C 1
ATOM 2974 O O . ALA A 1 374 ? 32.763 4.780 -36.453 1.00 58.28 374 ALA A O 1
ATOM 2975 N N . SER A 1 375 ? 30.815 4.302 -37.449 1.00 58.56 375 SER A N 1
ATOM 2976 C CA . SER A 1 375 ? 30.300 5.675 -37.412 1.00 58.56 375 SER A CA 1
ATOM 2977 C C . SER A 1 375 ? 28.795 5.712 -37.155 1.00 58.56 375 SER A C 1
ATOM 2979 O O . SER A 1 375 ? 28.000 5.632 -38.090 1.00 58.56 375 SER A O 1
ATOM 2981 N N . TRP A 1 376 ? 28.407 5.856 -35.892 1.00 70.06 376 TRP A N 1
ATOM 2982 C CA . TRP A 1 376 ? 27.038 6.220 -35.527 1.00 70.06 376 TRP A CA 1
ATOM 2983 C C . TRP A 1 376 ? 26.885 7.729 -35.528 1.00 70.06 376 TRP A C 1
ATOM 2985 O O . TRP A 1 376 ? 27.759 8.429 -35.016 1.00 70.06 376 TRP A O 1
ATOM 2995 N N . GLY A 1 377 ? 25.794 8.240 -36.097 1.00 77.25 377 GLY A N 1
ATOM 2996 C CA . GLY A 1 377 ? 25.436 9.639 -35.902 1.00 77.25 377 GLY A CA 1
ATOM 2997 C C . GLY A 1 377 ? 25.067 9.901 -34.440 1.00 77.25 377 GLY A C 1
ATOM 2998 O O . GLY A 1 377 ? 24.767 8.974 -33.681 1.00 77.25 377 GLY A O 1
ATOM 2999 N N . ASP A 1 378 ? 25.062 11.169 -34.036 1.00 80.38 378 ASP A N 1
ATOM 3000 C CA . ASP A 1 378 ? 24.592 11.558 -32.698 1.00 80.38 378 ASP A CA 1
ATOM 3001 C C . ASP A 1 378 ? 23.149 11.096 -32.485 1.00 80.38 378 ASP A C 1
ATOM 3003 O O . ASP A 1 378 ? 22.832 10.487 -31.470 1.00 80.38 378 ASP A O 1
ATOM 3007 N N . GLN A 1 379 ? 22.302 11.262 -33.504 1.00 84.19 379 GLN A N 1
ATOM 3008 C CA . GLN A 1 379 ? 20.900 10.859 -33.451 1.00 84.19 379 GLN A CA 1
ATOM 3009 C C . GLN A 1 379 ? 20.716 9.358 -33.201 1.00 84.19 379 GLN A C 1
ATOM 3011 O O . GLN A 1 379 ? 19.870 8.984 -32.389 1.00 84.19 379 GLN A O 1
ATOM 3016 N N . ASP A 1 380 ? 21.499 8.505 -33.863 1.00 84.31 380 ASP A N 1
ATOM 3017 C CA . ASP A 1 380 ? 21.404 7.057 -33.675 1.00 84.31 380 ASP A CA 1
ATOM 3018 C C . ASP A 1 380 ? 21.824 6.691 -32.246 1.00 84.31 380 ASP A C 1
ATOM 3020 O O . ASP A 1 380 ? 21.111 5.973 -31.547 1.00 84.31 380 ASP A O 1
ATOM 3024 N N . THR A 1 381 ? 22.932 7.274 -31.772 1.00 86.31 381 THR A N 1
ATOM 3025 C CA . THR A 1 381 ? 23.455 7.067 -30.411 1.00 86.31 381 THR A CA 1
ATOM 3026 C C . THR A 1 381 ? 22.427 7.485 -29.360 1.00 86.31 381 THR A C 1
ATOM 3028 O O . THR A 1 381 ? 22.150 6.727 -28.429 1.00 86.31 381 THR A O 1
ATOM 3031 N N . ASN A 1 382 ? 21.791 8.644 -29.552 1.00 88.38 382 ASN A N 1
ATOM 3032 C CA . ASN A 1 382 ? 20.732 9.133 -28.676 1.00 88.38 382 ASN A CA 1
ATOM 3033 C C . ASN A 1 382 ? 19.534 8.168 -28.667 1.00 88.38 382 ASN A C 1
ATOM 3035 O O . ASN A 1 382 ? 19.023 7.840 -27.598 1.00 88.38 382 ASN A O 1
ATOM 3039 N N . CYS A 1 383 ? 19.107 7.667 -29.834 1.00 87.00 383 CYS A N 1
ATOM 3040 C CA . CYS A 1 383 ? 17.990 6.723 -29.926 1.00 87.00 383 CYS A CA 1
ATOM 3041 C C . CYS A 1 383 ? 18.307 5.385 -29.243 1.00 87.00 383 CYS A C 1
ATOM 3043 O O . CYS A 1 383 ? 17.453 4.868 -28.527 1.00 87.00 383 CYS A O 1
ATOM 3045 N N . ALA A 1 384 ? 19.521 4.846 -29.395 1.00 88.25 384 ALA A N 1
ATOM 3046 C CA . ALA A 1 384 ? 19.933 3.609 -28.727 1.00 88.25 384 ALA A CA 1
ATOM 3047 C C . ALA A 1 384 ? 19.925 3.750 -27.198 1.00 88.25 384 ALA A C 1
ATOM 3049 O O . ALA A 1 384 ? 19.325 2.931 -26.504 1.00 88.25 384 ALA A O 1
ATOM 3050 N N . ILE A 1 385 ? 20.554 4.801 -26.661 1.00 88.50 385 ILE A N 1
ATOM 3051 C CA . ILE A 1 385 ? 20.648 5.019 -25.207 1.00 88.50 385 ILE A CA 1
ATOM 3052 C C . ILE A 1 385 ? 19.265 5.270 -24.609 1.00 88.50 385 ILE A C 1
ATOM 3054 O O . ILE A 1 385 ? 18.915 4.686 -23.583 1.00 88.50 385 ILE A O 1
ATOM 3058 N N . PHE A 1 386 ? 18.444 6.080 -25.277 1.00 87.00 386 PHE A N 1
ATOM 3059 C CA . PHE A 1 386 ? 17.078 6.315 -24.832 1.00 87.00 386 PHE A CA 1
ATOM 3060 C C . PHE A 1 386 ? 16.219 5.046 -24.890 1.00 87.00 386 PHE A C 1
ATOM 3062 O O . PHE A 1 386 ? 15.444 4.780 -23.974 1.00 87.00 386 PHE A O 1
ATOM 3069 N N . SER A 1 387 ? 16.387 4.216 -25.921 1.00 87.75 387 SER A N 1
ATOM 3070 C CA . SER A 1 387 ? 15.677 2.938 -26.014 1.00 87.75 387 SER A CA 1
ATOM 3071 C C . SER A 1 387 ? 16.035 2.007 -24.858 1.00 87.75 387 SER A C 1
ATOM 3073 O O . SER A 1 387 ? 15.142 1.372 -24.306 1.00 87.75 387 SER A O 1
ATOM 3075 N N . LEU A 1 388 ? 17.302 1.967 -24.425 1.00 87.69 388 LEU A N 1
ATOM 3076 C CA . LEU A 1 388 ? 17.707 1.195 -23.241 1.00 87.69 388 LEU A CA 1
ATOM 3077 C C . LEU A 1 388 ? 17.052 1.714 -21.960 1.00 87.69 388 LEU A C 1
ATOM 3079 O O . LEU A 1 388 ? 16.562 0.922 -21.153 1.00 87.69 388 LEU A O 1
ATOM 3083 N N . TYR A 1 389 ? 16.987 3.036 -21.794 1.00 86.25 389 TYR A N 1
ATOM 3084 C CA . TYR A 1 389 ? 16.294 3.658 -20.666 1.00 86.25 389 TYR A CA 1
ATOM 3085 C C . TYR A 1 389 ? 14.816 3.246 -20.611 1.00 86.25 389 TYR A C 1
ATOM 3087 O O . TYR A 1 389 ? 14.328 2.773 -19.584 1.00 86.25 389 TYR A O 1
ATOM 3095 N N . ILE A 1 390 ? 14.114 3.330 -21.739 1.00 85.44 390 ILE A N 1
ATOM 3096 C CA . ILE A 1 390 ? 12.715 2.910 -21.838 1.00 85.44 390 ILE A CA 1
ATOM 3097 C C . ILE A 1 390 ? 12.549 1.407 -21.598 1.00 85.44 390 ILE A C 1
ATOM 3099 O O . ILE A 1 390 ? 11.688 1.004 -20.813 1.00 85.44 390 ILE A O 1
ATOM 3103 N N . ARG A 1 391 ? 13.351 0.562 -22.262 1.00 88.62 391 ARG A N 1
ATOM 3104 C CA . ARG A 1 391 ? 13.321 -0.898 -22.070 1.00 88.62 391 ARG A CA 1
ATOM 3105 C C . ARG A 1 391 ? 13.500 -1.252 -20.597 1.00 88.62 391 ARG A C 1
ATOM 3107 O O . ARG A 1 391 ? 12.848 -2.178 -20.115 1.00 88.62 391 ARG A O 1
ATOM 3114 N N . SER A 1 392 ? 14.335 -0.494 -19.886 1.00 85.25 392 SER A N 1
ATOM 3115 C CA . SER A 1 392 ? 14.550 -0.651 -18.451 1.00 85.25 392 SER A CA 1
ATOM 3116 C C . SER A 1 392 ? 13.300 -0.308 -17.638 1.00 85.25 392 SER A C 1
ATOM 3118 O O . SER A 1 392 ? 12.920 -1.074 -16.754 1.00 85.25 392 SER A O 1
ATOM 3120 N N . ARG A 1 393 ? 12.612 0.797 -17.955 1.00 84.75 393 ARG A N 1
ATOM 3121 C CA . ARG A 1 393 ? 11.356 1.197 -17.289 1.00 84.75 393 ARG A CA 1
ATOM 3122 C C . ARG A 1 393 ? 10.216 0.199 -17.510 1.00 84.75 393 ARG A C 1
ATOM 3124 O O . ARG A 1 393 ? 9.497 -0.136 -16.568 1.00 84.75 393 ARG A O 1
ATOM 3131 N N . ILE A 1 394 ? 10.093 -0.346 -18.721 1.00 87.31 394 ILE A N 1
ATOM 3132 C CA . ILE A 1 394 ? 9.124 -1.413 -19.030 1.00 87.31 394 ILE A CA 1
ATOM 3133 C C . ILE A 1 394 ? 9.417 -2.660 -18.187 1.00 87.31 394 ILE A C 1
ATOM 3135 O O . ILE A 1 394 ? 8.518 -3.190 -17.536 1.00 87.31 394 ILE A O 1
ATOM 3139 N N . GLN A 1 395 ? 10.681 -3.100 -18.148 1.00 90.81 395 GLN A N 1
ATOM 3140 C CA . GLN A 1 395 ? 11.097 -4.232 -17.315 1.00 90.81 395 GLN A CA 1
ATOM 3141 C C . GLN A 1 395 ? 10.823 -3.974 -15.827 1.00 90.81 395 GLN A C 1
ATOM 3143 O O . GLN A 1 395 ? 10.339 -4.874 -15.151 1.00 90.81 395 GLN A O 1
ATOM 3148 N N . SER A 1 396 ? 11.046 -2.753 -15.329 1.00 84.56 396 SER A N 1
ATOM 3149 C CA . SER A 1 396 ? 10.702 -2.367 -13.949 1.00 84.56 396 SER A CA 1
ATOM 3150 C C . SER A 1 396 ? 9.215 -2.479 -13.663 1.00 84.56 396 SER A C 1
ATOM 3152 O O . SER A 1 396 ? 8.836 -3.126 -12.694 1.00 84.56 396 SER A O 1
ATOM 3154 N N . SER A 1 397 ? 8.376 -1.945 -14.548 1.00 83.75 397 SER A N 1
ATOM 3155 C CA . SER A 1 397 ? 6.917 -2.019 -14.405 1.00 83.75 397 SER A CA 1
ATOM 3156 C C . SER A 1 397 ? 6.435 -3.467 -14.284 1.00 83.75 397 SER A C 1
ATOM 3158 O O . SER A 1 397 ? 5.586 -3.798 -13.460 1.00 83.75 397 SER A O 1
ATOM 3160 N N . VAL A 1 398 ? 7.000 -4.356 -15.102 1.00 90.25 398 VAL A N 1
ATOM 3161 C CA . VAL A 1 398 ? 6.641 -5.778 -15.118 1.00 90.25 398 VAL A CA 1
ATOM 3162 C C . VAL A 1 398 ? 7.249 -6.543 -13.943 1.00 90.25 398 VAL A C 1
ATOM 3164 O O . VAL A 1 398 ? 6.615 -7.459 -13.415 1.00 90.25 398 VAL A O 1
ATOM 3167 N N . TRP A 1 399 ? 8.438 -6.158 -13.479 1.00 90.44 399 TRP A N 1
ATOM 3168 C CA . TRP A 1 399 ? 8.997 -6.686 -12.239 1.00 90.44 399 TRP A CA 1
ATOM 3169 C C . TRP A 1 399 ? 8.126 -6.331 -11.038 1.00 90.44 399 TRP A C 1
ATOM 3171 O O . TRP A 1 399 ? 7.882 -7.200 -10.205 1.00 90.44 399 TRP A O 1
ATOM 3181 N N . ASP A 1 400 ? 7.601 -5.106 -10.970 1.00 80.12 400 ASP A N 1
ATOM 3182 C CA . ASP A 1 400 ? 6.700 -4.697 -9.894 1.00 80.12 400 ASP A CA 1
ATOM 3183 C C . ASP A 1 400 ? 5.441 -5.572 -9.878 1.00 80.12 400 ASP A C 1
ATOM 3185 O O . ASP A 1 400 ? 5.092 -6.096 -8.816 1.00 80.12 400 ASP A O 1
ATOM 3189 N N . VAL A 1 401 ? 4.853 -5.860 -11.053 1.00 85.12 401 VAL A N 1
ATOM 3190 C CA . VAL A 1 401 ? 3.760 -6.845 -11.212 1.00 85.12 401 VAL A CA 1
ATOM 3191 C C . VAL A 1 401 ? 4.105 -8.173 -10.536 1.00 85.12 401 VAL A C 1
ATOM 3193 O O . VAL A 1 401 ? 3.372 -8.626 -9.655 1.00 85.12 401 VAL A O 1
ATOM 3196 N N . VAL A 1 402 ? 5.237 -8.780 -10.900 1.00 91.06 402 VAL A N 1
ATOM 3197 C CA . VAL A 1 402 ? 5.698 -10.052 -10.317 1.00 91.06 402 VAL A CA 1
ATOM 3198 C C . VAL A 1 402 ? 5.939 -9.922 -8.817 1.00 91.06 402 VAL A C 1
ATOM 3200 O O . VAL A 1 402 ? 5.529 -10.789 -8.045 1.00 91.06 402 VAL A O 1
ATOM 3203 N N . HIS A 1 403 ? 6.570 -8.834 -8.391 1.00 83.06 403 HIS A N 1
ATOM 3204 C CA . HIS A 1 403 ? 6.911 -8.606 -7.003 1.00 83.06 403 HIS A CA 1
ATOM 3205 C C . HIS A 1 403 ? 5.664 -8.547 -6.121 1.00 83.06 403 HIS A C 1
ATOM 3207 O O . HIS A 1 403 ? 5.619 -9.237 -5.104 1.00 83.06 403 HIS A O 1
ATOM 3213 N N . SER A 1 404 ? 4.634 -7.775 -6.480 1.00 75.50 404 SER A N 1
ATOM 3214 C CA . SER A 1 404 ? 3.425 -7.751 -5.646 1.00 75.50 404 SER A CA 1
ATOM 3215 C C . SER A 1 404 ? 2.604 -9.022 -5.747 1.00 75.50 404 SER A C 1
ATOM 3217 O O . SER A 1 404 ? 2.068 -9.450 -4.730 1.00 75.50 404 SER A O 1
ATOM 3219 N N . LEU A 1 405 ? 2.559 -9.683 -6.909 1.00 79.56 405 LEU A N 1
ATOM 3220 C CA . LEU A 1 405 ? 1.955 -11.014 -6.991 1.00 79.56 405 LEU A CA 1
ATOM 3221 C C . LEU A 1 405 ? 2.633 -11.991 -6.015 1.00 79.56 405 LEU A C 1
ATOM 3223 O O . LEU A 1 405 ? 1.945 -12.795 -5.390 1.00 79.56 405 LEU A O 1
ATOM 3227 N N . ALA A 1 406 ? 3.957 -11.915 -5.854 1.00 79.31 406 ALA A N 1
ATOM 3228 C CA . ALA A 1 406 ? 4.697 -12.752 -4.913 1.00 79.31 406 ALA A CA 1
ATOM 3229 C C . ALA A 1 406 ? 4.451 -12.341 -3.450 1.00 79.31 406 ALA A C 1
ATOM 3231 O O . ALA A 1 406 ? 4.138 -13.191 -2.619 1.00 79.31 406 ALA A O 1
ATOM 3232 N N . VAL A 1 407 ? 4.519 -11.042 -3.131 1.00 68.00 407 VAL A N 1
ATOM 3233 C CA . VAL A 1 407 ? 4.269 -10.524 -1.768 1.00 68.00 407 VAL A CA 1
ATOM 3234 C C . VAL A 1 407 ? 2.855 -10.827 -1.278 1.00 68.00 407 VAL A C 1
ATOM 3236 O O . VAL A 1 407 ? 2.667 -11.107 -0.090 1.00 68.00 407 VAL A O 1
ATOM 3239 N N . ASP A 1 408 ? 1.871 -10.763 -2.173 1.00 63.38 408 ASP A N 1
ATOM 3240 C CA . ASP A 1 408 ? 0.469 -11.032 -1.858 1.00 63.38 408 ASP A CA 1
ATOM 3241 C C . ASP A 1 408 ? 0.095 -12.515 -2.017 1.00 63.38 408 ASP A C 1
ATOM 3243 O O . ASP A 1 408 ? -1.061 -12.883 -1.805 1.00 63.38 408 ASP A O 1
ATOM 3247 N N . GLY A 1 409 ? 1.066 -13.380 -2.337 1.00 67.62 409 GLY A N 1
ATOM 3248 C CA . GLY A 1 409 ? 0.896 -14.832 -2.350 1.00 67.62 409 GLY A CA 1
ATOM 3249 C C . GLY A 1 409 ? 0.041 -15.361 -3.501 1.00 67.62 409 GLY A C 1
ATOM 3250 O O . GLY A 1 409 ? -0.569 -16.415 -3.363 1.00 67.62 409 GLY A O 1
ATOM 3251 N N . TYR A 1 410 ? -0.024 -14.645 -4.624 1.00 78.00 410 TYR A N 1
ATOM 3252 C CA . TYR A 1 410 ? -0.639 -15.115 -5.871 1.00 78.00 410 TYR A CA 1
ATOM 3253 C C . TYR A 1 410 ? 0.306 -16.007 -6.680 1.00 78.00 410 TYR A C 1
ATOM 3255 O O . TYR A 1 410 ? -0.142 -16.917 -7.388 1.00 78.00 410 TYR A O 1
ATOM 3263 N N . ILE A 1 411 ? 1.611 -15.757 -6.556 1.00 87.06 411 ILE A N 1
ATOM 3264 C CA . ILE A 1 411 ? 2.668 -16.600 -7.108 1.00 87.06 411 ILE A CA 1
ATOM 3265 C C . ILE A 1 411 ? 3.666 -16.989 -6.014 1.00 87.06 411 ILE A C 1
ATOM 3267 O O . ILE A 1 411 ? 3.996 -16.204 -5.131 1.00 87.06 411 ILE A O 1
ATOM 3271 N N . ASP A 1 412 ? 4.170 -18.207 -6.104 1.00 84.56 412 ASP A N 1
ATOM 3272 C CA . ASP A 1 412 ? 5.311 -18.710 -5.360 1.00 84.56 412 ASP A CA 1
ATOM 3273 C C . ASP A 1 412 ? 6.576 -18.458 -6.184 1.00 84.56 412 ASP A C 1
ATOM 3275 O O . ASP A 1 412 ? 6.821 -19.124 -7.193 1.00 84.56 412 ASP A O 1
ATOM 3279 N N . ILE A 1 413 ? 7.364 -17.462 -5.776 1.00 89.50 413 ILE A N 1
ATOM 3280 C CA . ILE A 1 413 ? 8.535 -16.990 -6.528 1.00 89.50 413 ILE A CA 1
ATOM 3281 C C . ILE A 1 413 ? 9.688 -18.007 -6.571 1.00 89.50 413 ILE A C 1
ATOM 3283 O O . ILE A 1 413 ? 10.601 -17.862 -7.385 1.00 89.50 413 ILE A O 1
ATOM 3287 N N . THR A 1 414 ? 9.645 -19.054 -5.741 1.00 87.06 414 THR A N 1
ATOM 3288 C CA . THR A 1 414 ? 10.670 -20.111 -5.723 1.00 87.06 414 THR A CA 1
ATOM 3289 C C . THR A 1 414 ? 10.627 -20.988 -6.971 1.00 87.06 414 THR A C 1
ATOM 3291 O O . THR A 1 414 ? 11.647 -21.542 -7.371 1.00 87.06 414 THR A O 1
ATOM 3294 N N . LYS A 1 415 ? 9.471 -21.064 -7.647 1.00 90.44 415 LYS A N 1
ATOM 3295 C CA . LYS A 1 415 ? 9.236 -21.972 -8.782 1.00 90.44 415 LYS A CA 1
ATOM 3296 C C . LYS A 1 415 ? 9.631 -21.419 -10.153 1.00 90.44 415 LYS A C 1
ATOM 3298 O O . LYS A 1 415 ? 10.255 -22.163 -10.911 1.00 90.44 415 LYS A O 1
ATOM 3303 N N . PRO A 1 416 ? 9.312 -20.160 -10.526 1.00 91.81 416 PRO A N 1
ATOM 3304 C CA . PRO A 1 416 ? 9.547 -19.642 -11.874 1.00 91.81 416 PRO A CA 1
ATOM 3305 C C . PRO A 1 416 ? 10.977 -19.773 -12.381 1.00 91.81 416 PRO A C 1
ATOM 3307 O O . PRO A 1 416 ? 11.187 -19.988 -13.576 1.00 91.81 416 PRO A O 1
ATOM 3310 N N . PHE A 1 417 ? 11.949 -19.662 -11.477 1.00 91.81 417 PHE A N 1
ATOM 3311 C CA . PHE A 1 417 ? 13.365 -19.567 -11.814 1.00 91.81 417 PHE A CA 1
ATOM 3312 C C . PHE A 1 417 ? 14.162 -20.837 -11.499 1.00 91.81 417 PHE A C 1
ATOM 3314 O O . PHE A 1 417 ? 15.389 -20.797 -11.515 1.00 91.81 417 PHE A O 1
ATOM 3321 N N . THR A 1 418 ? 13.486 -21.960 -11.246 1.00 89.06 418 THR A N 1
ATOM 3322 C CA . THR A 1 418 ? 14.107 -23.297 -11.131 1.00 89.06 418 THR A CA 1
ATOM 3323 C C . THR A 1 418 ? 14.698 -23.760 -12.460 1.00 89.06 418 THR A C 1
ATOM 3325 O O . THR A 1 418 ? 15.772 -24.358 -12.512 1.00 89.06 418 THR A O 1
ATOM 3328 N N . HIS A 1 419 ? 14.026 -23.407 -13.553 1.00 88.81 419 HIS A N 1
ATOM 3329 C CA . HIS A 1 419 ? 14.448 -23.665 -14.920 1.00 88.81 419 HIS A CA 1
ATOM 3330 C C . HIS A 1 419 ? 14.708 -22.360 -15.663 1.00 88.81 419 HIS A C 1
ATOM 3332 O O . HIS A 1 419 ? 14.174 -21.301 -15.321 1.00 88.81 419 HIS A O 1
ATOM 3338 N N . LYS A 1 420 ? 15.488 -22.441 -16.743 1.00 88.88 420 LYS A N 1
ATOM 3339 C CA . LYS A 1 420 ? 15.667 -21.300 -17.638 1.00 88.88 420 LYS A CA 1
ATOM 3340 C C . LYS A 1 420 ? 14.317 -20.884 -18.252 1.00 88.88 420 LYS A C 1
ATOM 3342 O O . LYS A 1 420 ? 13.484 -21.737 -18.560 1.00 88.88 420 LYS A O 1
ATOM 3347 N N . ILE A 1 421 ? 14.083 -19.582 -18.392 1.00 89.62 421 ILE A N 1
ATOM 3348 C CA . ILE A 1 421 ? 12.928 -19.003 -19.091 1.00 89.62 421 ILE A CA 1
ATOM 3349 C C . ILE A 1 421 ? 13.330 -18.718 -20.539 1.00 89.62 421 ILE A C 1
ATOM 3351 O O . ILE A 1 421 ? 14.342 -18.059 -20.788 1.00 89.62 421 ILE A O 1
ATOM 3355 N N . TYR A 1 422 ? 12.529 -19.212 -21.481 1.00 85.50 422 TYR A N 1
ATOM 3356 C CA . TYR A 1 422 ? 12.703 -19.000 -22.917 1.00 85.50 422 TYR A CA 1
ATOM 3357 C C . TYR A 1 422 ? 11.593 -18.086 -23.464 1.00 85.50 422 TYR A C 1
ATOM 3359 O O . TYR A 1 422 ? 10.431 -18.254 -23.105 1.00 85.50 422 TYR A O 1
ATOM 3367 N N . PHE A 1 423 ? 11.951 -17.142 -24.346 1.00 75.56 423 PHE A N 1
ATOM 3368 C CA . PHE A 1 423 ? 11.050 -16.122 -24.920 1.00 75.56 423 PHE A CA 1
ATOM 3369 C C . PHE A 1 423 ? 10.200 -16.601 -26.112 1.00 75.56 423 PHE A C 1
ATOM 3371 O O . PHE A 1 423 ? 9.618 -15.786 -26.809 1.00 75.56 423 PHE A O 1
ATOM 3378 N N . ASP A 1 424 ? 10.150 -17.906 -26.378 1.00 69.38 424 ASP A N 1
ATOM 3379 C CA . ASP A 1 424 ? 9.262 -18.514 -27.383 1.00 69.38 424 ASP A CA 1
ATOM 3380 C C . ASP A 1 424 ? 8.365 -19.522 -26.658 1.00 69.38 424 ASP A C 1
ATOM 3382 O O . ASP A 1 424 ? 8.492 -20.744 -26.791 1.00 69.38 424 ASP A O 1
ATOM 3386 N N . ALA A 1 425 ? 7.515 -19.000 -25.773 1.00 63.06 425 ALA A N 1
ATOM 3387 C CA . ALA A 1 425 ? 6.698 -19.797 -24.873 1.00 63.06 425 ALA A CA 1
ATOM 3388 C C . ALA A 1 425 ? 5.446 -20.334 -25.586 1.00 63.06 425 ALA A C 1
ATOM 3390 O O . ALA A 1 425 ? 4.314 -20.054 -25.196 1.00 63.06 425 ALA A O 1
ATOM 3391 N N . ARG A 1 426 ? 5.633 -21.206 -26.589 1.00 78.44 426 ARG A N 1
ATOM 3392 C CA . ARG A 1 426 ? 4.543 -21.972 -27.249 1.00 78.44 426 ARG A CA 1
ATOM 3393 C C . ARG A 1 426 ? 3.850 -22.969 -26.321 1.00 78.44 426 ARG A C 1
ATOM 3395 O O . ARG A 1 426 ? 2.977 -23.729 -26.743 1.00 78.44 426 ARG A O 1
ATOM 3402 N N . HIS A 1 427 ? 4.294 -23.021 -25.070 1.00 87.19 427 HIS A N 1
ATOM 3403 C CA . HIS A 1 427 ? 3.719 -23.866 -24.053 1.00 87.19 427 HIS A CA 1
ATOM 3404 C C . HIS A 1 427 ? 2.257 -23.458 -23.808 1.00 87.19 427 HIS A C 1
ATOM 3406 O O . HIS A 1 427 ? 2.022 -22.298 -23.468 1.00 87.19 427 HIS A O 1
ATOM 3412 N N . PRO A 1 428 ? 1.277 -24.378 -23.903 1.00 87.56 428 PRO A N 1
ATOM 3413 C CA . PRO A 1 428 ? -0.144 -24.028 -23.861 1.00 87.56 428 PRO A CA 1
ATOM 3414 C C . PRO A 1 428 ? -0.548 -23.164 -22.661 1.00 87.56 428 PRO A C 1
ATOM 3416 O O . PRO A 1 428 ? -1.297 -22.203 -22.830 1.00 87.56 428 PRO A O 1
ATOM 3419 N N . ALA A 1 429 ? -0.013 -23.467 -21.471 1.00 88.06 429 ALA A N 1
ATOM 3420 C CA . ALA A 1 429 ? -0.273 -22.697 -20.255 1.00 88.06 429 ALA A CA 1
ATOM 3421 C C . ALA A 1 429 ? 0.205 -21.239 -20.387 1.00 88.06 429 ALA A C 1
ATOM 3423 O O . ALA A 1 429 ? -0.597 -20.318 -20.235 1.00 88.06 429 ALA A O 1
ATOM 3424 N N . ALA A 1 430 ? 1.476 -21.035 -20.749 1.00 91.00 430 ALA A N 1
ATOM 3425 C CA . ALA A 1 430 ? 2.065 -19.710 -20.920 1.00 91.00 430 ALA A CA 1
ATOM 3426 C C . ALA A 1 430 ? 1.389 -18.943 -22.065 1.00 91.00 430 ALA A C 1
ATOM 3428 O O . ALA A 1 430 ? 0.932 -17.828 -21.851 1.00 91.00 430 ALA A O 1
ATOM 3429 N N . SER A 1 431 ? 1.187 -19.570 -23.231 1.00 90.50 431 SER A N 1
ATOM 3430 C CA . SER A 1 431 ? 0.518 -18.929 -24.371 1.00 90.50 431 SER A CA 1
ATOM 3431 C C . SER A 1 431 ? -0.922 -18.503 -24.057 1.00 90.50 431 SER A C 1
ATOM 3433 O O . SER A 1 431 ? -1.396 -17.492 -24.569 1.00 90.50 431 SER A O 1
ATOM 3435 N N . SER A 1 432 ? -1.648 -19.269 -23.233 1.00 90.19 432 SER A N 1
ATOM 3436 C CA . SER A 1 432 ? -3.003 -18.888 -22.817 1.00 90.19 432 SER A CA 1
ATOM 3437 C C . SER A 1 432 ? -2.997 -17.663 -21.901 1.00 90.19 432 SER A C 1
ATOM 3439 O O . SER A 1 432 ? -3.832 -16.780 -22.076 1.00 90.19 432 SER A O 1
ATOM 3441 N N . ILE A 1 433 ? -2.038 -17.584 -20.972 1.00 93.75 433 ILE A N 1
ATOM 3442 C CA . ILE A 1 433 ? -1.857 -16.441 -20.071 1.00 93.75 433 ILE A CA 1
ATOM 3443 C C . ILE A 1 433 ? -1.388 -15.216 -20.865 1.00 93.75 433 ILE A C 1
ATOM 3445 O O . ILE A 1 433 ? -1.946 -14.138 -20.680 1.00 93.75 433 ILE A O 1
ATOM 3449 N N . ALA A 1 434 ? -0.434 -15.386 -21.785 1.00 93.44 434 ALA A N 1
ATOM 3450 C CA . ALA A 1 434 ? 0.058 -14.339 -22.678 1.00 93.44 434 ALA A CA 1
ATOM 3451 C C . ALA A 1 434 ? -1.092 -13.671 -23.443 1.00 93.44 434 ALA A C 1
ATOM 3453 O O . ALA A 1 434 ? -1.227 -12.455 -23.381 1.00 93.44 434 ALA A O 1
ATOM 3454 N N . ALA A 1 435 ? -2.004 -14.454 -24.031 1.00 92.81 435 ALA A N 1
ATOM 3455 C CA . ALA A 1 435 ? -3.165 -13.915 -24.742 1.00 92.81 435 ALA A CA 1
ATOM 3456 C C . ALA A 1 435 ? -4.054 -13.005 -23.868 1.00 92.81 435 ALA A C 1
ATOM 3458 O O . ALA A 1 435 ? -4.657 -12.061 -24.374 1.00 92.81 435 ALA A O 1
ATOM 3459 N N . TYR A 1 436 ? -4.155 -13.268 -22.559 1.00 93.88 436 TYR A N 1
ATOM 3460 C CA . TYR A 1 436 ? -4.859 -12.376 -21.633 1.00 93.88 436 TYR A CA 1
ATOM 3461 C C . TYR A 1 436 ? -4.033 -11.152 -21.247 1.00 93.88 436 TYR A C 1
ATOM 3463 O O . TYR A 1 436 ? -4.590 -10.062 -21.143 1.00 93.88 436 TYR A O 1
ATOM 3471 N N . LEU A 1 437 ? -2.728 -11.322 -21.030 1.00 94.81 437 LEU A N 1
ATOM 3472 C CA . LEU A 1 437 ? -1.820 -10.220 -20.714 1.00 94.81 437 LEU A CA 1
ATOM 3473 C C . LEU A 1 437 ? -1.751 -9.203 -21.862 1.00 94.81 437 LEU A C 1
ATOM 3475 O O . LEU A 1 437 ? -1.767 -8.005 -21.606 1.00 94.81 437 LEU A O 1
ATOM 3479 N N . GLU A 1 438 ? -1.775 -9.653 -23.116 1.00 94.06 438 GLU A N 1
ATOM 3480 C CA . GLU A 1 438 ? -1.806 -8.776 -24.295 1.00 94.06 438 GLU A CA 1
ATOM 3481 C C . GLU A 1 438 ? -3.021 -7.840 -24.320 1.00 94.06 438 GLU A C 1
ATOM 3483 O O . GLU A 1 438 ? -2.937 -6.768 -24.903 1.00 94.06 438 GLU A O 1
ATOM 3488 N N . CYS A 1 439 ? -4.124 -8.197 -23.651 1.00 94.06 439 CYS A N 1
ATOM 3489 C CA . CYS A 1 439 ? -5.339 -7.379 -23.614 1.00 94.06 439 CYS A CA 1
ATOM 3490 C C . CYS A 1 439 ? -5.221 -6.145 -22.708 1.00 94.06 439 CYS A C 1
ATOM 3492 O O . CYS A 1 439 ? -6.117 -5.299 -22.720 1.00 94.06 439 CYS A O 1
ATOM 3494 N N . PHE A 1 440 ? -4.188 -6.060 -21.868 1.00 94.19 440 PHE A N 1
ATOM 3495 C CA . PHE A 1 440 ? -3.973 -4.891 -21.021 1.00 94.19 440 PHE A CA 1
ATOM 3496 C C . PHE A 1 440 ? -3.557 -3.692 -21.873 1.00 94.19 440 PHE A C 1
ATOM 3498 O O . PHE A 1 440 ? -2.779 -3.834 -22.816 1.00 94.19 440 PHE A O 1
ATOM 3505 N N . GLU A 1 441 ? -4.069 -2.506 -21.550 1.00 90.75 441 GLU A N 1
ATOM 3506 C CA . GLU A 1 441 ? -3.840 -1.270 -22.313 1.00 90.75 441 GLU A CA 1
ATOM 3507 C C . GLU A 1 441 ? -2.355 -1.022 -22.560 1.00 90.75 441 GLU A C 1
ATOM 3509 O O . GLU A 1 441 ? -1.956 -0.750 -23.689 1.00 90.75 441 GLU A O 1
ATOM 3514 N N . LYS A 1 442 ? -1.519 -1.213 -21.533 1.00 89.25 442 LYS A N 1
ATOM 3515 C CA . LYS A 1 442 ? -0.077 -1.002 -21.660 1.00 89.25 442 LYS A CA 1
ATOM 3516 C C . LYS A 1 442 ? 0.600 -1.921 -22.669 1.00 89.25 442 LYS A C 1
ATOM 3518 O O . LYS A 1 442 ? 1.582 -1.497 -23.256 1.00 89.25 442 LYS A O 1
ATOM 3523 N N . PHE A 1 443 ? 0.095 -3.128 -22.913 1.00 91.88 443 PHE A N 1
ATOM 3524 C CA . PHE A 1 443 ? 0.636 -4.010 -23.951 1.00 91.88 443 PHE A CA 1
ATOM 3525 C C . PHE A 1 443 ? -0.050 -3.804 -25.305 1.00 91.88 443 PHE A C 1
ATOM 3527 O O . PHE A 1 443 ? 0.636 -3.672 -26.317 1.00 91.88 443 PHE A O 1
ATOM 3534 N N . SER A 1 444 ? -1.381 -3.735 -25.318 1.00 90.50 444 SER A N 1
ATOM 3535 C CA . SER A 1 444 ? -2.191 -3.602 -26.536 1.00 90.50 444 SER A CA 1
ATOM 3536 C C . SER A 1 444 ? -1.972 -2.285 -27.280 1.00 90.50 444 SER A C 1
ATOM 3538 O O . SER A 1 444 ? -1.911 -2.278 -28.508 1.00 90.50 444 SER A O 1
ATOM 3540 N N . GLN A 1 445 ? -1.812 -1.173 -26.558 1.00 88.19 445 GLN A N 1
ATOM 3541 C CA . GLN A 1 445 ? -1.636 0.160 -27.145 1.00 88.19 445 GLN A CA 1
ATOM 3542 C C . GLN A 1 445 ? -0.169 0.498 -27.414 1.00 88.19 445 GLN A C 1
ATOM 3544 O O . GLN A 1 445 ? 0.113 1.402 -28.195 1.00 88.19 445 GLN A O 1
ATOM 3549 N N . PHE A 1 446 ? 0.780 -0.258 -26.851 1.00 88.00 446 PHE A N 1
ATOM 3550 C CA . PHE A 1 446 ? 2.208 0.025 -27.004 1.00 88.00 446 PHE A CA 1
ATOM 3551 C C . PHE A 1 446 ? 2.668 0.170 -28.466 1.00 88.00 446 PHE A C 1
ATOM 3553 O O . PHE A 1 446 ? 3.410 1.108 -28.758 1.00 88.00 446 PHE A O 1
ATOM 3560 N N . PRO A 1 447 ? 2.230 -0.675 -29.426 1.00 86.81 447 PRO A N 1
ATOM 3561 C CA . PRO A 1 447 ? 2.587 -0.489 -30.833 1.00 86.81 447 PRO A CA 1
ATOM 3562 C C . PRO A 1 447 ? 2.084 0.828 -31.437 1.00 86.81 447 PRO A C 1
ATOM 3564 O O . PRO A 1 447 ? 2.707 1.345 -32.364 1.00 86.81 447 PRO A O 1
ATOM 3567 N N . ASP A 1 448 ? 0.960 1.358 -30.951 1.00 85.69 448 ASP A N 1
ATOM 3568 C CA . ASP A 1 448 ? 0.423 2.649 -31.378 1.00 85.69 448 ASP A CA 1
ATOM 3569 C C . ASP A 1 448 ? 1.144 3.807 -30.678 1.00 85.69 448 ASP A C 1
ATOM 3571 O O . ASP A 1 448 ? 1.537 4.763 -31.348 1.00 85.69 448 ASP A O 1
ATOM 3575 N N . ASP A 1 449 ? 1.436 3.675 -29.383 1.00 84.75 449 ASP A N 1
ATOM 3576 C CA . ASP A 1 449 ? 2.229 4.638 -28.610 1.00 84.75 449 ASP A CA 1
ATOM 3577 C C . ASP A 1 449 ? 3.623 4.838 -29.220 1.00 84.75 449 ASP A C 1
ATOM 3579 O O . ASP A 1 449 ? 4.095 5.966 -29.368 1.00 84.75 449 ASP A O 1
ATOM 3583 N N . LEU A 1 450 ? 4.264 3.754 -29.670 1.00 83.00 450 LEU A N 1
ATOM 3584 C CA . LEU A 1 450 ? 5.563 3.797 -30.347 1.00 83.00 450 LEU A CA 1
ATOM 3585 C C . LEU A 1 450 ? 5.549 4.614 -31.647 1.00 83.00 450 LEU A C 1
ATOM 3587 O O . LEU A 1 450 ? 6.608 5.075 -32.075 1.00 83.00 450 LEU A O 1
ATOM 3591 N N . LYS A 1 451 ? 4.387 4.804 -32.289 1.00 82.62 451 LYS A N 1
ATOM 3592 C CA . LYS A 1 451 ? 4.257 5.657 -33.488 1.00 82.62 451 LYS A CA 1
ATOM 3593 C C . LYS A 1 451 ? 4.271 7.141 -33.140 1.00 82.62 451 LYS A C 1
ATOM 3595 O O . LYS A 1 451 ? 4.543 7.964 -34.011 1.00 82.62 451 LYS A O 1
ATOM 3600 N N . LEU A 1 452 ? 3.958 7.481 -31.890 1.00 80.31 452 LEU A N 1
ATOM 3601 C CA . LEU A 1 452 ? 4.026 8.844 -31.366 1.00 80.31 452 LEU A CA 1
ATOM 3602 C C . LEU A 1 452 ? 5.454 9.220 -30.950 1.00 80.31 452 LEU A C 1
ATOM 3604 O O . LEU A 1 452 ? 5.744 10.389 -30.701 1.00 80.31 452 LEU A O 1
ATOM 3608 N N . TRP A 1 453 ? 6.353 8.239 -30.881 1.00 79.88 453 TRP A N 1
ATOM 3609 C CA . TRP A 1 453 ? 7.745 8.443 -30.515 1.00 79.88 453 TRP A CA 1
ATOM 3610 C C . TRP A 1 453 ? 8.594 8.806 -31.746 1.00 79.88 453 TRP A C 1
ATOM 3612 O O . TRP A 1 453 ? 8.198 8.544 -32.883 1.00 79.88 453 TRP A O 1
ATOM 3622 N N . PRO A 1 454 ? 9.776 9.425 -31.556 1.00 75.25 454 PRO A N 1
ATOM 3623 C CA . PRO A 1 454 ? 10.718 9.698 -32.634 1.00 75.25 454 PRO A CA 1
ATOM 3624 C C . PRO A 1 454 ? 10.962 8.469 -33.520 1.00 75.25 454 PRO A C 1
ATOM 3626 O O . PRO A 1 454 ? 11.244 7.381 -33.022 1.00 75.25 454 PRO A O 1
ATOM 3629 N N . SER A 1 455 ? 10.924 8.663 -34.842 1.00 73.69 455 SER A N 1
ATOM 3630 C CA . SER A 1 455 ? 10.960 7.587 -35.848 1.00 73.69 455 SER A CA 1
ATOM 3631 C C . SER A 1 455 ? 12.184 6.666 -35.784 1.00 73.69 455 SER A C 1
ATOM 3633 O O . SER A 1 455 ? 12.142 5.564 -36.320 1.00 73.69 455 SER A O 1
ATOM 3635 N N . GLY A 1 456 ? 13.268 7.096 -35.134 1.00 77.62 456 GLY A N 1
ATOM 3636 C CA . GLY A 1 456 ? 14.467 6.285 -34.919 1.00 77.62 456 GLY A CA 1
ATOM 3637 C C . GLY A 1 456 ? 14.379 5.312 -33.742 1.00 77.62 456 GLY A C 1
ATOM 3638 O O . GLY A 1 456 ? 15.282 4.504 -33.585 1.00 77.62 456 GLY A O 1
ATOM 3639 N N . ILE A 1 457 ? 13.339 5.383 -32.904 1.00 82.88 457 ILE A N 1
ATOM 3640 C CA . ILE A 1 457 ? 13.239 4.590 -31.669 1.00 82.88 457 ILE A CA 1
ATOM 3641 C C . ILE A 1 457 ? 12.447 3.294 -31.885 1.00 82.88 457 ILE A C 1
ATOM 3643 O O . ILE A 1 457 ? 12.757 2.277 -31.274 1.00 82.88 457 ILE A O 1
ATOM 3647 N N . SER A 1 458 ? 11.454 3.289 -32.777 1.00 83.00 458 SER A N 1
ATOM 3648 C CA . SER A 1 458 ? 10.520 2.164 -32.928 1.00 83.00 458 SER A CA 1
ATOM 3649 C C . SER A 1 458 ? 11.201 0.834 -33.297 1.00 83.00 458 SER A C 1
ATOM 3651 O O . SER A 1 458 ? 10.754 -0.214 -32.836 1.00 83.00 458 SER A O 1
ATOM 3653 N N . GLY A 1 459 ? 12.300 0.865 -34.064 1.00 82.88 459 GLY A N 1
ATOM 3654 C CA . GLY A 1 459 ? 13.063 -0.338 -34.439 1.00 82.88 459 GLY A CA 1
ATOM 3655 C C . GLY A 1 459 ? 13.635 -1.096 -33.235 1.00 82.88 459 GLY A C 1
ATOM 3656 O O . GLY A 1 459 ? 13.621 -2.324 -33.204 1.00 82.88 459 GLY A O 1
ATOM 3657 N N . TYR A 1 460 ? 13.976 -0.386 -32.155 1.00 86.56 460 TYR A N 1
ATOM 3658 C CA . TYR A 1 460 ? 14.441 -0.991 -30.905 1.00 86.56 460 TYR A CA 1
ATOM 3659 C C . TYR A 1 460 ? 13.326 -1.643 -30.077 1.00 86.56 460 TYR A C 1
ATOM 3661 O O . TYR A 1 460 ? 13.592 -2.142 -28.985 1.00 86.56 460 TYR A O 1
ATOM 3669 N N . PHE A 1 461 ? 12.076 -1.639 -30.533 1.00 87.62 461 PHE A N 1
ATOM 3670 C CA . PHE A 1 461 ? 10.957 -2.238 -29.802 1.00 87.62 461 PHE A CA 1
ATOM 3671 C C . PHE A 1 461 ? 10.199 -3.287 -30.612 1.00 87.62 461 PHE A C 1
ATOM 3673 O O . PHE A 1 461 ? 9.252 -3.880 -30.094 1.00 87.62 461 PHE A O 1
ATOM 3680 N N . GLU A 1 462 ? 10.622 -3.569 -31.846 1.00 83.25 462 GLU A N 1
A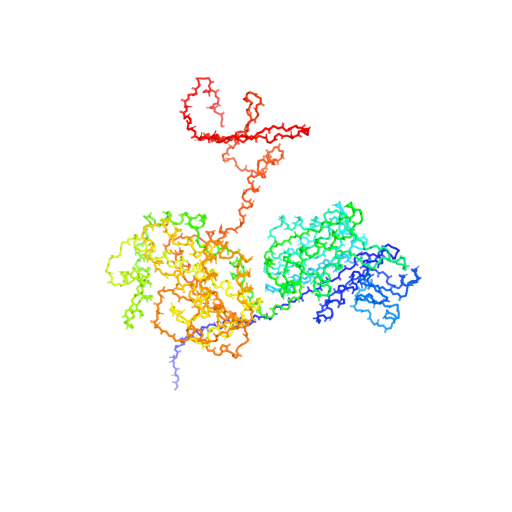TOM 3681 C CA . GLU A 1 462 ? 9.963 -4.548 -32.708 1.00 83.25 462 GLU A CA 1
ATOM 3682 C C . GLU A 1 462 ? 9.975 -5.946 -32.059 1.00 83.25 462 GLU A C 1
ATOM 3684 O O . GLU A 1 462 ? 11.027 -6.550 -31.904 1.00 83.25 462 GLU A O 1
ATOM 3689 N N . TYR A 1 463 ? 8.810 -6.470 -31.663 1.00 84.00 463 TYR A N 1
ATOM 3690 C CA . TYR A 1 463 ? 8.643 -7.707 -30.868 1.00 84.00 463 TYR A CA 1
ATOM 3691 C C . TYR A 1 463 ? 9.146 -7.659 -29.413 1.00 84.00 463 TYR A C 1
ATOM 3693 O O . TYR A 1 463 ? 8.915 -8.605 -28.662 1.00 84.00 463 TYR A O 1
ATOM 3701 N N . TYR A 1 464 ? 9.750 -6.561 -28.952 1.00 88.69 464 TYR A N 1
ATOM 3702 C CA . TYR A 1 464 ? 10.251 -6.467 -27.576 1.00 88.69 464 TYR A CA 1
ATOM 3703 C C . TYR A 1 464 ? 9.129 -6.599 -26.531 1.00 88.69 464 TYR A C 1
ATOM 3705 O O . TYR A 1 464 ? 9.283 -7.309 -25.538 1.00 88.69 464 TYR A O 1
ATOM 3713 N N . SER A 1 465 ? 7.976 -5.960 -26.764 1.00 88.19 465 SER A N 1
ATOM 3714 C CA . SER A 1 465 ? 6.814 -6.084 -25.872 1.00 88.19 465 SER A CA 1
ATOM 3715 C C . SER A 1 465 ? 6.284 -7.516 -25.802 1.00 88.19 465 SER A C 1
ATOM 3717 O O . SER A 1 465 ? 5.922 -7.963 -24.717 1.00 88.19 465 SER A O 1
ATOM 3719 N N . ALA A 1 466 ? 6.312 -8.257 -26.914 1.00 89.00 466 ALA A N 1
ATOM 3720 C CA . ALA A 1 466 ? 5.931 -9.666 -26.937 1.00 89.00 466 ALA A CA 1
ATOM 3721 C C . ALA A 1 466 ? 6.854 -10.501 -26.036 1.00 89.00 466 ALA A C 1
ATOM 3723 O O . ALA A 1 466 ? 6.367 -11.270 -25.218 1.00 89.00 466 ALA A O 1
ATOM 3724 N N . HIS A 1 467 ? 8.170 -10.265 -26.066 1.00 90.62 467 HIS A N 1
ATOM 3725 C CA . HIS A 1 467 ? 9.112 -10.967 -25.184 1.00 90.62 467 HIS A CA 1
ATOM 3726 C C . HIS A 1 467 ? 8.896 -10.664 -23.695 1.00 90.62 467 HIS A C 1
ATOM 3728 O O . HIS A 1 467 ? 9.080 -11.539 -22.847 1.00 90.62 467 HIS A O 1
ATOM 3734 N N . ILE A 1 468 ? 8.484 -9.437 -23.365 1.00 92.44 468 ILE A N 1
ATOM 3735 C CA . ILE A 1 468 ? 8.106 -9.057 -21.998 1.00 92.44 468 ILE A CA 1
ATOM 3736 C C . ILE A 1 468 ? 6.833 -9.796 -21.560 1.00 92.44 468 ILE A C 1
ATOM 3738 O O . ILE A 1 468 ? 6.786 -10.325 -20.447 1.00 92.44 468 ILE A O 1
ATOM 3742 N N . VAL A 1 469 ? 5.824 -9.868 -22.434 1.00 93.62 469 VAL A N 1
ATOM 3743 C CA . VAL A 1 469 ? 4.595 -10.636 -22.187 1.00 93.62 469 VAL A CA 1
ATOM 3744 C C . VAL A 1 469 ? 4.905 -12.122 -22.023 1.00 93.62 469 VAL A C 1
ATOM 3746 O O . VAL A 1 469 ? 4.441 -12.731 -21.060 1.00 93.62 469 VAL A O 1
ATOM 3749 N N . ASP A 1 470 ? 5.721 -12.697 -22.906 1.00 92.12 470 ASP A N 1
ATOM 3750 C CA . ASP A 1 470 ? 6.130 -14.099 -22.849 1.00 92.12 470 ASP A CA 1
ATOM 3751 C C . ASP A 1 470 ? 6.819 -14.400 -21.522 1.00 92.12 470 ASP A C 1
ATOM 3753 O O . ASP A 1 470 ? 6.425 -15.332 -20.817 1.00 92.12 470 ASP A O 1
ATOM 3757 N N . TRP A 1 471 ? 7.784 -13.568 -21.123 1.00 94.25 471 TRP A N 1
ATOM 3758 C CA . TRP A 1 471 ? 8.462 -13.707 -19.840 1.00 94.25 471 TRP A CA 1
ATOM 3759 C C . TRP A 1 471 ? 7.479 -13.678 -18.664 1.00 94.25 471 TRP A C 1
ATOM 3761 O O . TRP A 1 471 ? 7.480 -14.597 -17.841 1.00 94.25 471 TRP A O 1
ATOM 3771 N N . LEU A 1 472 ? 6.601 -12.671 -18.605 1.00 95.62 472 LEU A N 1
ATOM 3772 C CA . LEU A 1 472 ? 5.623 -12.531 -17.523 1.00 95.62 472 LEU A CA 1
ATOM 3773 C C . LEU A 1 472 ? 4.651 -13.719 -17.495 1.00 95.62 472 LEU A C 1
ATOM 3775 O O . LEU A 1 472 ? 4.344 -14.249 -16.426 1.00 95.62 472 LEU A O 1
ATOM 3779 N N . SER A 1 473 ? 4.208 -14.178 -18.665 1.00 95.25 473 SER A N 1
ATOM 3780 C CA . SER A 1 473 ? 3.303 -15.318 -18.794 1.00 95.25 473 SER A CA 1
ATOM 3781 C C . SER A 1 473 ? 3.927 -16.613 -18.274 1.00 95.25 473 SER A C 1
ATOM 3783 O O . SER A 1 473 ? 3.245 -17.381 -17.597 1.00 95.25 473 SER A O 1
ATOM 3785 N N . VAL A 1 474 ? 5.225 -16.836 -18.515 1.00 94.75 474 VAL A N 1
ATOM 3786 C CA . VAL A 1 474 ? 5.961 -18.003 -18.012 1.00 94.75 474 VAL A CA 1
ATOM 3787 C C . VAL A 1 474 ? 6.147 -17.916 -16.502 1.00 94.75 474 VAL A C 1
ATOM 3789 O O . VAL A 1 474 ? 5.940 -18.911 -15.807 1.00 94.75 474 VAL A O 1
ATOM 3792 N N . VAL A 1 475 ? 6.486 -16.735 -15.977 1.00 95.25 475 VAL A N 1
ATOM 3793 C CA . VAL A 1 475 ? 6.614 -16.524 -14.528 1.00 95.25 475 VAL A CA 1
ATOM 3794 C C . VAL A 1 475 ? 5.298 -16.827 -13.818 1.00 95.25 475 VAL A C 1
ATOM 3796 O O . VAL A 1 475 ? 5.292 -17.575 -12.840 1.00 95.25 475 VAL A O 1
ATOM 3799 N N . ILE A 1 476 ? 4.177 -16.326 -14.342 1.00 95.56 476 ILE A N 1
ATOM 3800 C CA . ILE A 1 476 ? 2.848 -16.630 -13.803 1.00 95.56 476 ILE A CA 1
ATOM 3801 C C . ILE A 1 476 ? 2.542 -18.122 -13.956 1.00 95.56 476 ILE A C 1
ATOM 3803 O O . ILE A 1 476 ? 2.182 -18.762 -12.973 1.00 95.56 476 ILE A O 1
ATOM 3807 N N . ALA A 1 477 ? 2.731 -18.702 -15.145 1.00 94.44 477 ALA A N 1
ATOM 3808 C CA . ALA A 1 477 ? 2.418 -20.107 -15.406 1.00 94.44 477 ALA A CA 1
ATOM 3809 C C . ALA A 1 477 ? 3.150 -21.056 -14.449 1.00 94.44 477 ALA A C 1
ATOM 3811 O O . ALA A 1 477 ? 2.547 -22.007 -13.962 1.00 94.44 477 ALA A O 1
ATOM 3812 N N . ARG A 1 478 ? 4.427 -20.794 -14.152 1.00 93.62 478 ARG A N 1
ATOM 3813 C CA . ARG A 1 478 ? 5.235 -21.619 -13.241 1.00 93.62 478 ARG A CA 1
ATOM 3814 C C . ARG A 1 478 ? 4.959 -21.339 -11.769 1.00 93.62 478 ARG A C 1
ATOM 3816 O O . ARG A 1 478 ? 4.967 -22.259 -10.956 1.00 93.62 478 ARG A O 1
ATOM 3823 N N . GLY A 1 479 ? 4.778 -20.066 -11.424 1.00 91.25 479 GLY A N 1
ATOM 3824 C CA . GLY A 1 479 ? 4.696 -19.606 -10.042 1.00 91.25 479 GLY A CA 1
ATOM 3825 C C . GLY A 1 479 ? 3.292 -19.632 -9.458 1.00 91.25 479 GLY A C 1
ATOM 3826 O O . GLY A 1 479 ? 3.161 -19.616 -8.241 1.00 91.25 479 GLY A O 1
ATOM 3827 N N . MET A 1 480 ? 2.239 -19.660 -10.274 1.00 91.81 480 MET A N 1
ATOM 3828 C CA . MET A 1 480 ? 0.884 -19.449 -9.771 1.00 91.81 480 MET A CA 1
ATOM 3829 C C . MET A 1 480 ? 0.467 -20.459 -8.698 1.00 91.81 480 MET A C 1
ATOM 3831 O O . MET A 1 480 ? 0.533 -21.678 -8.873 1.00 91.81 480 MET A O 1
ATOM 3835 N N . VAL A 1 481 ? 0.002 -19.905 -7.582 1.00 83.50 481 VAL A N 1
ATOM 3836 C CA . VAL A 1 481 ? -0.646 -20.629 -6.481 1.00 83.50 481 VAL A CA 1
ATOM 3837 C C . VAL A 1 481 ? -2.132 -20.284 -6.374 1.00 83.50 481 VAL A C 1
ATOM 3839 O O . VAL A 1 481 ? -2.887 -21.020 -5.743 1.00 83.50 481 VAL A O 1
ATOM 3842 N N . ALA A 1 482 ? -2.553 -19.197 -7.025 1.00 78.94 482 ALA A N 1
ATOM 3843 C CA . ALA A 1 482 ? -3.942 -18.793 -7.192 1.00 78.94 482 ALA A CA 1
ATOM 3844 C C . ALA A 1 482 ? -4.436 -19.079 -8.627 1.00 78.94 482 ALA A C 1
ATOM 3846 O O . ALA A 1 482 ? -3.620 -19.151 -9.553 1.00 78.94 482 ALA A O 1
ATOM 3847 N N . PRO A 1 483 ? -5.759 -19.203 -8.848 1.00 85.50 483 PRO A N 1
ATOM 3848 C CA . PRO A 1 483 ? -6.325 -19.297 -10.190 1.00 85.50 483 PRO A CA 1
ATOM 3849 C C . PRO A 1 483 ? -5.900 -18.121 -11.079 1.00 85.50 483 PRO A C 1
ATOM 3851 O O . PRO A 1 483 ? -5.906 -16.968 -10.646 1.00 85.50 483 PRO A O 1
ATOM 3854 N N . VAL A 1 484 ? -5.616 -18.387 -12.360 1.00 88.81 484 VAL A N 1
ATOM 3855 C CA . VAL A 1 484 ? -5.211 -17.349 -13.334 1.00 88.81 484 VAL A CA 1
ATOM 3856 C C . VAL A 1 484 ? -6.202 -16.186 -13.380 1.00 88.81 484 VAL A C 1
ATOM 3858 O O . VAL A 1 484 ? -5.795 -15.035 -13.493 1.00 88.81 484 VAL A O 1
ATOM 3861 N N . ALA A 1 485 ? -7.503 -16.461 -13.259 1.00 85.06 485 ALA A N 1
ATOM 3862 C CA . ALA A 1 485 ? -8.529 -15.421 -13.243 1.00 85.06 485 ALA A CA 1
ATOM 3863 C C . ALA A 1 485 ? -8.330 -14.416 -12.094 1.00 85.06 485 ALA A C 1
ATOM 3865 O O . ALA A 1 485 ? -8.496 -13.215 -12.301 1.00 85.06 485 ALA A O 1
ATOM 3866 N N . ASP A 1 486 ? -7.926 -14.891 -10.915 1.00 78.88 486 ASP A N 1
ATOM 3867 C CA . ASP A 1 486 ? -7.690 -14.042 -9.747 1.00 78.88 486 ASP A CA 1
ATOM 3868 C C . ASP A 1 486 ? -6.391 -13.250 -9.889 1.00 78.88 486 ASP A C 1
ATOM 3870 O O . ASP A 1 486 ? -6.354 -12.074 -9.527 1.00 78.88 486 ASP A O 1
ATOM 3874 N N . ILE A 1 487 ? -5.362 -13.857 -10.490 1.00 86.00 487 ILE A N 1
ATOM 3875 C CA . ILE A 1 487 ? -4.103 -13.190 -10.849 1.00 86.00 487 ILE A CA 1
ATOM 3876 C C . ILE A 1 487 ? -4.366 -12.051 -11.840 1.00 86.00 487 ILE A C 1
ATOM 3878 O O . ILE A 1 487 ? -3.968 -10.916 -11.598 1.00 86.00 487 ILE A O 1
ATOM 3882 N N . LEU A 1 488 ? -5.091 -12.313 -12.930 1.00 89.12 488 LEU A N 1
ATOM 3883 C CA . LEU A 1 488 ? -5.431 -11.290 -13.924 1.00 89.12 488 LEU A CA 1
ATOM 3884 C C . LEU A 1 488 ? -6.301 -10.183 -13.315 1.00 89.12 488 LEU A C 1
ATOM 3886 O O . LEU A 1 488 ? -6.082 -9.003 -13.580 1.00 89.12 488 LEU A O 1
ATOM 3890 N N . ALA A 1 489 ? -7.259 -10.542 -12.457 1.00 79.31 489 ALA A N 1
ATOM 3891 C CA . ALA A 1 489 ? -8.072 -9.566 -11.742 1.00 79.31 489 ALA A CA 1
ATOM 3892 C C . ALA A 1 489 ? -7.244 -8.736 -10.747 1.00 79.31 489 ALA A C 1
ATOM 3894 O O . ALA A 1 489 ? -7.559 -7.569 -10.522 1.00 79.31 489 ALA A O 1
ATOM 3895 N N . TYR A 1 490 ? -6.203 -9.314 -10.144 1.00 79.62 490 TYR A N 1
ATOM 3896 C CA . TYR A 1 490 ? -5.257 -8.585 -9.305 1.00 79.62 490 TYR A CA 1
ATOM 3897 C C . TYR A 1 490 ? -4.476 -7.555 -10.125 1.00 79.62 490 TYR A C 1
ATOM 3899 O O . TYR A 1 490 ? -4.484 -6.384 -9.759 1.00 79.62 490 TYR A O 1
ATOM 3907 N N . ILE A 1 491 ? -3.889 -7.971 -11.251 1.00 84.31 491 ILE A N 1
ATOM 3908 C CA . ILE A 1 491 ? -3.135 -7.090 -12.160 1.00 84.31 491 ILE A CA 1
ATOM 3909 C C . ILE A 1 491 ? -4.017 -5.934 -12.658 1.00 84.31 491 ILE A C 1
ATOM 3911 O O . ILE A 1 491 ? -3.581 -4.788 -12.691 1.00 84.31 491 ILE A O 1
ATOM 3915 N N . LEU A 1 492 ? -5.285 -6.207 -12.984 1.00 80.25 492 LEU A N 1
ATOM 3916 C CA . LEU A 1 492 ? -6.248 -5.168 -13.364 1.00 80.25 492 LEU A CA 1
ATOM 3917 C C . LEU A 1 492 ? -6.499 -4.160 -12.243 1.00 80.25 492 LEU A C 1
ATOM 3919 O O . LEU A 1 492 ? -6.529 -2.959 -12.485 1.00 80.25 492 LEU A O 1
ATOM 3923 N N . ARG A 1 493 ? -6.680 -4.635 -11.008 1.00 73.06 493 ARG A N 1
ATOM 3924 C CA . ARG A 1 493 ? -6.930 -3.759 -9.853 1.00 73.06 493 ARG A CA 1
ATOM 3925 C C . ARG A 1 493 ? -5.697 -2.984 -9.400 1.00 73.06 493 ARG A C 1
ATOM 3927 O O . ARG A 1 493 ? -5.869 -1.995 -8.699 1.00 73.06 493 ARG A O 1
ATOM 3934 N N . SER A 1 494 ? -4.489 -3.448 -9.721 1.00 68.19 494 SER A N 1
ATOM 3935 C CA . SER A 1 494 ? -3.258 -2.733 -9.379 1.00 68.19 494 SER A CA 1
ATOM 3936 C C . SER A 1 494 ? -2.956 -1.585 -10.342 1.00 68.19 494 SER A C 1
ATOM 3938 O O . SER A 1 494 ? -2.049 -0.811 -10.065 1.00 68.19 494 SER A O 1
ATOM 3940 N N . GLU A 1 495 ? -3.671 -1.494 -11.472 1.00 74.56 495 GLU A N 1
ATOM 3941 C CA . GLU A 1 495 ? -3.555 -0.451 -12.510 1.00 74.56 495 GLU A CA 1
ATOM 3942 C C . GLU A 1 495 ? -2.167 -0.323 -13.170 1.00 74.56 495 GLU A C 1
ATOM 3944 O O . GLU A 1 495 ? -1.975 0.474 -14.086 1.00 74.56 495 GLU A O 1
ATOM 3949 N N . TRP A 1 496 ? -1.202 -1.158 -12.783 1.00 75.50 496 TRP A N 1
ATOM 3950 C CA . TRP A 1 496 ? 0.171 -1.143 -13.295 1.00 75.50 496 TRP A CA 1
ATOM 3951 C C . TRP A 1 496 ? 0.279 -1.359 -14.800 1.00 75.50 496 TRP A C 1
ATOM 3953 O O . TRP A 1 496 ? 1.158 -0.789 -15.443 1.00 75.50 496 TRP A O 1
ATOM 3963 N N . LEU A 1 497 ? -0.630 -2.158 -15.362 1.00 84.12 497 LEU A N 1
ATOM 3964 C CA . LEU A 1 497 ? -0.725 -2.405 -16.800 1.00 84.12 497 LEU A CA 1
ATOM 3965 C C . LEU A 1 497 ? -1.930 -1.699 -17.446 1.00 84.12 497 LEU A C 1
ATOM 3967 O O . LEU A 1 497 ? -2.255 -1.966 -18.604 1.00 84.12 497 LEU A O 1
ATOM 3971 N N . GLY A 1 498 ? -2.548 -0.749 -16.737 1.00 83.62 498 GLY A N 1
ATOM 3972 C CA . GLY A 1 498 ? -3.720 -0.010 -17.203 1.00 83.62 498 GLY A CA 1
ATOM 3973 C C . GLY A 1 498 ? -5.001 -0.846 -17.227 1.00 83.62 498 GLY A C 1
ATOM 3974 O O . GLY A 1 498 ? -5.102 -1.889 -16.574 1.00 83.62 498 GLY A O 1
ATOM 3975 N N . GLY A 1 499 ? -5.996 -0.358 -17.967 1.00 86.25 499 GLY A N 1
ATOM 3976 C CA . GLY A 1 499 ? -7.264 -1.047 -18.188 1.00 86.25 499 GLY A CA 1
ATOM 3977 C C . GLY A 1 499 ? -7.141 -2.266 -19.106 1.00 86.25 499 GLY A C 1
ATOM 3978 O O . GLY A 1 499 ? -6.050 -2.688 -19.490 1.00 86.25 499 GLY A O 1
ATOM 3979 N N . ILE A 1 500 ? -8.286 -2.842 -19.478 1.00 90.12 500 ILE A N 1
ATOM 3980 C CA . ILE A 1 500 ? -8.372 -3.960 -20.427 1.00 90.12 500 ILE A CA 1
ATOM 3981 C C . ILE A 1 500 ? -9.123 -3.514 -21.677 1.00 90.12 500 ILE A C 1
ATOM 3983 O O . ILE A 1 500 ? -10.241 -3.003 -21.594 1.00 90.12 500 ILE A O 1
ATOM 3987 N N . ASN A 1 501 ? -8.556 -3.815 -22.843 1.00 90.94 501 ASN A N 1
ATOM 3988 C CA . ASN A 1 501 ? -9.254 -3.721 -24.114 1.00 90.94 501 ASN A CA 1
ATOM 3989 C C . ASN A 1 501 ? -10.320 -4.828 -24.205 1.00 90.94 501 ASN A C 1
ATOM 3991 O O . ASN A 1 501 ? -10.013 -6.011 -24.373 1.00 90.94 501 ASN A O 1
ATOM 3995 N N . GLU A 1 502 ? -11.598 -4.455 -24.098 1.00 89.31 502 GLU A N 1
ATOM 3996 C CA . GLU A 1 502 ? -12.703 -5.422 -24.071 1.00 89.31 502 GLU A CA 1
ATOM 3997 C C . GLU A 1 502 ? -12.809 -6.290 -25.334 1.00 89.31 502 GLU A C 1
ATOM 3999 O O . GLU A 1 502 ? -13.264 -7.438 -25.264 1.00 89.31 502 GLU A O 1
ATOM 4004 N N . GLU A 1 503 ? -12.455 -5.757 -26.505 1.00 89.12 503 GLU A N 1
ATOM 4005 C CA . GLU A 1 503 ? -12.542 -6.500 -27.765 1.00 89.12 503 GLU A CA 1
ATOM 4006 C C . GLU A 1 503 ? -11.448 -7.561 -27.859 1.00 89.12 503 GLU A C 1
ATOM 4008 O O . GLU A 1 503 ? -11.706 -8.701 -28.260 1.00 89.12 503 GLU A O 1
ATOM 4013 N N . GLU A 1 504 ? -10.231 -7.212 -27.451 1.00 88.31 504 GLU A N 1
ATOM 4014 C CA . GLU A 1 504 ? -9.115 -8.149 -27.328 1.00 88.31 504 GLU A CA 1
ATOM 4015 C C . GLU A 1 504 ? -9.380 -9.190 -26.261 1.00 88.31 504 GLU A C 1
ATOM 4017 O O . GLU A 1 504 ? -9.236 -10.380 -26.533 1.00 88.31 504 GLU A O 1
ATOM 4022 N N . PHE A 1 505 ? -9.924 -8.784 -25.117 1.00 89.38 505 PHE A N 1
ATOM 4023 C CA . PHE A 1 505 ? -10.297 -9.707 -24.058 1.00 89.38 505 PHE A CA 1
ATOM 4024 C C . PHE A 1 505 ? -11.325 -10.741 -24.528 1.00 89.38 505 PHE A C 1
ATOM 4026 O O . PHE A 1 505 ? -11.168 -11.939 -24.287 1.00 89.38 505 PHE A O 1
ATOM 4033 N N . LYS A 1 506 ? -12.349 -10.321 -25.285 1.00 89.00 506 LYS A N 1
ATOM 4034 C CA . LYS A 1 506 ? -13.316 -11.247 -25.906 1.00 89.00 506 LYS A CA 1
ATOM 4035 C C . LYS A 1 506 ? -12.644 -12.198 -26.905 1.00 89.00 506 LYS A C 1
ATOM 4037 O O . LYS A 1 506 ? -13.069 -13.351 -27.017 1.00 89.00 506 LYS A O 1
ATOM 4042 N N . ARG A 1 507 ? -11.618 -11.752 -27.640 1.00 88.31 507 ARG A N 1
ATOM 4043 C CA . ARG A 1 507 ? -10.828 -12.609 -28.548 1.00 88.31 507 ARG A CA 1
ATOM 4044 C C . ARG A 1 507 ? -9.972 -13.608 -27.767 1.00 88.31 507 ARG A C 1
ATOM 4046 O O . ARG A 1 507 ? -10.044 -14.802 -28.065 1.00 88.31 507 ARG A O 1
ATOM 4053 N N . ALA A 1 508 ? -9.262 -13.154 -26.738 1.00 88.56 508 ALA A N 1
ATOM 4054 C CA . ALA A 1 508 ? -8.460 -13.986 -25.849 1.00 88.56 508 ALA A CA 1
ATOM 4055 C C . ALA A 1 508 ? -9.314 -15.057 -25.162 1.00 88.56 508 ALA A C 1
ATOM 4057 O O . ALA A 1 508 ? -8.963 -16.232 -25.198 1.00 88.56 508 ALA A O 1
ATOM 4058 N N . GLN A 1 509 ? -10.504 -14.703 -24.662 1.00 86.69 509 GLN A N 1
ATOM 4059 C CA . GLN A 1 509 ? -11.453 -15.663 -24.086 1.00 86.69 509 GLN A CA 1
ATOM 4060 C C . GLN A 1 509 ? -11.852 -16.777 -25.058 1.00 86.69 509 GLN A C 1
ATOM 4062 O O . GLN A 1 509 ? -11.942 -17.937 -24.662 1.00 86.69 509 GLN A O 1
ATOM 4067 N N . ARG A 1 510 ? -12.085 -16.453 -26.336 1.00 87.00 510 ARG A N 1
ATOM 4068 C CA . ARG A 1 510 ? -12.397 -17.467 -27.358 1.00 87.00 510 ARG A CA 1
ATOM 4069 C C . ARG A 1 510 ? -11.187 -18.344 -27.666 1.00 87.00 510 ARG A C 1
ATOM 4071 O O . ARG A 1 510 ? -11.342 -19.549 -27.836 1.00 87.00 510 ARG A O 1
ATOM 4078 N N . TYR A 1 511 ? -9.998 -17.750 -27.738 1.00 83.31 511 TYR A N 1
ATOM 4079 C CA . TYR A 1 511 ? -8.751 -18.457 -28.026 1.00 83.31 511 TYR A CA 1
ATOM 4080 C C . TYR A 1 511 ? -8.328 -19.409 -26.892 1.00 83.31 511 TYR A C 1
ATOM 4082 O O . TYR A 1 511 ? -7.891 -20.539 -27.155 1.00 83.31 511 TYR A O 1
ATOM 4090 N N . ALA A 1 512 ? -8.495 -18.958 -25.647 1.00 81.06 512 ALA A N 1
ATOM 4091 C CA . ALA A 1 512 ? -8.095 -19.635 -24.418 1.00 81.06 512 ALA A CA 1
ATOM 4092 C C . ALA A 1 512 ? -9.208 -20.491 -23.786 1.00 81.06 512 ALA A C 1
ATOM 4094 O O . ALA A 1 512 ? -8.989 -21.092 -22.734 1.00 81.06 512 ALA A O 1
ATOM 4095 N N . ALA A 1 513 ? -10.388 -20.586 -24.410 1.00 77.62 513 ALA A N 1
ATOM 4096 C CA . ALA A 1 513 ? -11.496 -21.399 -23.915 1.00 77.62 513 ALA A CA 1
ATOM 4097 C C . ALA A 1 513 ? -11.047 -22.852 -23.658 1.00 77.62 513 ALA A C 1
ATOM 4099 O O . ALA A 1 513 ? -10.667 -23.571 -24.583 1.00 77.62 513 ALA A O 1
ATOM 4100 N N . GLY A 1 514 ? -11.072 -23.268 -22.386 1.00 69.69 514 GLY A N 1
ATOM 4101 C CA . GLY A 1 514 ? -10.637 -24.601 -21.947 1.00 69.69 514 GLY A CA 1
ATOM 4102 C C . GLY A 1 514 ? -9.119 -24.834 -21.937 1.00 69.69 514 GLY A C 1
ATOM 4103 O O . GLY A 1 514 ? -8.699 -25.977 -21.793 1.00 69.69 514 GLY A O 1
ATOM 4104 N N . LYS A 1 515 ? -8.303 -23.785 -22.107 1.00 78.00 515 LYS A N 1
ATOM 4105 C CA . LYS A 1 515 ? -6.827 -23.850 -22.106 1.00 78.00 515 LYS A CA 1
ATOM 4106 C C . LYS A 1 515 ? -6.176 -23.110 -20.936 1.00 78.00 515 LYS A C 1
ATOM 4108 O O . LYS A 1 515 ? -4.958 -23.170 -20.806 1.00 78.00 515 LYS A O 1
ATOM 4113 N N . ILE A 1 516 ? -6.964 -22.406 -20.121 1.00 80.00 516 ILE A N 1
ATOM 4114 C CA . ILE A 1 516 ? -6.458 -21.707 -18.937 1.00 80.00 516 ILE A CA 1
ATOM 4115 C C . ILE A 1 516 ? -6.005 -22.760 -17.923 1.00 80.00 516 ILE A C 1
ATOM 4117 O O . ILE A 1 516 ? -6.810 -23.625 -17.569 1.00 80.00 516 ILE A O 1
ATOM 4121 N N . PRO A 1 517 ? -4.751 -22.711 -17.456 1.00 80.69 517 PRO A N 1
ATOM 4122 C CA . PRO A 1 517 ? -4.281 -23.653 -16.459 1.00 80.69 517 PRO A CA 1
ATOM 4123 C C . PRO A 1 517 ? -5.012 -23.425 -15.126 1.00 80.69 517 PRO A C 1
ATOM 4125 O O . PRO A 1 517 ? -5.235 -22.289 -14.706 1.00 80.69 517 PRO A O 1
ATOM 4128 N N . GLU A 1 518 ? -5.386 -24.515 -14.457 1.00 81.50 518 GLU A N 1
ATOM 4129 C CA . GLU A 1 518 ? -6.000 -24.473 -13.119 1.00 81.50 518 GLU A CA 1
ATOM 4130 C C . GLU A 1 518 ? -4.945 -24.441 -12.002 1.00 81.50 518 GLU A C 1
ATOM 4132 O O . GLU A 1 518 ? -5.208 -23.950 -10.907 1.00 81.50 518 GLU A O 1
ATOM 4137 N N . THR A 1 519 ? -3.741 -24.947 -12.281 1.00 83.81 519 THR A N 1
ATOM 4138 C CA . THR A 1 519 ? -2.613 -25.046 -11.344 1.00 83.81 519 THR A CA 1
ATOM 4139 C C . THR A 1 519 ? -1.305 -24.741 -12.054 1.00 83.81 519 THR A C 1
ATOM 4141 O O . THR A 1 519 ? -1.199 -24.995 -13.256 1.00 83.81 519 THR A O 1
ATOM 4144 N N . GLY A 1 520 ? -0.316 -24.216 -11.326 1.00 85.81 520 GLY A N 1
ATOM 4145 C CA . GLY A 1 520 ? 0.982 -23.883 -11.905 1.00 85.81 520 GLY A CA 1
ATOM 4146 C C . GLY A 1 520 ? 1.663 -25.075 -12.583 1.00 85.81 520 GLY A C 1
ATOM 4147 O O . GLY A 1 520 ? 1.532 -26.216 -12.137 1.00 85.81 520 GLY A O 1
ATOM 4148 N N . ASP A 1 521 ? 2.391 -24.792 -13.658 1.00 88.62 521 ASP A N 1
ATOM 4149 C CA . ASP A 1 521 ? 3.201 -25.744 -14.413 1.00 88.62 521 ASP A CA 1
ATOM 4150 C C . ASP A 1 521 ? 4.680 -25.338 -14.324 1.00 88.62 521 ASP A C 1
ATOM 4152 O O . ASP A 1 521 ? 5.115 -24.450 -15.065 1.00 88.62 521 ASP A O 1
ATOM 4156 N N . PRO A 1 522 ? 5.469 -25.973 -13.435 1.00 84.50 522 PRO A N 1
ATOM 4157 C CA . PRO A 1 522 ? 6.880 -25.646 -13.227 1.00 84.50 522 PRO A CA 1
ATOM 4158 C C . PRO A 1 522 ? 7.752 -25.772 -14.485 1.00 84.50 522 PRO A C 1
ATOM 4160 O O . PRO A 1 522 ? 8.808 -25.144 -14.560 1.00 84.50 522 PRO A O 1
ATOM 4163 N N . LEU A 1 523 ? 7.318 -26.554 -15.480 1.00 86.12 523 LEU A N 1
ATOM 4164 C CA . LEU A 1 523 ? 8.064 -26.813 -16.711 1.00 86.12 523 LEU A CA 1
ATOM 4165 C C . LEU A 1 523 ? 7.597 -25.956 -17.891 1.00 86.12 523 LEU A C 1
ATOM 4167 O O . LEU A 1 523 ? 8.152 -26.079 -18.987 1.00 86.12 523 LEU A O 1
ATOM 4171 N N . ALA A 1 524 ? 6.621 -25.063 -17.696 1.00 85.31 524 ALA A N 1
ATOM 4172 C CA . ALA A 1 524 ? 6.135 -24.192 -18.760 1.00 85.31 524 ALA A CA 1
ATOM 4173 C C . ALA A 1 524 ? 7.305 -23.431 -19.408 1.00 85.31 524 ALA A C 1
ATOM 4175 O O . ALA A 1 524 ? 8.015 -22.681 -18.741 1.00 85.31 524 ALA A O 1
ATOM 4176 N N . ALA A 1 525 ? 7.535 -23.652 -20.705 1.00 83.50 525 ALA A N 1
ATOM 4177 C CA . ALA A 1 525 ? 8.662 -23.085 -21.455 1.00 83.50 525 ALA A CA 1
ATOM 4178 C C . ALA A 1 525 ? 10.048 -23.338 -20.815 1.00 83.50 525 ALA A C 1
ATOM 4180 O O . ALA A 1 525 ? 10.902 -22.456 -20.836 1.00 83.50 525 ALA A O 1
ATOM 4181 N N . ALA A 1 526 ? 10.268 -24.498 -20.179 1.00 81.25 526 ALA A N 1
ATOM 4182 C CA . ALA A 1 526 ? 11.577 -24.910 -19.640 1.00 81.25 526 ALA A CA 1
ATOM 4183 C C . ALA A 1 526 ? 12.565 -25.370 -20.725 1.00 81.25 526 ALA A C 1
ATOM 4185 O O . ALA A 1 526 ? 13.762 -25.479 -20.465 1.00 81.25 526 ALA A O 1
ATOM 4186 N N . GLU A 1 527 ? 12.070 -25.592 -21.941 1.00 79.75 527 GLU A N 1
ATOM 4187 C CA . GLU A 1 527 ? 12.841 -25.888 -23.143 1.00 79.75 527 GLU A CA 1
ATOM 4188 C C . GLU A 1 527 ? 12.386 -24.949 -24.265 1.00 79.75 527 GLU A C 1
ATOM 4190 O O . GLU A 1 527 ? 11.206 -24.600 -24.357 1.00 79.75 527 GLU A O 1
ATOM 4195 N N . GLY A 1 528 ? 13.313 -24.531 -25.125 1.00 74.38 528 GLY A N 1
ATOM 4196 C CA . GLY A 1 528 ? 13.015 -23.619 -26.224 1.00 74.38 528 GLY A CA 1
ATOM 4197 C C . GLY A 1 528 ? 14.266 -23.167 -26.968 1.00 74.38 528 GLY A C 1
ATOM 4198 O O . GLY A 1 528 ? 15.392 -23.547 -26.629 1.00 74.38 528 GLY A O 1
ATOM 4199 N N . TYR A 1 529 ? 14.069 -22.340 -27.994 1.00 71.44 529 TYR A N 1
ATOM 4200 C CA . TYR A 1 529 ? 15.176 -21.721 -28.717 1.00 71.44 529 TYR A CA 1
ATOM 4201 C C . TYR A 1 529 ? 15.927 -20.770 -27.794 1.00 71.44 529 TYR A C 1
ATOM 4203 O O . TYR A 1 529 ? 15.324 -19.909 -27.153 1.00 71.44 529 TYR A O 1
ATOM 4211 N N . LYS A 1 530 ? 17.252 -20.938 -27.708 1.00 68.81 530 LYS A N 1
ATOM 4212 C CA . LYS A 1 530 ? 18.103 -20.054 -26.914 1.00 68.81 530 LYS A CA 1
ATOM 4213 C C . LYS A 1 530 ? 18.077 -18.672 -27.557 1.00 68.81 530 LYS A C 1
ATOM 4215 O O . LYS A 1 530 ? 18.772 -18.419 -28.530 1.00 68.81 530 LYS A O 1
ATOM 4220 N N . MET A 1 531 ? 17.251 -17.825 -26.973 1.00 71.31 531 MET A N 1
ATOM 4221 C CA . MET A 1 531 ? 17.023 -16.466 -27.398 1.00 71.31 531 MET A CA 1
ATOM 4222 C C . MET A 1 531 ? 17.598 -15.543 -26.330 1.00 71.31 531 MET A C 1
ATOM 4224 O O . MET A 1 531 ? 17.216 -15.631 -25.158 1.00 71.31 531 MET A O 1
ATOM 4228 N N . ASP A 1 532 ? 18.549 -14.701 -26.711 1.00 75.88 532 ASP A N 1
ATOM 4229 C CA . ASP A 1 532 ? 19.069 -13.649 -25.849 1.00 75.88 532 ASP A CA 1
ATOM 4230 C C . ASP A 1 532 ? 18.624 -12.314 -26.454 1.00 75.88 532 ASP A C 1
ATOM 4232 O O . ASP A 1 532 ? 18.826 -12.072 -27.638 1.00 75.88 532 ASP A O 1
ATOM 4236 N N . VAL A 1 533 ? 17.961 -11.488 -25.643 1.00 84.00 533 VAL A N 1
ATOM 4237 C CA . VAL A 1 533 ? 17.527 -10.138 -26.022 1.00 84.00 533 VAL A CA 1
ATOM 4238 C C . VAL A 1 533 ? 18.486 -9.152 -25.376 1.00 84.00 533 VAL A C 1
ATOM 4240 O O . VAL A 1 533 ? 18.813 -9.282 -24.189 1.00 84.00 533 VAL A O 1
ATOM 4243 N N . TYR A 1 534 ? 18.951 -8.179 -26.149 1.00 83.31 534 TYR A N 1
ATOM 4244 C CA . TYR A 1 534 ? 19.891 -7.174 -25.681 1.00 83.31 534 TYR A CA 1
ATOM 4245 C C . TYR A 1 534 ? 19.306 -6.351 -24.523 1.00 83.31 534 TYR A C 1
ATOM 4247 O O . TYR A 1 534 ? 18.200 -5.811 -24.610 1.00 83.31 534 TYR A O 1
ATOM 4255 N N . ASP A 1 535 ? 20.077 -6.254 -23.434 1.00 81.12 535 ASP A N 1
ATOM 4256 C CA . ASP A 1 535 ? 19.730 -5.522 -22.204 1.00 81.12 535 ASP A CA 1
ATOM 4257 C C . ASP A 1 535 ? 18.418 -5.993 -21.535 1.00 81.12 535 ASP A C 1
ATOM 4259 O O . ASP A 1 535 ? 17.713 -5.223 -20.881 1.00 81.12 535 ASP A O 1
ATOM 4263 N N . PHE A 1 536 ? 18.085 -7.282 -21.678 1.00 87.12 536 PHE A N 1
ATOM 4264 C CA . PHE A 1 536 ? 17.007 -7.929 -20.928 1.00 87.12 536 PHE A CA 1
ATOM 4265 C C . PHE A 1 536 ? 17.544 -8.492 -19.603 1.00 87.12 536 PHE A C 1
ATOM 4267 O O . PHE A 1 536 ? 18.207 -9.533 -19.574 1.00 87.12 536 PHE A O 1
ATOM 4274 N N . PHE A 1 537 ? 17.271 -7.798 -18.500 1.00 86.44 537 PHE A N 1
ATOM 4275 C CA . PHE A 1 537 ? 17.842 -8.056 -17.174 1.00 86.44 537 PHE A CA 1
ATOM 4276 C C . PHE A 1 537 ? 16.841 -8.608 -16.149 1.00 86.44 537 PHE A C 1
ATOM 4278 O O . PHE A 1 537 ? 17.232 -8.917 -15.021 1.00 86.44 537 PHE A O 1
ATOM 4285 N N . LEU A 1 538 ? 15.570 -8.793 -16.518 1.00 90.50 538 LEU A N 1
ATOM 4286 C CA . LEU A 1 538 ? 14.648 -9.587 -15.702 1.00 90.50 538 LEU A CA 1
ATOM 4287 C C . LEU A 1 538 ? 15.202 -11.012 -15.485 1.00 90.50 538 LEU A C 1
ATOM 4289 O O . LEU A 1 538 ? 15.814 -11.569 -16.401 1.00 90.50 538 LEU A O 1
ATOM 4293 N N . PRO A 1 539 ? 15.002 -11.638 -14.307 1.00 90.44 539 PRO A N 1
ATOM 4294 C CA . PRO A 1 539 ? 15.581 -12.948 -14.017 1.00 90.44 539 PRO A CA 1
ATOM 4295 C C . PRO A 1 539 ? 15.153 -14.023 -15.024 1.00 90.44 539 PRO A C 1
ATOM 4297 O O . PRO A 1 539 ? 13.970 -14.183 -15.320 1.00 90.44 539 PRO A O 1
ATOM 4300 N N . ARG A 1 540 ? 16.118 -14.792 -15.546 1.00 87.00 540 ARG A N 1
ATOM 4301 C CA . ARG A 1 540 ? 15.864 -15.849 -16.550 1.00 87.00 540 ARG A CA 1
ATOM 4302 C C . ARG A 1 540 ? 16.197 -17.257 -16.077 1.00 87.00 540 ARG A C 1
ATOM 4304 O O . ARG A 1 540 ? 15.926 -18.198 -16.809 1.00 87.00 540 ARG A O 1
ATOM 4311 N N . GLY A 1 541 ? 16.749 -17.405 -14.874 1.00 78.56 541 GLY A N 1
ATOM 4312 C CA . GLY A 1 541 ? 17.093 -18.696 -14.277 1.00 78.56 541 GLY A CA 1
ATOM 4313 C C . GLY A 1 541 ? 18.217 -19.478 -14.993 1.00 78.56 541 GLY A C 1
ATOM 4314 O O . GLY A 1 541 ? 18.721 -19.048 -16.035 1.00 78.56 541 GLY A O 1
ATOM 4315 N N . PRO A 1 542 ? 18.608 -20.643 -14.444 1.00 87.25 542 PRO A N 1
ATOM 4316 C CA . PRO A 1 542 ? 18.211 -21.129 -13.124 1.00 87.25 542 PRO A CA 1
ATOM 4317 C C . PRO A 1 542 ? 18.849 -20.287 -12.007 1.00 87.25 542 PRO A C 1
ATOM 4319 O O . PRO A 1 542 ? 20.017 -19.906 -12.098 1.00 87.25 542 PRO A O 1
ATOM 4322 N N . VAL A 1 543 ? 18.081 -19.963 -10.967 1.00 87.31 543 VAL A N 1
ATOM 4323 C CA . VAL A 1 543 ? 18.603 -19.301 -9.764 1.00 87.31 543 VAL A CA 1
ATOM 4324 C C . VAL A 1 543 ? 19.044 -20.395 -8.786 1.00 87.31 543 VAL A C 1
ATOM 4326 O O . VAL A 1 543 ? 18.228 -21.261 -8.465 1.00 87.31 543 VAL A O 1
ATOM 4329 N N . PRO A 1 544 ? 20.318 -20.413 -8.344 1.00 83.94 544 PRO A N 1
ATOM 4330 C CA . PRO A 1 544 ? 20.796 -21.420 -7.399 1.00 83.94 544 PRO A CA 1
ATOM 4331 C C . PRO A 1 544 ? 19.945 -21.440 -6.130 1.00 83.94 544 PRO A C 1
ATOM 4333 O O . PRO A 1 544 ? 19.570 -20.380 -5.635 1.00 83.94 544 PRO A O 1
ATOM 4336 N N . ASP A 1 545 ? 19.641 -22.642 -5.637 1.00 81.44 545 ASP A N 1
ATOM 4337 C CA . ASP A 1 545 ? 18.908 -22.870 -4.386 1.00 81.44 545 ASP A CA 1
ATOM 4338 C C . ASP A 1 545 ? 17.534 -22.178 -4.302 1.00 81.44 545 ASP A C 1
ATOM 4340 O O . ASP A 1 545 ? 17.020 -21.945 -3.207 1.00 81.44 545 ASP A O 1
ATOM 4344 N N . ALA A 1 546 ? 16.903 -21.880 -5.448 1.00 80.69 546 ALA A N 1
ATOM 4345 C CA . ALA A 1 546 ? 15.617 -21.181 -5.487 1.00 80.69 546 ALA A CA 1
ATOM 4346 C C . ALA A 1 546 ? 14.517 -21.900 -4.686 1.00 80.69 546 ALA A C 1
ATOM 4348 O O . ALA A 1 546 ? 13.737 -21.239 -4.014 1.00 80.69 546 ALA A O 1
ATOM 4349 N N . GLU A 1 547 ? 14.482 -23.238 -4.712 1.00 77.50 547 GLU A N 1
ATOM 4350 C CA . GLU A 1 547 ? 13.501 -24.043 -3.960 1.00 77.50 547 GLU A CA 1
ATOM 4351 C C . GLU A 1 547 ? 13.858 -24.228 -2.477 1.00 77.50 547 GLU A C 1
ATOM 4353 O O . GLU A 1 547 ? 13.001 -24.604 -1.680 1.00 77.50 547 GLU A O 1
ATOM 4358 N N . ALA A 1 548 ? 15.126 -24.026 -2.108 1.00 73.25 548 ALA A N 1
ATOM 4359 C CA . ALA A 1 548 ? 15.614 -24.216 -0.741 1.00 73.25 548 ALA A CA 1
ATOM 4360 C C . ALA A 1 548 ? 15.627 -22.910 0.070 1.00 73.25 548 ALA A C 1
ATOM 4362 O O . ALA A 1 548 ? 15.638 -22.953 1.300 1.00 73.25 548 ALA A O 1
ATOM 4363 N N . THR A 1 549 ? 15.634 -21.770 -0.620 1.00 75.25 549 THR A N 1
ATOM 4364 C CA . THR A 1 549 ? 15.545 -20.424 -0.046 1.00 75.25 549 THR A CA 1
ATOM 4365 C C . THR A 1 549 ? 14.088 -20.087 0.283 1.00 75.25 549 THR A C 1
ATOM 4367 O O . THR A 1 549 ? 13.183 -20.459 -0.466 1.00 75.25 549 THR A O 1
ATOM 4370 N N . ASP A 1 550 ? 13.842 -19.364 1.379 1.00 79.31 550 ASP A N 1
ATOM 4371 C CA . ASP A 1 550 ? 12.507 -18.825 1.657 1.00 79.31 550 ASP A CA 1
ATOM 4372 C C . ASP A 1 550 ? 12.032 -17.930 0.496 1.00 79.31 550 ASP A C 1
ATOM 4374 O O . ASP A 1 550 ? 12.812 -17.177 -0.087 1.00 79.31 550 ASP A O 1
ATOM 4378 N N . GLY A 1 551 ? 10.749 -18.007 0.130 1.00 71.75 551 GLY A N 1
ATOM 4379 C CA . GLY A 1 551 ? 10.232 -17.288 -1.036 1.00 71.75 551 GLY A CA 1
ATOM 4380 C C . GLY A 1 551 ? 10.415 -15.772 -0.942 1.00 71.75 551 GLY A C 1
ATOM 4381 O O . GLY A 1 551 ? 10.735 -15.129 -1.939 1.00 71.75 551 GLY A O 1
ATOM 4382 N N . LEU A 1 552 ? 10.270 -15.180 0.242 1.00 63.53 552 LEU A N 1
ATOM 4383 C CA . LEU A 1 552 ? 10.438 -13.738 0.412 1.00 63.53 552 LEU A CA 1
ATOM 4384 C C . LEU A 1 552 ? 11.916 -13.343 0.458 1.00 63.53 552 LEU A C 1
ATOM 4386 O O . LEU A 1 552 ? 12.288 -12.313 -0.106 1.00 63.53 552 LEU A O 1
ATOM 4390 N N . GLU A 1 553 ? 12.771 -14.188 1.034 1.00 73.94 553 GLU A N 1
ATOM 4391 C CA . GLU A 1 553 ? 14.227 -14.024 0.956 1.00 73.94 553 GLU A CA 1
ATOM 4392 C C . GLU A 1 553 ? 14.716 -14.071 -0.501 1.00 73.94 553 GLU A C 1
ATOM 4394 O O . GLU A 1 553 ? 15.448 -13.186 -0.952 1.00 73.94 553 GLU A O 1
ATOM 4399 N N . LEU A 1 554 ? 14.246 -15.045 -1.284 1.00 81.19 554 LEU A N 1
ATOM 4400 C CA . LEU A 1 554 ? 14.554 -15.135 -2.707 1.00 81.19 554 LEU A CA 1
ATOM 4401 C C . LEU A 1 554 ? 14.033 -13.909 -3.464 1.00 81.19 554 LEU A C 1
ATOM 4403 O O . LEU A 1 554 ? 14.762 -13.334 -4.276 1.00 81.19 554 LEU A O 1
ATOM 4407 N N . LEU A 1 555 ? 12.797 -13.477 -3.190 1.00 80.94 555 LEU A N 1
ATOM 4408 C CA . LEU A 1 555 ? 12.225 -12.273 -3.792 1.00 80.94 555 LEU A CA 1
ATOM 4409 C C . LEU A 1 555 ? 13.088 -11.043 -3.504 1.00 80.94 555 LEU A C 1
ATOM 4411 O O . LEU A 1 555 ? 13.342 -10.252 -4.413 1.00 80.94 555 LEU A O 1
ATOM 4415 N N . HIS A 1 556 ? 13.567 -10.898 -2.268 1.00 75.62 556 HIS A N 1
ATOM 4416 C CA . HIS A 1 556 ? 14.470 -9.825 -1.878 1.00 75.62 556 HIS A CA 1
ATOM 4417 C C . HIS A 1 556 ? 15.777 -9.866 -2.680 1.00 75.62 556 HIS A C 1
ATOM 4419 O O . HIS A 1 556 ? 16.147 -8.862 -3.292 1.00 75.62 556 HIS A O 1
ATOM 4425 N N . ILE A 1 557 ? 16.442 -11.023 -2.739 1.00 82.25 557 ILE A N 1
ATOM 4426 C CA . ILE A 1 557 ? 17.698 -11.202 -3.484 1.00 82.25 557 ILE A CA 1
ATOM 4427 C C . ILE A 1 557 ? 17.509 -10.831 -4.957 1.00 82.25 557 ILE A C 1
ATOM 4429 O O . ILE A 1 557 ? 18.316 -10.092 -5.531 1.00 82.25 557 ILE A O 1
ATOM 4433 N N . LEU A 1 558 ? 16.437 -11.329 -5.576 1.00 86.56 558 LEU A N 1
ATOM 4434 C CA . LEU A 1 558 ? 16.114 -11.030 -6.968 1.00 86.56 558 LEU A CA 1
ATOM 4435 C C . LEU A 1 558 ? 15.825 -9.545 -7.164 1.00 86.56 558 LEU A C 1
ATOM 4437 O O . LEU A 1 558 ? 16.318 -8.955 -8.122 1.00 86.56 558 LEU A O 1
ATOM 4441 N N . ASN A 1 559 ? 15.096 -8.927 -6.237 1.00 82.19 559 ASN A N 1
ATOM 4442 C CA . ASN A 1 559 ? 14.768 -7.513 -6.293 1.00 82.19 559 ASN A CA 1
ATOM 4443 C C . ASN A 1 559 ? 16.009 -6.620 -6.163 1.00 82.19 559 ASN A C 1
ATOM 4445 O O . ASN A 1 559 ? 16.149 -5.670 -6.926 1.00 82.19 559 ASN A O 1
ATOM 4449 N N . VAL A 1 560 ? 16.936 -6.926 -5.252 1.00 78.12 560 VAL A N 1
ATOM 4450 C CA . VAL A 1 560 ? 18.197 -6.177 -5.116 1.00 78.12 560 VAL A CA 1
ATOM 4451 C C . VAL A 1 560 ? 19.015 -6.264 -6.401 1.00 78.12 560 VAL A C 1
ATOM 4453 O O . VAL A 1 560 ? 19.464 -5.238 -6.910 1.00 78.12 560 VAL A O 1
ATOM 4456 N N . ARG A 1 561 ? 19.174 -7.469 -6.961 1.00 82.62 561 ARG A N 1
ATOM 4457 C CA . ARG A 1 561 ? 19.903 -7.669 -8.225 1.00 82.62 561 ARG A CA 1
ATOM 4458 C C . ARG A 1 561 ? 19.241 -6.926 -9.381 1.00 82.62 561 ARG A C 1
ATOM 4460 O O . ARG A 1 561 ? 19.917 -6.218 -10.119 1.00 82.62 561 ARG A O 1
ATOM 4467 N N . PHE A 1 562 ? 17.922 -7.048 -9.502 1.00 83.38 562 PHE A N 1
ATOM 4468 C CA . PHE A 1 562 ? 17.135 -6.347 -10.509 1.00 83.38 562 PHE A CA 1
ATOM 4469 C C . PHE A 1 562 ? 17.318 -4.826 -10.410 1.00 83.38 562 PHE A C 1
ATOM 4471 O O . PHE A 1 562 ? 17.654 -4.174 -11.398 1.00 83.38 562 PHE A O 1
ATOM 4478 N N . LEU A 1 563 ? 17.165 -4.263 -9.207 1.00 74.12 563 LEU A N 1
ATOM 4479 C CA . LEU A 1 563 ? 17.306 -2.828 -8.970 1.00 74.12 563 LEU A CA 1
ATOM 4480 C C . LEU A 1 563 ? 18.714 -2.329 -9.279 1.00 74.12 563 LEU A C 1
ATOM 4482 O O . LEU A 1 563 ? 18.861 -1.227 -9.802 1.00 74.12 563 LEU A O 1
ATOM 4486 N N . GLN A 1 564 ? 19.750 -3.111 -8.976 1.00 81.00 564 GLN A N 1
ATOM 4487 C CA . GLN A 1 564 ? 21.124 -2.764 -9.332 1.00 81.00 564 GLN A CA 1
ATOM 4488 C C . GLN A 1 564 ? 21.307 -2.645 -10.849 1.00 81.00 564 GLN A C 1
ATOM 4490 O O . GLN A 1 564 ? 21.904 -1.668 -11.301 1.00 81.00 564 GLN A O 1
ATOM 4495 N N . GLU A 1 565 ? 20.774 -3.582 -11.636 1.00 81.19 565 GLU A N 1
ATOM 4496 C CA . GLU A 1 565 ? 20.880 -3.521 -13.100 1.00 81.19 565 GLU A CA 1
ATOM 4497 C C . GLU A 1 565 ? 20.036 -2.390 -13.697 1.00 81.19 565 GLU A C 1
ATOM 4499 O O . GLU A 1 565 ? 20.543 -1.610 -14.506 1.00 81.19 565 GLU A O 1
ATOM 4504 N N . PHE A 1 566 ? 18.798 -2.214 -13.226 1.00 80.56 566 PHE A N 1
ATOM 4505 C CA . PHE A 1 566 ? 17.959 -1.081 -13.622 1.00 80.56 566 PHE A CA 1
ATOM 4506 C C . PHE A 1 566 ? 18.649 0.261 -13.334 1.00 80.56 566 PHE A C 1
ATOM 4508 O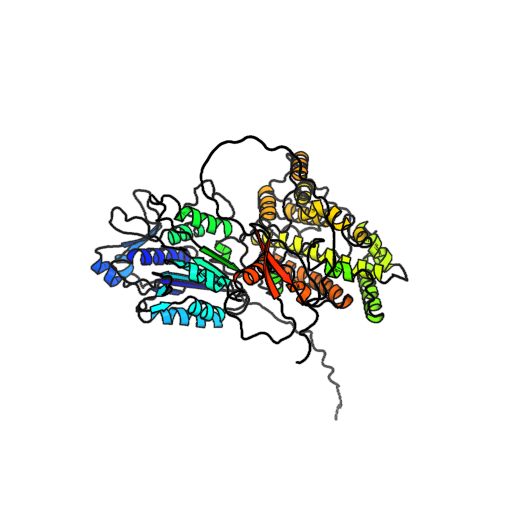 O . PHE A 1 566 ? 18.734 1.123 -14.208 1.00 80.56 566 PHE A O 1
ATOM 4515 N N . ASN A 1 567 ? 19.207 0.422 -12.126 1.00 78.62 567 ASN A N 1
ATOM 4516 C CA . ASN A 1 567 ? 19.917 1.635 -11.717 1.00 78.62 567 ASN A CA 1
ATOM 4517 C C . ASN A 1 567 ? 21.083 1.963 -12.634 1.00 78.62 567 ASN A C 1
ATOM 4519 O O . ASN A 1 567 ? 21.301 3.129 -12.945 1.00 78.62 567 ASN A O 1
ATOM 4523 N N . ARG A 1 568 ? 21.833 0.952 -13.077 1.00 81.56 568 ARG A N 1
ATOM 4524 C CA . ARG A 1 568 ? 22.936 1.163 -14.017 1.00 81.56 568 ARG A CA 1
ATOM 4525 C C . ARG A 1 568 ? 22.433 1.696 -15.354 1.00 81.56 568 ARG A C 1
ATOM 4527 O O . ARG A 1 568 ? 23.054 2.607 -15.892 1.00 81.56 568 ARG A O 1
ATOM 4534 N N . GLY A 1 569 ? 21.327 1.161 -15.874 1.00 80.94 569 GLY A N 1
ATOM 4535 C CA . GLY A 1 569 ? 20.701 1.653 -17.106 1.00 80.94 569 GLY A CA 1
ATOM 4536 C C . GLY A 1 569 ? 20.191 3.090 -16.974 1.00 80.94 569 GLY A C 1
ATOM 4537 O O . GLY A 1 569 ? 20.454 3.925 -17.837 1.00 80.94 569 GLY A O 1
ATOM 4538 N N . GLU A 1 570 ? 19.523 3.396 -15.860 1.00 80.56 570 GLU A N 1
ATOM 4539 C CA . GLU A 1 570 ? 19.012 4.735 -15.560 1.00 80.56 570 GLU A CA 1
ATOM 4540 C C . GLU A 1 570 ? 20.143 5.765 -15.408 1.00 80.56 570 GLU A C 1
ATOM 4542 O O . GLU A 1 570 ? 20.106 6.813 -16.051 1.00 80.56 570 GLU A O 1
ATOM 4547 N N . ILE A 1 571 ? 21.162 5.462 -14.597 1.00 81.94 571 ILE A N 1
ATOM 4548 C CA . ILE A 1 571 ? 22.327 6.335 -14.384 1.00 81.94 571 ILE A CA 1
ATOM 4549 C C . ILE A 1 571 ? 23.046 6.583 -15.709 1.00 81.94 571 ILE A C 1
ATOM 4551 O O . ILE A 1 571 ? 23.333 7.729 -16.037 1.00 81.94 571 ILE A O 1
ATOM 4555 N N . PHE A 1 572 ? 23.259 5.534 -16.506 1.00 86.44 572 PHE A N 1
ATOM 4556 C CA . PHE A 1 572 ? 23.919 5.652 -17.803 1.00 86.44 572 PHE A CA 1
ATOM 4557 C C . PHE A 1 572 ? 23.195 6.626 -18.745 1.00 86.44 572 PHE A C 1
ATOM 4559 O O . PHE A 1 572 ? 23.834 7.475 -19.367 1.00 86.44 572 PHE A O 1
ATOM 4566 N N . ALA A 1 573 ? 21.864 6.548 -18.827 1.00 87.38 573 ALA A N 1
ATOM 4567 C CA . ALA A 1 573 ? 21.083 7.474 -19.641 1.00 87.38 573 ALA A CA 1
ATOM 4568 C C . ALA A 1 573 ? 21.130 8.908 -19.090 1.00 87.38 573 ALA A C 1
ATOM 4570 O O . ALA A 1 573 ? 21.326 9.852 -19.855 1.00 87.38 573 ALA A O 1
ATOM 4571 N N . LYS A 1 574 ? 21.003 9.077 -17.767 1.00 84.38 574 LYS A N 1
ATOM 4572 C CA . LYS A 1 574 ? 21.058 10.399 -17.127 1.00 84.38 574 LYS A CA 1
ATOM 4573 C C . LYS A 1 574 ? 22.399 11.087 -17.330 1.00 84.38 574 LYS A C 1
ATOM 4575 O O . LYS A 1 574 ? 22.420 12.261 -17.686 1.00 84.38 574 LYS A O 1
ATOM 4580 N N . GLU A 1 575 ? 23.500 10.366 -17.140 1.00 87.12 575 GLU A N 1
ATOM 4581 C CA . GLU A 1 575 ? 24.850 10.882 -17.367 1.00 87.12 575 GLU A CA 1
ATOM 4582 C C . GLU A 1 575 ? 25.039 11.291 -18.828 1.00 87.12 575 GLU A C 1
ATOM 4584 O O . GLU A 1 575 ? 25.517 12.392 -19.099 1.00 87.12 575 GLU A O 1
ATOM 4589 N N . TYR A 1 576 ? 24.601 10.447 -19.770 1.00 90.19 576 TYR A N 1
ATOM 4590 C CA . TYR A 1 576 ? 24.729 10.738 -21.195 1.00 90.19 576 TYR A CA 1
ATOM 4591 C C . TYR A 1 576 ? 23.947 11.984 -21.617 1.00 90.19 576 TYR A C 1
ATOM 4593 O O . TYR A 1 576 ? 24.493 12.805 -22.343 1.00 90.19 576 TYR A O 1
ATOM 4601 N N . PHE A 1 577 ? 22.697 12.141 -21.165 1.00 87.88 577 PHE A N 1
ATOM 4602 C CA . PHE A 1 577 ? 21.848 13.282 -21.529 1.00 87.88 577 PHE A CA 1
ATOM 4603 C C . PHE A 1 577 ? 21.980 14.492 -20.590 1.00 87.88 577 PHE A C 1
ATOM 4605 O O . PHE A 1 577 ? 21.351 15.523 -20.826 1.00 87.88 577 PHE A O 1
ATOM 4612 N N . SER A 1 578 ? 22.799 14.393 -19.536 1.00 84.69 578 SER A N 1
ATOM 4613 C CA . SER A 1 578 ? 22.895 15.394 -18.461 1.00 84.69 578 SER A CA 1
ATOM 4614 C C . SER A 1 578 ? 21.544 15.699 -17.790 1.00 84.69 578 SER A C 1
ATOM 4616 O O . SER A 1 578 ? 21.227 16.851 -17.491 1.00 84.69 578 SER A O 1
ATOM 4618 N N . TRP A 1 579 ? 20.725 14.671 -17.571 1.00 82.31 579 TRP A N 1
ATOM 4619 C CA . TRP A 1 579 ? 19.440 14.803 -16.881 1.00 82.31 579 TRP A CA 1
ATOM 4620 C C . TRP A 1 579 ? 19.626 14.911 -15.364 1.00 82.31 579 TRP A C 1
ATOM 4622 O O . TRP A 1 579 ? 20.458 14.217 -14.782 1.00 82.31 579 TRP A O 1
ATOM 4632 N N . SER A 1 580 ? 18.826 15.760 -14.712 1.00 70.81 580 SER A N 1
ATOM 4633 C CA . SER A 1 580 ? 18.801 15.866 -13.251 1.00 70.81 580 SER A CA 1
ATOM 4634 C C . SER A 1 580 ? 18.058 14.692 -12.605 1.00 70.81 580 SER A C 1
ATOM 4636 O O . SER A 1 580 ? 17.190 14.065 -13.215 1.00 70.81 580 SER A O 1
ATOM 4638 N N . ASP A 1 581 ? 18.348 14.426 -11.330 1.00 63.28 581 ASP A N 1
ATOM 4639 C CA . ASP A 1 581 ? 17.592 13.446 -10.539 1.00 63.28 581 ASP A CA 1
ATOM 4640 C C . ASP A 1 581 ? 16.154 13.903 -10.228 1.00 63.28 581 ASP A C 1
ATOM 4642 O O . ASP A 1 581 ? 15.282 13.071 -9.981 1.00 63.28 581 ASP A O 1
ATOM 4646 N N . GLU A 1 582 ? 15.873 15.206 -10.327 1.00 51.44 582 GLU A N 1
ATOM 4647 C CA . GLU A 1 582 ? 14.543 15.803 -10.116 1.00 51.44 582 GLU A CA 1
ATOM 4648 C C . GLU A 1 582 ? 13.539 15.447 -11.228 1.00 51.44 582 GLU A C 1
ATOM 4650 O O . GLU A 1 582 ? 12.328 15.422 -11.008 1.00 51.44 582 GLU A O 1
ATOM 4655 N N . ILE A 1 583 ? 14.027 15.095 -12.423 1.00 49.19 583 ILE A N 1
ATOM 4656 C CA . ILE A 1 583 ? 13.192 14.601 -13.534 1.00 49.19 583 ILE A CA 1
ATOM 4657 C C . ILE A 1 583 ? 12.444 13.317 -13.139 1.00 49.19 583 ILE A C 1
ATOM 4659 O O . ILE A 1 583 ? 11.367 13.025 -13.653 1.00 49.19 583 ILE A O 1
ATOM 4663 N N . VAL A 1 584 ? 12.992 12.574 -12.180 1.00 45.81 584 VAL A N 1
ATOM 4664 C CA . VAL A 1 584 ? 12.506 11.268 -11.739 1.00 45.81 584 VAL A CA 1
ATOM 4665 C C . VAL A 1 584 ? 11.584 11.368 -10.511 1.00 45.81 584 VAL A C 1
ATOM 4667 O O . VAL A 1 584 ? 10.815 10.441 -10.251 1.00 45.81 584 VAL A O 1
ATOM 4670 N N . SER A 1 585 ? 11.583 12.505 -9.803 1.00 41.03 585 SER A N 1
ATOM 4671 C CA . SER A 1 585 ? 10.576 12.846 -8.782 1.00 41.03 585 SER A CA 1
ATOM 4672 C C . SER A 1 585 ? 9.297 13.458 -9.368 1.00 41.03 585 SER A C 1
ATOM 4674 O O . SER A 1 585 ? 8.270 13.466 -8.702 1.00 41.03 585 SER A O 1
ATOM 4676 N N . LEU A 1 586 ? 9.330 13.945 -10.616 1.00 37.53 586 LEU A N 1
ATOM 4677 C CA . LEU A 1 586 ? 8.186 14.592 -11.283 1.00 37.53 586 LEU A CA 1
ATOM 4678 C C . LEU A 1 586 ? 7.223 13.614 -11.983 1.00 37.53 586 LEU A C 1
ATOM 4680 O O . LEU A 1 586 ? 6.147 14.019 -12.427 1.00 37.53 586 LEU A O 1
ATOM 4684 N N . ALA A 1 587 ? 7.568 12.325 -12.063 1.00 39.81 587 ALA A N 1
ATOM 4685 C CA . ALA A 1 587 ? 6.688 11.282 -12.586 1.00 39.81 587 ALA A CA 1
ATOM 4686 C C . ALA A 1 587 ? 5.608 10.916 -11.544 1.00 39.81 587 ALA A C 1
ATOM 4688 O O . ALA A 1 587 ? 5.694 9.894 -10.869 1.00 39.81 587 ALA A O 1
ATOM 4689 N N . LYS A 1 588 ? 4.594 11.788 -11.438 1.00 41.28 588 LYS A N 1
ATOM 4690 C CA . LYS A 1 588 ? 3.369 11.679 -10.626 1.00 41.28 588 LYS A CA 1
ATOM 4691 C C . LYS A 1 588 ? 3.563 11.622 -9.099 1.00 41.28 588 LYS A C 1
ATOM 4693 O O . LYS A 1 588 ? 3.265 10.615 -8.467 1.00 41.28 588 LYS A O 1
ATOM 4698 N N . GLU A 1 589 ? 3.770 12.788 -8.488 1.00 37.25 589 GLU A N 1
ATOM 4699 C CA . GLU A 1 589 ? 2.755 13.235 -7.522 1.00 37.25 589 GLU A CA 1
ATOM 4700 C C . GLU A 1 589 ? 1.493 13.554 -8.340 1.00 37.25 589 GLU A C 1
ATOM 4702 O O . GLU A 1 589 ? 1.319 14.645 -8.871 1.00 37.25 589 GLU A O 1
ATOM 4707 N N . ASP A 1 590 ? 0.726 12.506 -8.631 1.00 37.59 590 ASP A N 1
ATOM 4708 C CA . ASP A 1 590 ? -0.725 12.510 -8.767 1.00 37.59 590 ASP A CA 1
ATOM 4709 C C . ASP A 1 590 ? -1.349 13.849 -9.253 1.00 37.59 590 ASP A C 1
ATOM 4711 O O . ASP A 1 590 ? -1.529 14.800 -8.494 1.00 37.59 590 ASP A O 1
ATOM 4715 N N . GLY A 1 591 ? -1.710 13.936 -10.544 1.00 33.44 591 GLY A N 1
ATOM 4716 C CA . GLY A 1 591 ? -2.122 15.177 -11.234 1.00 33.44 591 GLY A CA 1
ATOM 4717 C C . GLY A 1 591 ? -3.287 15.968 -10.611 1.00 33.44 591 GLY A C 1
ATOM 4718 O O . GLY A 1 591 ? -3.494 17.130 -10.968 1.00 33.44 591 GLY A O 1
ATOM 4719 N N . TRP A 1 592 ? -3.997 15.397 -9.632 1.00 39.38 592 TRP A N 1
ATOM 4720 C CA . TRP A 1 592 ? -4.964 16.124 -8.810 1.00 39.38 592 TRP A CA 1
ATOM 4721 C C . TRP A 1 592 ? -4.311 17.241 -7.991 1.00 39.38 592 TRP A C 1
ATOM 4723 O O . TRP A 1 592 ? -4.948 18.268 -7.803 1.00 39.38 592 TRP A O 1
ATOM 4733 N N . MET A 1 593 ? -3.052 17.107 -7.556 1.00 32.97 593 MET A N 1
ATOM 4734 C CA . MET A 1 593 ? -2.344 18.152 -6.805 1.00 32.97 593 MET A CA 1
ATOM 4735 C C . MET A 1 593 ? -2.119 19.409 -7.645 1.00 32.97 593 MET A C 1
ATOM 4737 O O . MET A 1 593 ? -2.286 20.507 -7.125 1.00 32.97 593 MET A O 1
ATOM 4741 N N . LEU A 1 594 ? -1.825 19.284 -8.945 1.00 35.72 594 LEU A N 1
ATOM 4742 C CA . LEU A 1 594 ? -1.629 20.431 -9.840 1.00 35.72 594 LEU A CA 1
ATOM 4743 C C . LEU A 1 594 ? -2.966 21.095 -10.215 1.00 35.72 594 LEU A C 1
ATOM 4745 O O . LEU A 1 594 ? -3.072 22.323 -10.206 1.00 35.72 594 LEU A O 1
ATOM 4749 N N . GLU A 1 595 ? -4.009 20.299 -10.479 1.00 39.09 595 GLU A N 1
ATOM 4750 C CA . GLU A 1 595 ? -5.374 20.806 -10.683 1.00 39.09 595 GLU A CA 1
ATOM 4751 C C . GLU A 1 595 ? -5.934 21.457 -9.414 1.00 39.09 595 GLU A C 1
ATOM 4753 O O . GLU A 1 595 ? -6.590 22.495 -9.492 1.00 39.09 595 GLU A O 1
ATOM 4758 N N . PHE A 1 596 ? -5.626 20.903 -8.241 1.00 40.25 596 PHE A N 1
ATOM 4759 C CA . PHE A 1 596 ? -5.997 21.455 -6.946 1.00 40.25 596 PHE A CA 1
ATOM 4760 C C . PHE A 1 596 ? -5.181 22.701 -6.621 1.00 40.25 596 PHE A C 1
ATOM 4762 O O . PHE A 1 596 ? -5.768 23.663 -6.153 1.00 40.25 596 PHE A O 1
ATOM 4769 N N . PHE A 1 597 ? -3.883 22.767 -6.935 1.00 37.97 597 PHE A N 1
ATOM 4770 C CA . PHE A 1 597 ? -3.080 23.984 -6.769 1.00 37.97 597 PHE A CA 1
ATOM 4771 C C . PHE A 1 597 ? -3.605 25.117 -7.648 1.00 37.97 597 PHE A C 1
ATOM 4773 O O . PHE A 1 597 ? -3.739 26.246 -7.181 1.00 37.97 597 PHE A O 1
ATOM 4780 N N . LEU A 1 598 ? -3.964 24.819 -8.902 1.00 39.28 598 LEU A N 1
ATOM 4781 C CA . LEU A 1 598 ? -4.543 25.788 -9.833 1.00 39.28 598 LEU A CA 1
ATOM 4782 C C . LEU A 1 598 ? -5.970 26.189 -9.422 1.00 39.28 598 LEU A C 1
ATOM 4784 O O . LEU A 1 598 ? -6.301 27.375 -9.447 1.00 39.28 598 LEU A O 1
ATOM 4788 N N . ALA A 1 599 ? -6.800 25.244 -8.971 1.00 38.84 599 ALA A N 1
ATOM 4789 C CA . ALA A 1 599 ? -8.136 25.524 -8.443 1.00 38.84 599 ALA A CA 1
ATOM 4790 C C . ALA A 1 599 ? -8.081 26.300 -7.116 1.00 38.84 599 ALA A C 1
ATOM 4792 O O . ALA A 1 599 ? -8.866 27.223 -6.910 1.00 38.84 599 ALA A O 1
ATOM 4793 N N . TRP A 1 600 ? -7.125 25.992 -6.243 1.00 38.25 600 TRP A N 1
ATOM 4794 C CA . TRP A 1 600 ? -6.881 26.666 -4.970 1.00 38.25 600 TRP A CA 1
ATOM 4795 C C . TRP A 1 600 ? -6.363 28.088 -5.190 1.00 38.25 600 TRP A C 1
ATOM 4797 O O . TRP A 1 600 ? -6.867 29.015 -4.560 1.00 38.25 600 TRP A O 1
ATOM 4807 N N . PHE A 1 601 ? -5.476 28.312 -6.166 1.00 37.69 601 PHE A N 1
ATOM 4808 C CA . PHE A 1 601 ? -5.062 29.663 -6.565 1.00 37.69 601 PHE A CA 1
ATOM 4809 C C . PHE A 1 601 ? -6.240 30.499 -7.091 1.00 37.69 601 PHE A C 1
ATOM 4811 O O . PHE A 1 601 ? -6.369 31.679 -6.759 1.00 37.69 601 PHE A O 1
ATOM 4818 N N . VAL A 1 602 ? -7.138 29.883 -7.870 1.00 41.69 602 VAL A N 1
ATOM 4819 C CA . VAL A 1 602 ? -8.337 30.538 -8.424 1.00 41.69 602 VAL A CA 1
ATOM 4820 C C . VAL A 1 602 ? -9.404 30.809 -7.351 1.00 41.69 602 VAL A C 1
ATOM 4822 O O . VAL A 1 602 ? -10.112 31.814 -7.437 1.00 41.69 602 VAL A O 1
ATOM 4825 N N . VAL A 1 603 ? -9.521 29.954 -6.330 1.00 39.50 603 VAL A N 1
ATOM 4826 C CA . VAL A 1 603 ? -10.549 30.057 -5.276 1.00 39.50 603 VAL A CA 1
ATOM 4827 C C . VAL A 1 603 ? -10.088 30.903 -4.081 1.00 39.50 603 VAL A C 1
ATOM 4829 O O . VAL A 1 603 ? -10.889 31.658 -3.528 1.00 39.50 603 VAL A O 1
ATOM 4832 N N . CYS A 1 604 ? -8.811 30.847 -3.696 1.00 37.31 604 CYS A N 1
ATOM 4833 C CA . CYS A 1 604 ? -8.293 31.503 -2.488 1.00 37.31 604 CYS A CA 1
ATOM 4834 C C . CYS A 1 604 ? -7.592 32.849 -2.744 1.00 37.31 604 CYS A C 1
ATOM 4836 O O . CYS A 1 604 ? -7.388 33.617 -1.803 1.00 37.31 604 CYS A O 1
ATOM 4838 N N . GLY A 1 605 ? -7.313 33.212 -4.001 1.00 37.62 605 GLY A N 1
ATOM 4839 C CA . GLY A 1 605 ? -6.616 34.451 -4.379 1.00 37.62 605 GLY A CA 1
ATOM 4840 C C . GLY A 1 605 ? -7.363 35.781 -4.166 1.00 37.62 605 GLY A C 1
ATOM 4841 O O . GLY A 1 605 ? -6.945 36.793 -4.719 1.00 37.62 605 GLY A O 1
ATOM 4842 N N . SER A 1 606 ? -8.457 35.833 -3.394 1.00 37.91 606 SER A N 1
ATOM 4843 C CA . SER A 1 606 ? -9.213 37.082 -3.153 1.00 37.91 606 SER A CA 1
ATOM 4844 C C . SER A 1 606 ? -9.187 37.606 -1.712 1.00 37.91 606 SER A C 1
ATOM 4846 O O . SER A 1 606 ? -9.754 38.662 -1.433 1.00 37.91 606 SER A O 1
ATOM 4848 N N . SER A 1 607 ? -8.459 36.963 -0.797 1.00 36.56 607 SER A N 1
ATOM 4849 C CA . SER A 1 607 ? -8.307 37.494 0.561 1.00 36.56 607 SER A CA 1
ATOM 4850 C C . SER A 1 607 ? -7.099 36.896 1.276 1.00 36.56 607 SER A C 1
ATOM 4852 O O . SER A 1 607 ? -7.153 35.742 1.669 1.00 36.56 607 SER A O 1
ATOM 4854 N N . HIS A 1 608 ? -6.090 37.738 1.536 1.00 42.09 608 HIS A N 1
ATOM 4855 C CA . HIS A 1 608 ? -4.888 37.501 2.361 1.00 42.09 608 HIS A CA 1
ATOM 4856 C C . HIS A 1 608 ? -3.664 36.882 1.669 1.00 42.09 608 HIS A C 1
ATOM 4858 O O . HIS A 1 608 ? -3.290 35.761 1.969 1.00 42.09 608 HIS A O 1
ATOM 4864 N N . MET A 1 609 ? -2.951 37.679 0.866 1.00 28.31 609 MET A N 1
ATOM 4865 C CA . MET A 1 609 ? -1.481 37.633 0.789 1.00 28.31 609 MET A CA 1
ATOM 4866 C C . MET A 1 609 ? -0.959 38.976 0.256 1.00 28.31 609 MET A C 1
ATOM 4868 O O . MET A 1 609 ? -0.907 39.202 -0.947 1.00 28.31 609 MET A O 1
ATOM 4872 N N . SER A 1 610 ? -0.608 39.906 1.149 1.00 29.92 610 SER A N 1
ATOM 4873 C CA . SER A 1 610 ? 0.095 41.155 0.791 1.00 29.92 610 SER A CA 1
ATOM 4874 C C . SER A 1 610 ? 1.528 41.219 1.322 1.00 29.92 610 SER A C 1
ATOM 4876 O O . SER A 1 610 ? 2.205 42.227 1.147 1.00 29.92 610 SER A O 1
ATOM 4878 N N . HIS A 1 611 ? 2.028 40.146 1.929 1.00 34.66 611 HIS A N 1
ATOM 4879 C CA . HIS A 1 611 ? 3.419 40.028 2.344 1.00 34.66 611 HIS A CA 1
ATOM 4880 C C . HIS A 1 611 ? 3.868 38.594 2.060 1.00 34.66 611 HIS A C 1
ATOM 4882 O O . HIS A 1 611 ? 3.142 37.676 2.419 1.00 34.66 611 HIS A O 1
ATOM 4888 N N . ILE A 1 612 ? 5.055 38.428 1.463 1.00 36.62 612 ILE A N 1
ATOM 4889 C CA . ILE A 1 612 ? 5.695 37.172 1.012 1.00 36.62 612 ILE A CA 1
ATOM 4890 C C . ILE A 1 612 ? 5.447 36.833 -0.475 1.00 36.62 612 ILE A C 1
ATOM 4892 O O . ILE A 1 612 ? 4.816 35.829 -0.745 1.00 36.62 612 ILE A O 1
ATOM 4896 N N . ILE A 1 613 ? 5.963 37.642 -1.423 1.00 31.23 613 ILE A N 1
ATOM 4897 C CA . ILE A 1 613 ? 6.650 37.222 -2.682 1.00 31.23 613 ILE A CA 1
ATOM 4898 C C . ILE A 1 613 ? 7.561 38.403 -3.129 1.00 31.23 613 ILE A C 1
ATOM 4900 O O . ILE A 1 613 ? 7.114 39.552 -3.045 1.00 31.23 613 ILE A O 1
ATOM 4904 N N . PRO A 1 614 ? 8.820 38.198 -3.577 1.00 31.62 614 PRO A N 1
ATOM 4905 C CA . PRO A 1 614 ? 9.636 39.252 -4.189 1.00 31.62 614 PRO A CA 1
ATOM 4906 C C . PRO A 1 614 ? 9.033 39.730 -5.519 1.00 31.62 614 PRO A C 1
ATOM 4908 O O . PRO A 1 614 ? 8.523 38.939 -6.305 1.00 31.62 614 PRO A O 1
ATOM 4911 N N . GLN A 1 615 ? 9.103 41.035 -5.778 1.00 35.75 615 GLN A N 1
ATOM 4912 C CA . GLN A 1 615 ? 8.575 41.683 -6.981 1.00 35.75 615 GLN A CA 1
ATOM 4913 C C . GLN A 1 615 ? 9.314 41.255 -8.260 1.00 35.75 615 GLN A C 1
ATOM 4915 O O . GLN A 1 615 ? 10.216 41.953 -8.712 1.00 35.75 615 GLN A O 1
ATOM 4920 N N . THR A 1 616 ? 8.887 40.171 -8.897 1.00 36.72 616 THR A N 1
ATOM 4921 C CA . THR A 1 616 ? 9.124 39.937 -10.326 1.00 36.72 616 THR A CA 1
ATOM 4922 C C . THR A 1 616 ? 7.919 39.197 -10.897 1.00 36.72 616 THR A C 1
ATOM 4924 O O . THR A 1 616 ? 7.683 38.052 -10.542 1.00 36.72 616 THR A O 1
ATOM 4927 N N . GLU A 1 617 ? 7.179 39.890 -11.771 1.00 41.47 617 GLU A N 1
ATOM 4928 C CA . GLU A 1 617 ? 6.001 39.443 -12.541 1.00 41.47 617 GLU A CA 1
ATOM 4929 C C . GLU A 1 617 ? 4.637 39.531 -11.825 1.00 41.47 617 GLU A C 1
ATOM 4931 O O . GLU A 1 617 ? 4.151 38.611 -11.177 1.00 41.47 617 GLU A O 1
ATOM 4936 N N . ALA A 1 618 ? 3.970 40.682 -11.982 1.00 39.47 618 ALA A N 1
ATOM 4937 C CA . ALA A 1 618 ? 2.609 40.891 -11.494 1.00 39.47 618 ALA A CA 1
ATOM 4938 C C . ALA A 1 618 ? 1.575 40.232 -12.428 1.00 39.47 618 ALA A C 1
ATOM 4940 O O . ALA A 1 618 ? 1.370 40.676 -13.561 1.00 39.47 618 ALA A O 1
ATOM 4941 N N . LEU A 1 619 ? 0.899 39.198 -11.928 1.00 38.62 619 LEU A N 1
ATOM 4942 C CA . LEU A 1 619 ? -0.280 38.584 -12.538 1.00 38.62 619 LEU A CA 1
ATOM 4943 C C . LEU A 1 619 ? -1.514 39.455 -12.250 1.00 38.62 619 LEU A C 1
ATOM 4945 O O . LEU A 1 619 ? -1.826 39.713 -11.087 1.00 38.62 619 LEU A O 1
ATOM 4949 N N . VAL A 1 620 ? -2.234 39.906 -13.283 1.00 42.56 620 VAL A N 1
ATOM 4950 C CA . VAL A 1 620 ? -3.473 40.685 -13.106 1.00 42.56 620 VAL A CA 1
ATOM 4951 C C . VAL A 1 620 ? -4.672 39.815 -13.461 1.00 42.56 620 VAL A C 1
ATOM 4953 O O . VAL A 1 620 ? -4.821 39.375 -14.603 1.00 42.56 620 VAL A O 1
ATOM 4956 N N . ILE A 1 621 ? -5.542 39.597 -12.476 1.00 44.00 621 ILE A N 1
ATOM 4957 C CA . ILE A 1 621 ? -6.809 38.878 -12.631 1.00 44.00 621 ILE A CA 1
ATOM 4958 C C . ILE A 1 621 ? -7.941 39.907 -12.615 1.00 44.00 621 ILE A C 1
ATOM 4960 O O . ILE A 1 621 ? -8.055 40.703 -11.682 1.00 44.00 621 ILE A O 1
ATOM 4964 N N . GLY A 1 622 ? -8.769 39.903 -13.659 1.00 50.06 622 GLY A N 1
ATOM 4965 C CA . GLY A 1 622 ? -9.903 40.812 -13.809 1.00 50.06 622 GLY A CA 1
ATOM 4966 C C . GLY A 1 622 ? -11.197 40.065 -14.113 1.00 50.06 622 GLY A C 1
ATOM 4967 O O . GLY A 1 622 ? -11.193 38.916 -14.550 1.00 50.06 622 GLY A O 1
ATOM 4968 N N . SER A 1 623 ? -12.329 40.727 -13.891 1.00 45.72 623 SER A N 1
ATOM 4969 C CA . SER A 1 623 ? -13.642 40.244 -14.326 1.00 45.72 623 SER A CA 1
ATOM 4970 C C . SER A 1 623 ? -14.283 41.273 -15.247 1.00 45.72 623 SER A C 1
ATOM 4972 O O . SER A 1 623 ? -14.294 42.466 -14.946 1.00 45.72 623 SER A O 1
ATOM 4974 N N . VAL A 1 624 ? -14.833 40.811 -16.368 1.00 49.91 624 VAL A N 1
ATOM 4975 C CA . VAL A 1 624 ? -15.568 41.646 -17.318 1.00 49.91 624 VAL A CA 1
ATOM 4976 C C . VAL A 1 624 ? -16.995 41.130 -17.455 1.00 49.91 624 VAL A C 1
ATOM 4978 O O . VAL A 1 624 ? -17.257 39.926 -17.432 1.00 49.91 624 VAL A O 1
ATOM 4981 N N . VAL A 1 625 ? -17.944 42.056 -17.557 1.00 47.09 625 VAL A N 1
ATOM 4982 C CA . VAL A 1 625 ? -19.350 41.738 -17.812 1.00 47.09 625 VAL A CA 1
ATOM 4983 C C . VAL A 1 625 ? -19.602 41.985 -19.292 1.00 47.09 625 VAL A C 1
ATOM 4985 O O . VAL A 1 625 ? -19.411 43.102 -19.769 1.00 47.09 625 VAL A O 1
ATOM 4988 N N . VAL A 1 626 ? -20.025 40.948 -20.011 1.00 47.16 626 VAL A N 1
ATOM 4989 C CA . VAL A 1 626 ? -20.421 41.045 -21.420 1.00 47.16 626 VAL A CA 1
ATOM 4990 C C . VAL A 1 626 ? -21.847 40.514 -21.527 1.00 47.16 626 VAL A C 1
ATOM 4992 O O . VAL A 1 626 ? -22.102 39.329 -21.316 1.00 47.16 626 VAL A O 1
ATOM 4995 N N . GLY A 1 627 ? -22.802 41.407 -21.800 1.00 64.12 627 GLY A N 1
ATOM 4996 C CA . GLY A 1 627 ? -24.228 41.074 -21.745 1.00 64.12 627 GLY A CA 1
ATOM 4997 C C . GLY A 1 627 ? -24.666 40.660 -20.333 1.00 64.12 627 GLY A C 1
ATOM 4998 O O . GLY A 1 627 ? -24.343 41.335 -19.358 1.00 64.12 627 GLY A O 1
ATOM 4999 N N . SER A 1 628 ? -25.398 39.547 -20.216 1.00 43.56 628 SER A N 1
ATOM 5000 C CA . SER A 1 628 ? -25.828 38.969 -18.930 1.00 43.56 628 SER A CA 1
ATOM 5001 C C . SER A 1 628 ? -24.803 38.013 -18.299 1.00 43.56 628 SER A C 1
ATOM 5003 O O . SER A 1 628 ? -25.067 37.461 -17.233 1.00 43.56 628 SER A O 1
ATOM 5005 N N . GLY A 1 629 ? -23.647 37.797 -18.938 1.00 40.03 629 GLY A N 1
ATOM 5006 C CA . GLY A 1 629 ? -22.589 36.912 -18.452 1.00 40.03 629 GLY A CA 1
ATOM 5007 C C . GLY A 1 629 ? -21.458 37.675 -17.760 1.00 40.03 629 GLY A C 1
ATOM 5008 O O . GLY A 1 629 ? -21.010 38.719 -18.239 1.00 40.03 629 GLY A O 1
ATOM 5009 N N . ARG A 1 630 ? -20.968 37.141 -16.634 1.00 41.12 630 ARG A N 1
ATOM 5010 C CA . ARG A 1 630 ? -19.686 37.544 -16.034 1.00 41.12 630 ARG A CA 1
ATOM 5011 C C . ARG A 1 630 ? -18.612 36.543 -16.427 1.00 41.12 630 ARG A C 1
ATOM 5013 O O . ARG A 1 630 ? -18.808 35.345 -16.241 1.00 41.12 630 ARG A O 1
ATOM 5020 N N . TYR A 1 631 ? -17.480 37.055 -16.891 1.00 49.38 631 TYR A N 1
ATOM 5021 C CA . TYR A 1 631 ? -16.331 36.264 -17.307 1.00 49.38 631 TYR A CA 1
ATOM 5022 C C . TYR A 1 631 ? -15.087 36.736 -16.561 1.00 49.38 631 TYR A C 1
ATOM 5024 O O . TYR A 1 631 ? -14.870 37.939 -16.404 1.00 49.38 631 TYR A O 1
ATOM 5032 N N . ASN A 1 632 ? -14.278 35.788 -16.101 1.00 50.94 632 ASN A N 1
ATOM 5033 C CA . ASN A 1 632 ? -12.964 36.073 -15.534 1.00 50.94 632 ASN A CA 1
ATOM 5034 C C . ASN A 1 632 ? -11.914 35.976 -16.642 1.00 50.94 632 ASN A C 1
ATOM 5036 O O . ASN A 1 632 ? -12.060 35.162 -17.551 1.00 50.94 632 ASN A O 1
ATOM 5040 N N . TYR A 1 633 ? -10.866 36.790 -16.563 1.00 48.62 633 TYR A N 1
ATOM 5041 C CA . TYR A 1 633 ? -9.707 36.686 -17.445 1.00 48.62 633 TYR A CA 1
ATOM 5042 C C . TYR A 1 633 ? -8.411 36.889 -16.660 1.00 48.62 633 TYR A C 1
ATOM 5044 O O . TYR A 1 633 ? -8.397 37.506 -15.591 1.00 48.62 633 TYR A O 1
ATOM 5052 N N . ILE A 1 634 ? -7.318 36.372 -17.220 1.00 39.84 634 ILE A N 1
ATOM 5053 C CA . ILE A 1 634 ? -5.969 36.457 -16.662 1.00 39.84 634 ILE A CA 1
ATOM 5054 C C . ILE A 1 634 ? -5.062 37.068 -17.731 1.00 39.84 634 ILE A C 1
ATOM 5056 O O . ILE A 1 634 ? -5.090 36.648 -18.887 1.00 39.84 634 ILE A O 1
ATOM 5060 N N . THR A 1 635 ? -4.261 38.067 -17.362 1.00 42.16 635 THR A N 1
ATOM 5061 C CA . THR A 1 635 ? -3.267 38.664 -18.265 1.00 42.16 635 THR A CA 1
ATOM 5062 C C . THR A 1 635 ? -1.905 38.762 -17.589 1.00 42.16 635 THR A C 1
ATOM 5064 O O . THR A 1 635 ? -1.809 39.067 -16.399 1.00 42.16 635 THR A O 1
ATOM 5067 N N . THR A 1 636 ? -0.846 38.546 -18.370 1.00 46.03 636 THR A N 1
ATOM 5068 C CA . THR A 1 636 ? 0.537 38.882 -18.001 1.00 46.03 636 THR A CA 1
ATOM 5069 C C . THR A 1 636 ? 1.011 40.071 -18.846 1.00 46.03 636 THR A C 1
ATOM 5071 O O . THR A 1 636 ? 0.364 40.418 -19.838 1.00 46.03 636 THR A O 1
ATOM 5074 N N . GLN A 1 637 ? 2.117 40.731 -18.472 1.00 40.00 637 GLN A N 1
ATOM 5075 C CA . GLN A 1 637 ? 2.622 41.913 -19.199 1.00 40.00 637 GLN A CA 1
ATOM 5076 C C . GLN A 1 637 ? 2.991 41.637 -20.671 1.00 40.00 637 GLN A C 1
ATOM 5078 O O . GLN A 1 637 ? 3.023 42.579 -21.459 1.00 40.00 637 GLN A O 1
ATOM 5083 N N . ASN A 1 638 ? 3.206 40.372 -21.059 1.00 33.72 638 ASN A N 1
ATOM 5084 C CA . ASN A 1 638 ? 3.692 40.000 -22.392 1.00 33.72 638 ASN A CA 1
ATOM 5085 C C . ASN A 1 638 ? 2.734 39.109 -23.207 1.00 33.72 638 ASN A C 1
ATOM 5087 O O . ASN A 1 638 ? 3.040 38.796 -24.358 1.00 33.72 638 ASN A O 1
ATOM 5091 N N . SER A 1 639 ? 1.581 38.684 -22.673 1.00 35.84 639 SER A N 1
ATOM 5092 C CA . SER A 1 639 ? 0.611 37.856 -23.413 1.00 35.84 639 SER A CA 1
ATOM 5093 C C . SER A 1 639 ? -0.792 37.924 -22.798 1.00 35.84 639 SER A C 1
ATOM 5095 O O . SER A 1 639 ? -0.952 37.847 -21.580 1.00 35.84 639 SER A O 1
ATOM 5097 N N . THR A 1 640 ? -1.827 38.015 -23.638 1.00 35.25 640 THR A N 1
ATOM 5098 C CA . THR A 1 640 ? -3.230 37.890 -23.210 1.00 35.25 640 THR A CA 1
ATOM 5099 C C . THR A 1 640 ? -3.747 36.511 -23.606 1.00 35.25 640 THR A C 1
ATOM 5101 O O . THR A 1 640 ? -3.921 36.237 -24.792 1.00 35.25 640 THR A O 1
ATOM 5104 N N . TYR A 1 641 ? -4.009 35.651 -22.623 1.00 35.12 641 TYR A N 1
ATOM 5105 C CA . TYR A 1 641 ? -4.695 34.378 -22.834 1.00 35.12 641 TYR A CA 1
ATOM 5106 C C . TYR A 1 641 ? -6.167 34.550 -22.446 1.00 35.12 641 TYR A C 1
ATOM 5108 O O . TYR A 1 641 ? -6.493 34.799 -21.288 1.00 35.12 641 TYR A O 1
ATOM 5116 N N . ASN A 1 642 ? -7.075 34.441 -23.417 1.00 33.56 642 ASN A N 1
ATOM 5117 C CA . ASN A 1 642 ? -8.513 34.513 -23.156 1.00 33.56 642 ASN A CA 1
ATOM 5118 C C . ASN A 1 642 ? -9.032 33.123 -22.776 1.00 33.56 642 ASN A C 1
ATOM 5120 O O . ASN A 1 642 ? -9.448 32.358 -23.642 1.00 33.56 642 ASN A O 1
ATOM 5124 N N . LEU A 1 643 ? -9.012 32.797 -21.484 1.00 35.28 643 LEU A N 1
ATOM 5125 C CA . LEU A 1 643 ? -9.698 31.618 -20.961 1.00 35.28 643 LEU A CA 1
ATOM 5126 C C . LEU A 1 643 ? -11.101 32.032 -20.485 1.00 35.28 643 LEU A C 1
ATOM 5128 O O . LEU A 1 643 ? -11.252 32.632 -19.424 1.00 35.28 643 LEU A O 1
ATOM 5132 N N . LEU A 1 644 ? -12.134 31.762 -21.286 1.00 35.56 644 LEU A N 1
ATOM 5133 C CA . LEU A 1 644 ? -13.527 32.048 -20.922 1.00 35.56 644 LEU A CA 1
ATOM 5134 C C . LEU A 1 644 ? -14.109 30.865 -20.143 1.00 35.56 644 LEU A C 1
ATOM 5136 O O . LEU A 1 644 ? -14.568 29.895 -20.737 1.00 35.56 644 LEU A O 1
ATOM 5140 N N . LEU A 1 645 ? -14.119 30.955 -18.813 1.00 32.84 645 LEU A N 1
ATOM 5141 C CA . LEU A 1 645 ? -14.805 29.979 -17.962 1.00 32.84 645 LEU A CA 1
ATOM 5142 C C . LEU A 1 645 ? -16.200 30.507 -17.583 1.00 32.84 645 LEU A C 1
ATOM 5144 O O . LEU A 1 645 ? -16.289 31.538 -16.906 1.00 32.84 645 LEU A O 1
ATOM 5148 N N . PRO A 1 646 ? -17.302 29.852 -18.000 1.00 34.03 646 PRO A N 1
ATOM 5149 C CA . PRO A 1 646 ? -18.629 30.214 -17.525 1.00 34.03 646 PRO A CA 1
ATOM 5150 C C . PRO A 1 646 ? -18.760 29.856 -16.042 1.00 34.03 646 PRO A C 1
ATOM 5152 O O . PRO A 1 646 ? -18.447 28.745 -15.618 1.00 34.03 646 PRO A O 1
ATOM 5155 N N . ARG A 1 647 ? -19.247 30.802 -15.236 1.00 35.62 647 ARG A N 1
ATOM 5156 C CA . ARG A 1 647 ? -19.573 30.538 -13.832 1.00 35.62 647 ARG A CA 1
ATOM 5157 C C . ARG A 1 647 ? -20.841 29.679 -13.785 1.00 35.62 647 ARG A C 1
ATOM 5159 O O . ARG A 1 647 ? -21.870 30.104 -14.308 1.00 35.62 647 ARG A O 1
ATOM 5166 N N . ALA A 1 648 ? -20.762 28.490 -13.188 1.00 33.59 648 ALA A N 1
ATOM 5167 C CA . ALA A 1 648 ? -21.911 27.605 -13.006 1.00 33.59 648 ALA A CA 1
ATOM 5168 C C . ALA A 1 648 ? -23.039 28.352 -12.269 1.00 33.59 648 ALA A C 1
ATOM 5170 O O . ALA A 1 648 ? -22.820 28.893 -11.186 1.00 33.59 648 ALA A O 1
ATOM 5171 N N . ALA A 1 649 ? -24.214 28.436 -12.893 1.00 33.62 649 ALA A N 1
ATOM 5172 C CA . ALA A 1 649 ? -25.400 29.044 -12.305 1.00 33.62 649 ALA A CA 1
ATOM 5173 C C . ALA A 1 649 ? -26.166 28.010 -11.468 1.00 33.62 649 ALA A C 1
ATOM 5175 O O . ALA A 1 649 ? -26.365 26.875 -11.905 1.00 33.62 649 ALA A O 1
ATOM 5176 N N . ASP A 1 650 ? -26.612 28.431 -10.286 1.00 33.25 650 ASP A N 1
ATOM 5177 C CA . ASP A 1 650 ? -27.509 27.680 -9.409 1.00 33.25 650 ASP A CA 1
ATOM 5178 C C . ASP A 1 650 ? -28.813 27.311 -10.144 1.00 33.25 650 ASP A C 1
ATOM 5180 O O . ASP A 1 650 ? -29.477 28.167 -10.737 1.00 33.25 650 ASP A O 1
ATOM 5184 N N . LYS A 1 651 ? -29.194 26.027 -10.110 1.00 31.30 651 LYS A N 1
ATOM 5185 C CA . LYS A 1 651 ? -30.492 25.547 -10.616 1.00 31.30 651 LYS A CA 1
ATOM 5186 C C . LYS A 1 651 ? -31.632 25.980 -9.685 1.00 31.30 651 LYS A C 1
ATOM 5188 O O . LYS A 1 651 ? -31.497 25.816 -8.473 1.00 31.30 651 LYS A O 1
ATOM 5193 N N . PRO A 1 652 ? -32.810 26.336 -10.225 1.00 33.66 652 PRO A N 1
ATOM 5194 C CA . PRO A 1 652 ? -34.075 26.091 -9.554 1.00 33.66 652 PRO A CA 1
ATOM 5195 C C . PRO A 1 652 ? -34.826 24.909 -10.191 1.00 33.66 652 PRO A C 1
ATOM 5197 O O . PRO A 1 652 ? -34.848 24.741 -11.411 1.00 33.66 652 PRO A O 1
ATOM 5200 N N . ASP A 1 653 ? -35.449 24.102 -9.331 1.00 33.97 653 ASP A N 1
ATOM 5201 C CA . ASP A 1 653 ? -36.470 23.107 -9.669 1.00 33.97 653 ASP A CA 1
ATOM 5202 C C . ASP A 1 653 ? -37.661 23.747 -10.398 1.00 33.97 653 ASP A C 1
ATOM 5204 O O . ASP A 1 653 ? -38.109 24.814 -9.993 1.00 33.97 653 ASP A O 1
ATOM 5208 N N . TYR A 1 654 ? -38.179 23.083 -11.438 1.00 30.92 654 TYR A N 1
ATOM 5209 C CA . TYR A 1 654 ? -39.595 22.725 -11.655 1.00 30.92 654 TYR A CA 1
ATOM 5210 C C . TYR A 1 654 ? -39.718 21.978 -12.996 1.00 30.92 654 TYR A C 1
ATOM 5212 O O . TYR A 1 654 ? -39.172 22.401 -14.013 1.00 30.92 654 TYR A O 1
ATOM 5220 N N . GLY A 1 655 ? -40.416 20.839 -12.983 1.00 34.97 655 GLY A N 1
ATOM 5221 C CA . GLY A 1 655 ? -40.573 19.958 -14.138 1.00 34.97 655 GLY A CA 1
ATOM 5222 C C . GLY A 1 655 ? -41.549 20.475 -15.193 1.00 34.97 655 GLY A C 1
ATOM 5223 O O . GLY A 1 655 ? -42.581 21.032 -14.842 1.00 34.97 655 GLY A O 1
ATOM 5224 N N . TYR A 1 656 ? -41.217 20.217 -16.460 1.00 27.05 656 TYR A N 1
ATOM 5225 C CA . TYR A 1 656 ? -42.123 19.961 -17.586 1.00 27.05 656 TYR A CA 1
ATOM 5226 C C . TYR A 1 656 ? -41.334 19.230 -18.690 1.00 27.05 656 TYR A C 1
ATOM 5228 O O . TYR A 1 656 ? -40.187 19.581 -18.966 1.00 27.05 656 TYR A O 1
ATOM 5236 N N . ASP A 1 657 ? -41.953 18.217 -19.301 1.00 40.50 657 ASP A N 1
ATOM 5237 C CA . ASP A 1 657 ? -41.436 17.458 -20.448 1.00 40.50 657 ASP A CA 1
ATOM 5238 C C . ASP A 1 657 ? -41.348 18.318 -21.717 1.00 40.50 657 ASP A C 1
ATOM 5240 O O . ASP A 1 657 ? -42.336 18.954 -22.085 1.00 40.50 657 ASP A O 1
ATOM 5244 N N . LEU A 1 658 ? -40.222 18.248 -22.443 1.00 27.19 658 LEU A N 1
ATOM 5245 C CA . LEU A 1 658 ? -40.104 18.627 -23.861 1.00 27.19 658 LEU A CA 1
ATOM 5246 C C . LEU A 1 658 ? -39.045 17.750 -24.595 1.00 27.19 658 LEU A C 1
ATOM 5248 O O . LEU A 1 658 ? -38.181 17.172 -23.937 1.00 27.19 658 LEU A O 1
ATOM 5252 N N . PRO A 1 659 ? -39.152 17.591 -25.936 1.00 29.06 659 PRO A N 1
ATOM 5253 C CA . PRO A 1 659 ? -38.825 16.374 -26.708 1.00 29.06 659 PRO A CA 1
ATOM 5254 C C . PRO A 1 659 ? -37.372 16.367 -27.269 1.00 29.06 659 PRO A C 1
ATOM 5256 O O . PRO A 1 659 ? -36.618 17.294 -26.970 1.00 29.06 659 PRO A O 1
ATOM 5259 N N . PRO A 1 660 ? -36.917 15.339 -28.032 1.00 33.00 660 PRO A N 1
ATOM 5260 C CA . PRO A 1 660 ? -35.492 15.079 -28.222 1.00 33.00 660 PRO A CA 1
ATOM 5261 C C . PRO A 1 660 ? -34.864 16.094 -29.182 1.00 33.00 660 PRO A C 1
ATOM 5263 O O . PRO A 1 660 ? -35.413 16.374 -30.249 1.00 33.00 660 PRO A O 1
ATOM 5266 N N . LEU A 1 661 ? -33.698 16.624 -28.809 1.00 26.86 661 LEU A N 1
ATOM 5267 C CA . LEU A 1 661 ? -32.911 17.508 -29.663 1.00 26.86 661 LEU A CA 1
ATOM 5268 C C . LEU A 1 661 ? -31.942 16.700 -30.530 1.00 26.86 661 LEU A C 1
ATOM 5270 O O . LEU A 1 661 ? -31.190 15.859 -30.042 1.00 26.86 661 LEU A O 1
ATOM 5274 N N . GLN A 1 662 ? -32.044 16.989 -31.826 1.00 26.39 662 GLN A N 1
ATOM 5275 C CA . GLN A 1 662 ? -31.245 16.499 -32.939 1.00 26.39 662 GLN A CA 1
ATOM 5276 C C . GLN A 1 662 ? -29.786 16.972 -32.885 1.00 26.39 662 GLN A C 1
ATOM 5278 O O . GLN A 1 662 ? -29.448 17.965 -32.240 1.00 26.39 662 GLN A O 1
ATOM 5283 N N . GLU A 1 663 ? -28.972 16.228 -33.630 1.00 32.56 663 GLU A N 1
ATOM 5284 C CA . GLU A 1 663 ? -27.598 16.493 -34.048 1.00 32.56 663 GLU A CA 1
ATOM 5285 C C . GLU A 1 663 ? -27.383 17.920 -34.587 1.00 32.56 663 GLU A C 1
ATOM 5287 O O . GLU A 1 663 ? -28.226 18.444 -35.310 1.00 32.56 663 GLU A O 1
ATOM 5292 N N . ASP A 1 664 ? -26.227 18.493 -34.219 1.00 27.09 664 ASP A N 1
ATOM 5293 C CA . ASP A 1 664 ? -25.384 19.461 -34.949 1.00 27.09 664 ASP A CA 1
ATOM 5294 C C . ASP A 1 664 ? -24.892 20.611 -34.058 1.00 27.09 664 ASP A C 1
ATOM 5296 O O . ASP A 1 664 ? -25.545 21.641 -33.910 1.00 27.09 664 ASP A O 1
ATOM 5300 N N . PHE A 1 665 ? -23.660 20.492 -33.548 1.00 24.12 665 PHE A N 1
ATOM 5301 C CA . PHE A 1 665 ? -22.818 21.663 -33.288 1.00 24.12 665 PHE A CA 1
ATOM 5302 C C . PHE A 1 665 ? -21.375 21.388 -33.723 1.00 24.12 665 PHE A C 1
ATOM 5304 O O . PHE A 1 665 ? -20.567 20.778 -33.027 1.00 24.12 665 PHE A O 1
ATOM 5311 N N . VAL A 1 666 ? -21.083 21.863 -34.932 1.00 24.88 666 VAL A N 1
ATOM 5312 C CA . VAL A 1 666 ? -19.765 21.939 -35.562 1.00 24.88 666 VAL A CA 1
ATOM 5313 C C . VAL A 1 666 ? -18.986 23.112 -34.956 1.00 24.88 666 VAL A C 1
ATOM 5315 O O . VAL A 1 666 ? -19.450 24.253 -35.002 1.00 24.88 666 VAL A O 1
ATOM 5318 N N . PHE A 1 667 ? -17.774 22.864 -34.453 1.00 23.80 667 PHE A N 1
ATOM 5319 C CA . PHE A 1 667 ? -16.811 23.922 -34.131 1.00 23.80 667 PHE A CA 1
ATOM 5320 C C . PHE A 1 667 ? -16.389 24.643 -35.423 1.00 23.80 667 PHE A C 1
ATOM 5322 O O . PHE A 1 667 ? -15.735 24.059 -36.288 1.00 23.80 667 PHE A O 1
ATOM 5329 N N . ARG A 1 668 ? -16.742 25.926 -35.568 1.00 24.58 668 ARG A N 1
ATOM 5330 C CA . ARG A 1 668 ? -16.147 26.820 -36.575 1.00 24.58 668 ARG A CA 1
ATOM 5331 C C . ARG A 1 668 ? -15.296 27.893 -35.902 1.00 24.58 668 ARG A C 1
ATOM 5333 O O . ARG A 1 668 ? -15.767 28.622 -35.036 1.00 24.58 668 ARG A O 1
ATOM 5340 N N . ASN A 1 669 ? -14.056 27.977 -36.378 1.00 30.80 669 ASN A N 1
ATOM 5341 C CA . ASN A 1 669 ? -13.055 29.012 -36.125 1.00 30.80 669 ASN A CA 1
ATOM 5342 C C . ASN A 1 669 ? -13.616 30.441 -36.219 1.00 30.80 669 ASN A C 1
ATOM 5344 O O . ASN A 1 669 ? -14.277 30.772 -37.203 1.00 30.80 669 ASN A O 1
ATOM 5348 N N . LEU A 1 670 ? -13.229 31.310 -35.279 1.00 24.48 670 LEU A N 1
ATOM 5349 C CA . LEU A 1 670 ? -13.276 32.772 -35.422 1.00 24.48 670 LEU A CA 1
ATOM 5350 C C . LEU A 1 670 ? -12.015 33.422 -34.799 1.00 24.48 670 LEU A C 1
ATOM 5352 O O . LEU A 1 670 ? -11.377 32.809 -33.946 1.00 24.48 670 LEU A O 1
ATOM 5356 N N . PRO A 1 671 ? -11.605 34.617 -35.275 1.00 26.67 671 PRO A N 1
ATOM 5357 C CA . PRO A 1 671 ? -10.213 34.956 -35.573 1.00 26.67 671 PRO A CA 1
ATOM 5358 C C . PRO A 1 671 ? -9.598 36.017 -34.646 1.00 26.67 671 PRO A C 1
ATOM 5360 O O . PRO A 1 671 ? -10.287 36.795 -33.989 1.00 26.67 671 PRO A O 1
ATOM 5363 N N . VAL A 1 672 ? -8.264 36.083 -34.673 1.00 29.88 672 VAL A N 1
ATOM 5364 C CA . VAL A 1 672 ? -7.420 37.103 -34.032 1.00 29.88 672 VAL A CA 1
ATOM 5365 C C . VAL A 1 672 ? -7.694 38.490 -34.633 1.00 29.88 672 VAL A C 1
ATOM 5367 O O . VAL A 1 672 ? -7.483 38.693 -35.826 1.00 29.88 672 VAL A O 1
ATOM 5370 N N . TYR A 1 673 ? -8.094 39.461 -33.804 1.00 24.70 673 TYR A N 1
ATOM 5371 C CA . TYR A 1 673 ? -8.044 40.891 -34.133 1.00 24.70 673 TYR A CA 1
ATOM 5372 C C . TYR A 1 673 ? -7.286 41.665 -33.050 1.00 24.70 673 TYR A C 1
ATOM 5374 O O . TYR A 1 673 ? -7.751 41.850 -31.929 1.00 24.70 673 TYR A O 1
ATOM 5382 N N . THR A 1 674 ? -6.107 42.148 -33.428 1.00 32.59 674 THR A N 1
ATOM 5383 C CA . THR A 1 674 ? -5.312 43.171 -32.752 1.00 32.59 674 THR A CA 1
ATOM 5384 C C . THR A 1 674 ? -5.750 44.553 -33.231 1.00 32.59 674 THR A C 1
ATOM 5386 O O . THR A 1 674 ? -5.425 44.906 -34.356 1.00 32.59 674 THR A O 1
ATOM 5389 N N . GLN A 1 675 ? -6.414 45.367 -32.399 1.00 28.58 675 GLN A N 1
ATOM 5390 C CA . GLN A 1 675 ? -6.360 46.842 -32.478 1.00 28.58 675 GLN A CA 1
ATOM 5391 C C . GLN A 1 675 ? -6.644 47.461 -31.096 1.00 28.58 675 GLN A C 1
ATOM 5393 O O . GLN A 1 675 ? -7.775 47.457 -30.620 1.00 28.58 675 GLN A O 1
ATOM 5398 N N . LEU A 1 676 ? -5.610 48.016 -30.455 1.00 30.50 676 LEU A N 1
ATOM 5399 C CA . LEU A 1 676 ? -5.749 48.917 -29.306 1.00 30.50 676 LEU A CA 1
ATOM 5400 C C . LEU A 1 676 ? -5.985 50.347 -29.809 1.00 30.50 676 LEU A C 1
ATOM 5402 O O . LEU A 1 676 ? -5.317 50.795 -30.743 1.00 30.50 676 LEU A O 1
ATOM 5406 N N . SER A 1 677 ? -6.906 51.073 -29.171 1.00 32.84 677 SER A N 1
ATOM 5407 C CA . SER A 1 677 ? -7.158 52.484 -29.464 1.00 32.84 677 SER A CA 1
ATOM 5408 C C . SER A 1 677 ? -6.092 53.402 -28.826 1.00 32.84 677 SER A C 1
ATOM 5410 O O . SER A 1 677 ? -5.456 53.027 -27.837 1.00 32.84 677 SER A O 1
ATOM 5412 N N . PRO A 1 678 ? -5.882 54.628 -29.348 1.00 30.38 678 PRO A N 1
ATOM 5413 C CA . PRO A 1 678 ? -4.797 55.529 -28.926 1.00 30.38 678 PRO A CA 1
ATOM 5414 C C . PRO A 1 678 ? -4.878 56.102 -27.496 1.00 30.38 678 PRO A C 1
ATOM 5416 O O . PRO A 1 678 ? -4.034 56.917 -27.131 1.00 30.38 678 PRO A O 1
ATOM 5419 N N . ALA A 1 679 ? -5.857 55.714 -26.674 1.00 35.50 679 ALA A N 1
ATOM 5420 C CA . ALA A 1 679 ? -6.117 56.344 -25.374 1.00 35.50 679 ALA A CA 1
ATOM 5421 C C . ALA A 1 679 ? -5.352 55.732 -24.180 1.00 35.50 679 ALA A C 1
ATOM 5423 O O . ALA A 1 679 ? -5.428 56.268 -23.078 1.00 35.50 679 ALA A O 1
ATOM 5424 N N . SER A 1 680 ? -4.584 54.653 -24.366 1.00 34.59 680 SER A N 1
ATOM 5425 C CA . SER A 1 680 ? -3.981 53.904 -23.242 1.00 34.59 680 SER A CA 1
ATOM 5426 C C . SER A 1 680 ? -2.455 54.042 -23.105 1.00 34.59 680 SER A C 1
ATOM 5428 O O . SER A 1 680 ? -1.829 53.246 -22.416 1.00 34.59 680 SER A O 1
ATOM 5430 N N . ARG A 1 681 ? -1.821 55.042 -23.740 1.00 32.28 681 ARG A N 1
ATOM 5431 C CA . ARG A 1 681 ? -0.346 55.197 -23.769 1.00 32.28 681 ARG A CA 1
ATOM 5432 C C . ARG A 1 681 ? 0.280 56.124 -22.717 1.00 32.28 681 ARG A C 1
ATOM 5434 O O . ARG A 1 681 ? 1.471 56.406 -22.823 1.00 32.28 681 ARG A O 1
ATOM 5441 N N . THR A 1 682 ? -0.434 56.556 -21.679 1.00 33.66 682 THR A N 1
ATOM 5442 C CA . THR A 1 682 ? 0.137 57.551 -20.748 1.00 33.66 682 THR A CA 1
ATOM 5443 C C . THR A 1 682 ? -0.100 57.215 -19.279 1.00 33.66 682 THR A C 1
ATOM 5445 O O . THR A 1 682 ? -0.936 57.838 -18.641 1.00 33.66 682 THR A O 1
ATOM 5448 N N . ALA A 1 683 ? 0.660 56.252 -18.747 1.00 30.00 683 ALA A N 1
ATOM 5449 C CA . ALA A 1 683 ? 1.078 56.193 -17.336 1.00 30.00 683 ALA A CA 1
ATOM 5450 C C . ALA A 1 683 ? 2.111 55.064 -17.111 1.00 30.00 683 ALA A C 1
ATOM 5452 O O . ALA A 1 683 ? 1.901 54.161 -16.314 1.00 30.00 683 ALA A O 1
ATOM 5453 N N . LEU A 1 684 ? 3.228 55.095 -17.842 1.00 28.88 684 LEU A N 1
ATOM 5454 C CA . LEU A 1 684 ? 4.448 54.343 -17.514 1.00 28.88 684 LEU A CA 1
ATOM 5455 C C . LEU A 1 684 ? 5.644 55.273 -17.757 1.00 28.88 684 LEU A C 1
ATOM 5457 O O . LEU A 1 684 ? 6.327 55.216 -18.777 1.00 28.88 684 LEU A O 1
ATOM 5461 N N . ARG A 1 685 ? 5.827 56.218 -16.834 1.00 27.16 685 ARG A N 1
ATOM 5462 C CA . ARG A 1 685 ? 7.072 56.961 -16.609 1.00 27.16 685 ARG A CA 1
ATOM 5463 C C . ARG A 1 685 ? 7.182 57.193 -15.103 1.00 27.16 685 ARG A C 1
ATOM 5465 O O . ARG A 1 685 ? 6.243 57.744 -14.542 1.00 27.16 685 ARG A O 1
ATOM 5472 N N . THR A 1 686 ? 8.328 56.782 -14.539 1.00 31.36 686 THR A N 1
ATOM 5473 C CA . THR A 1 686 ? 8.804 56.909 -13.138 1.00 31.36 686 THR A CA 1
ATOM 5474 C C . THR A 1 686 ? 7.954 56.130 -12.126 1.00 31.36 686 THR A C 1
ATOM 5476 O O . THR A 1 686 ? 6.806 56.497 -11.923 1.00 31.36 686 THR A O 1
ATOM 5479 N N . THR A 1 687 ? 8.384 55.034 -11.499 1.00 32.47 687 THR A N 1
ATOM 5480 C CA . THR A 1 687 ? 9.699 54.523 -11.048 1.00 32.47 687 THR A CA 1
ATOM 5481 C C . THR A 1 687 ? 9.649 53.006 -10.983 1.00 32.47 687 THR A C 1
ATOM 5483 O O . THR A 1 687 ? 8.542 52.503 -10.684 1.00 32.47 687 THR A O 1
#

Sequence (687 aa):
MDPGRFVQQAEAAPGDDDNTQRPPKNYHLVLCGAFDVTKDGWFIGDFMGICSILKENGIGGDFLSCFPLDQYFQDSGHDSIKFGTFTGKSGAMFTYTQRQHEMRMPFYRYVSPDMILGDLLGWINRKSKEAQPGDAVSIWILSHGSRSKGLQIGNSALLPVDLEAATGEFLDGVQVNMAFSACQSHIFADIFRESSQTFRYVQCASSGFSWAHHVTGTQRRRNSRFIQAMANSISGKNLNIPRYKSDTWNIASHENYIKDQVSRKVSDPKMIADPVFFQDGVNLTSITKHVLFREFKDISYDPKAVSRRGRMEWPAPEDPAVTPQLQQIQGYQAPEDVRNAALTTLKNKYRPFLENEIEPHNCDWDFERCATSASWGDQDTNCAIFSLYIRSRIQSSVWDVVHSLAVDGYIDITKPFTHKIYFDARHPAASSIAAYLECFEKFSQFPDDLKLWPSGISGYFEYYSAHIVDWLSVVIARGMVAPVADILAYILRSEWLGGINEEEFKRAQRYAAGKIPETGDPLAAAEGYKMDVYDFFLPRGPVPDAEATDGLELLHILNVRFLQEFNRGEIFAKEYFSWSDEIVSLAKEDGWMLEFFLAWFVVCGSSHMSHIIPQTEALVIGSVVVGSGRYNYITTQNSTYNLLLPRAADKPDYGYDLPPLQEDFVFRNLPVYTQLSPASRTALRTT

Radius of gyration: 31.57 Å; chains: 1; bounding box: 115×84×79 Å

Secondary structure (DSSP, 8-state):
------------PPP-----PPPP-EEEEEEE----TTT-HHHHHHHHHHHHHHHHTT---EEEE---HHHHHHHS--SEEEES---SSS--SEEEEHHHHHHS--SSEE--TTTHHHHHHHHHHHHHHH--TT-EEEEEEE-EEETTTEEEETTEEE-HHHHHHHHTTSPTT-EEEEEEESTTTHHHHHHHHSS---SEEEEES-SS---BPPPPTTS----BHHHHHHHHHHH-TT--SGGG--SS-BHHHHHHHHHHHHHTT-SSGGG----EEEESS--TTSBHHHHHS---TT----HHHHHHHTS--S--TT-TTTHHHHHHHTT----HHHHHHHHHHHHHHHHHHHHTTPPPPGGGHHHHHHHH-S---HHHHHHHHHHHHHHHHHHHHHHHHHHHHHHTTSB-TTTTTSS---S----HHHHHHHHHHTTBHHHHSHHHHTTSS-TTTGGGGTTHHHHHHHHHHHHHHHHB-S-HHHHHHHHHHT-TT--B-HHHHHHHHHHSTTTS-SS--TTTTSS------TT--S--SPPTTTTTS-HHHHHHHHHHHHHHHHHHHHHHHHHHHT--GGGGT-S-S-THHHHHHHHHHHHHTTSS-SSS--SS---EEEEEEETTEEEEEEEETTEEE---PBPPPPP--------PPPS--------------GGG-------

Foldseek 3Di:
DDDDDDDDDDPDDDDPPVCPPDQAEEEEEQEELDADLVPCLQLVLLLQLVCVLCVVVVHDYAYEYQHDVVCNVVPVVDQWAAADDPDDPDDGPDIDGPVNVVPDDDPHDHDHLVCQVVVVLVVLQVVLVVHDALYEYEHEYRAEADPVFGGNRRPHGDDLVNVLVSNVSHDANYAYEYEYQYACNCNNLVVVVVDPHANYKYKYQANGGWDFDDQHPVRDGRYTQLSRQLSCLQNVPPLPPPVRPDPARFQLNSLVSSLDSQCPPDPDNVSRGGMDIHHGLDDRSHRPCCNRPDRSRQDDDDVVLSLQLVFLLQDFCPQPLVVVLLVCLVPPDFDPVLLVVLLVVLLVLCVVCVVVVPDADQLCVLSVCSNPDPDDDSSSSSLVLVLLLNLLSLLVLLLSLLLVCLVSVQFQQLQLFQFFADLPQPQLQLVLLLLQLCQQCSNVCVLVRLVSGDPSNSSNCVCVSSSSSSSSSSRCQGTGPQFSVVSSVSVCVSCSSHHGNPVSNVVSCVVCVVRHDRDHDSCRRSDDDPDDHRLPQQRRHDDPCSVVDDRSRSSVVSVVSSVVSSVVSNVSSCSRSVNDPVSVVSSDPPCVVVVCVVVCCVPVVPDDDPDDDPDDWDKDKDWDDDPPFIFIFIDTPPDGDDDGDGDDDDDDDDDDDDDDDDDDDDDDDDDDDDDDDPPPPPDPDDD

Organism: NCBI:txid47235